Protein AF-A0A293MJK2-F1 (afdb_monomer_lite)

Secondary structure (DSSP, 8-state):
-HHHHHHHHH-HHHHHHHHHHHHHTT--HHHHHHHHHHHHHHTTT-------HHHHHHHHHHHSS-HHHHHHHHHHHHHHHTTGGGGTT-HHHHHHHHHHHHHHHHHHT--SSSBPPHHHHHHHHHHHHHHHHIIIII-PPPPHHHHHHHHHHHTSB--SSHHHHHHHHHHHHHHHH-GGGTTTTHHHHHHHHHHHHHHHHHHHHHSSS--HHHHHHHHHHHHHHTT-HHHHHHHHHHHHTS-----GGGGHHHHHIIIIIIS-HHHHHHHHTTSPP-TTB-TT--S--HHHHHHHHHHTTHHHHTT---HHHHHHHHHTB-SSPPTHHHHHHHHHHHHHHS-SSTT----SSPPPPHHHHHHHHHTTTS--S--SS-SHHHHHHHHHHHHHHHH--

pLDDT: mean 80.25, std 15.41, range [31.88, 96.25]

Foldseek 3Di:
DVVVLVVCVVPVVCLVVVLVVCLVVLHDLLSNLSSLLVVVVVPPPDPDPPPCSPLCVLCCQLLPPDPSSNVSNLVVLVVLVVVPPVSCPGSVVVSVVVLLVLLVVQVVPPPPALEGELVSLQSLLSSLLSVLSCCFRSVHDDDPSRLVSLLSNLLGQYPLEPSRLLSVLSSVLSCQQPVVSCPVCVVSVLVSVLVCCVCLVVSCVPHVHNSCVNVVLLVVLLCLLVLHVVQSQVSSCVSSVHHGDGDSVSCPSVSCSSDPPPCDLLNSLQCLLVDDADAAAEQPDDDDGSLSSLLSSLVVLSCQVNLNENQVVLLVNLLRYWPPHHPCLLSSLLSLLCQQPPHPDPPDPDRSYHDDDPVSLCVLQVLPPPDPDDDDPDTSNVSSPVSSVSNVVSNVD

Radius of gyration: 27.11 Å; chains: 1; bounding box: 56×61×82 Å

Organism: Ornithodoros erraticus (NCBI:txid265619)

Structure (mmCIF, N/CA/C/O backbone):
data_AF-A0A293MJK2-F1
#
_entry.id   AF-A0A293MJK2-F1
#
loop_
_atom_site.group_PDB
_atom_site.id
_atom_site.type_symbol
_atom_site.label_atom_id
_atom_site.label_alt_id
_atom_site.label_comp_id
_atom_site.label_asym_id
_atom_site.label_entity_id
_atom_site.label_seq_id
_atom_site.pdbx_PDB_ins_code
_atom_site.Cartn_x
_atom_site.Cartn_y
_atom_site.Cartn_z
_atom_site.occupancy
_atom_site.B_iso_or_equiv
_atom_site.auth_seq_id
_atom_site.auth_comp_id
_atom_site.auth_asym_id
_atom_site.auth_atom_id
_atom_site.pdbx_PDB_model_num
ATOM 1 N N . MET A 1 1 ? 27.239 1.105 -27.698 1.00 70.75 1 MET A N 1
ATOM 2 C CA . MET A 1 1 ? 25.788 1.327 -27.489 1.00 70.75 1 MET A CA 1
ATOM 3 C C . MET A 1 1 ? 25.202 2.175 -28.614 1.00 70.75 1 MET A C 1
ATOM 5 O O . MET A 1 1 ? 24.342 1.659 -29.306 1.00 70.75 1 MET A O 1
ATOM 9 N N . GLN A 1 2 ? 25.704 3.394 -28.855 1.00 72.50 2 GLN A N 1
ATOM 10 C CA . GLN A 1 2 ? 25.229 4.280 -29.936 1.00 72.50 2 GLN A CA 1
ATOM 11 C C . GLN A 1 2 ? 25.262 3.636 -31.335 1.00 72.50 2 GLN A C 1
ATOM 13 O O . GLN A 1 2 ? 24.258 3.671 -32.029 1.00 72.50 2 GLN A O 1
ATOM 18 N N . ALA A 1 3 ? 26.350 2.951 -31.714 1.00 76.31 3 ALA A N 1
ATOM 19 C CA . ALA A 1 3 ? 26.427 2.261 -33.011 1.00 76.31 3 ALA A CA 1
ATOM 20 C C . ALA A 1 3 ? 25.336 1.183 -33.203 1.00 76.31 3 ALA A C 1
ATOM 22 O O . ALA A 1 3 ? 24.739 1.091 -34.267 1.00 76.31 3 ALA A O 1
ATOM 23 N N . LEU A 1 4 ? 25.028 0.399 -32.161 1.00 76.69 4 LEU A N 1
ATOM 24 C CA . LEU A 1 4 ? 23.955 -0.605 -32.214 1.00 76.69 4 LEU A CA 1
ATOM 25 C C . LEU A 1 4 ? 22.569 0.042 -32.283 1.00 76.69 4 LEU A C 1
ATOM 27 O O . LEU A 1 4 ? 21.691 -0.480 -32.959 1.00 76.69 4 LEU A O 1
ATOM 31 N N . HIS A 1 5 ? 22.373 1.169 -31.596 1.00 76.94 5 HIS A N 1
ATOM 32 C CA . HIS A 1 5 ? 21.121 1.924 -31.647 1.00 76.94 5 HIS A CA 1
ATOM 33 C C . HIS A 1 5 ? 20.872 2.510 -33.046 1.00 76.94 5 HIS A C 1
ATOM 35 O O . HIS A 1 5 ? 19.793 2.294 -33.585 1.00 76.94 5 HIS A O 1
ATOM 41 N N . LEU A 1 6 ? 21.887 3.111 -33.677 1.00 76.81 6 LEU A N 1
ATOM 42 C CA . LEU A 1 6 ? 21.827 3.590 -35.067 1.00 76.81 6 LEU A CA 1
ATOM 43 C C . LEU A 1 6 ? 21.502 2.458 -36.055 1.00 76.81 6 LEU A C 1
ATOM 45 O O . LEU A 1 6 ? 20.628 2.608 -36.902 1.00 76.81 6 LEU A O 1
ATOM 49 N N . LEU A 1 7 ? 22.128 1.285 -35.905 1.00 78.31 7 LEU A N 1
ATOM 50 C CA . LEU A 1 7 ? 21.812 0.112 -36.732 1.00 78.31 7 LEU A CA 1
ATOM 51 C C . LEU A 1 7 ? 20.363 -0.370 -36.542 1.00 78.31 7 LEU A C 1
ATOM 53 O O . LEU A 1 7 ? 19.715 -0.769 -37.507 1.00 78.31 7 LEU A O 1
ATOM 57 N N . CYS A 1 8 ? 19.831 -0.303 -35.317 1.00 79.88 8 CYS A N 1
ATOM 58 C CA . CYS A 1 8 ? 18.428 -0.632 -35.046 1.00 79.88 8 CYS A CA 1
ATOM 59 C C . CYS A 1 8 ? 17.457 0.415 -35.614 1.00 79.88 8 CYS A C 1
ATOM 61 O O . CYS A 1 8 ? 16.354 0.050 -36.006 1.00 79.88 8 CYS A O 1
ATOM 63 N N . GLN A 1 9 ? 17.849 1.693 -35.684 1.00 77.19 9 GLN A N 1
ATOM 64 C CA . GLN A 1 9 ? 17.065 2.729 -36.370 1.00 77.19 9 GLN A CA 1
ATOM 65 C C . GLN A 1 9 ? 17.016 2.487 -37.883 1.00 77.19 9 GLN A C 1
ATOM 67 O O . GLN A 1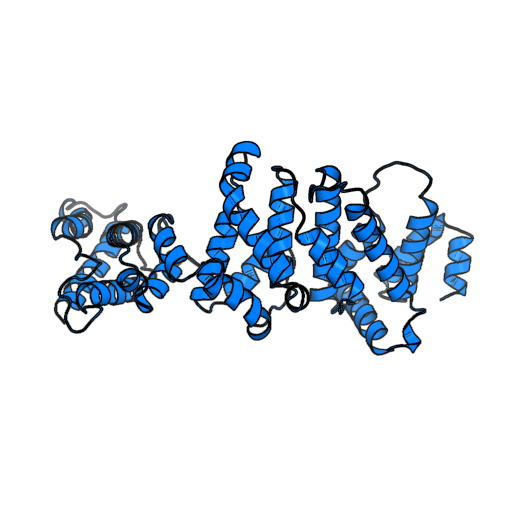 9 ? 15.979 2.699 -38.501 1.00 77.19 9 GLN A O 1
ATOM 72 N N . MET A 1 10 ? 18.108 1.990 -38.470 1.00 77.38 10 MET A N 1
ATOM 73 C CA . MET A 1 10 ? 18.151 1.621 -39.888 1.00 77.38 10 MET A CA 1
ATOM 74 C C . MET A 1 10 ? 17.317 0.370 -40.211 1.00 77.38 10 MET A C 1
ATOM 76 O O . MET A 1 10 ? 16.887 0.210 -41.350 1.00 77.38 10 MET A O 1
ATOM 80 N N . ASN A 1 11 ? 17.083 -0.519 -39.237 1.00 79.81 11 ASN A N 1
ATOM 81 C CA . ASN A 1 11 ? 16.263 -1.720 -39.411 1.00 79.81 11 ASN A CA 1
ATOM 82 C C . ASN A 1 11 ? 15.302 -1.953 -38.220 1.00 79.81 11 ASN A C 1
ATOM 84 O O . ASN A 1 11 ? 15.600 -2.758 -37.325 1.00 79.81 11 ASN A O 1
ATOM 88 N N . PRO A 1 12 ? 14.121 -1.302 -38.213 1.00 75.38 12 PRO A N 1
ATOM 89 C CA . PRO A 1 12 ? 13.174 -1.370 -37.097 1.00 75.38 12 PRO A CA 1
ATOM 90 C C . PRO A 1 12 ? 12.601 -2.776 -36.867 1.00 75.38 12 PRO A C 1
ATOM 92 O O . PRO A 1 12 ? 12.290 -3.128 -35.729 1.00 75.38 12 PRO A O 1
ATOM 95 N N . HIS A 1 13 ? 12.537 -3.626 -37.901 1.00 76.31 13 HIS A N 1
ATOM 96 C CA . HIS A 1 13 ? 12.060 -5.008 -37.772 1.00 76.31 13 HIS A CA 1
ATOM 97 C C . HIS A 1 13 ? 12.944 -5.858 -36.847 1.00 76.31 13 HIS A C 1
ATOM 99 O O . HIS A 1 13 ? 12.441 -6.722 -36.130 1.00 76.31 13 HIS A O 1
ATOM 105 N N . GLN A 1 14 ? 14.257 -5.608 -36.822 1.00 82.00 14 GLN A N 1
ATOM 106 C CA . GLN A 1 14 ? 15.185 -6.336 -35.949 1.00 82.00 14 GLN A CA 1
ATOM 107 C C . GLN A 1 14 ? 15.364 -5.686 -34.572 1.00 82.00 14 GLN A C 1
ATOM 109 O O . GLN A 1 14 ? 15.856 -6.339 -33.650 1.00 82.00 14 GLN A O 1
ATOM 114 N N . ALA A 1 15 ? 14.926 -4.439 -34.384 1.00 83.19 15 ALA A N 1
ATOM 115 C CA . ALA A 1 15 ? 15.090 -3.712 -33.126 1.00 83.19 15 ALA A CA 1
ATOM 116 C C . ALA A 1 15 ? 14.423 -4.429 -31.935 1.00 83.19 15 ALA A C 1
ATOM 118 O O . ALA A 1 15 ? 15.026 -4.549 -30.867 1.00 83.19 15 ALA A O 1
ATOM 119 N N . LEU A 1 16 ? 13.214 -4.978 -32.118 1.00 84.25 16 LEU A N 1
ATOM 120 C CA . LEU A 1 16 ? 12.510 -5.726 -31.067 1.00 84.25 16 LEU A CA 1
ATOM 121 C C . LEU A 1 16 ? 13.176 -7.075 -30.753 1.00 84.25 16 LEU A C 1
ATOM 123 O O . LEU A 1 16 ? 13.217 -7.483 -29.592 1.00 84.25 16 LEU A O 1
ATOM 127 N N . VAL A 1 17 ? 13.762 -7.732 -31.759 1.00 88.25 17 VAL A N 1
ATOM 128 C CA . VAL A 1 17 ? 14.537 -8.972 -31.577 1.00 88.25 17 VAL A CA 1
ATOM 129 C C . VAL A 1 17 ? 15.801 -8.689 -30.764 1.00 88.25 17 VAL A C 1
ATOM 131 O O . VAL A 1 17 ? 16.115 -9.408 -29.815 1.00 88.25 17 VAL A O 1
ATOM 134 N N . ILE A 1 18 ? 16.495 -7.594 -31.075 1.00 87.69 18 ILE A N 1
ATOM 135 C CA . ILE A 1 18 ? 17.687 -7.154 -30.344 1.00 87.69 18 ILE A CA 1
ATOM 136 C C . ILE A 1 18 ? 17.323 -6.744 -28.909 1.00 87.69 18 ILE A C 1
ATOM 138 O O . ILE A 1 18 ? 18.047 -7.100 -27.976 1.00 87.69 18 ILE A O 1
ATOM 142 N N . ARG A 1 19 ? 16.178 -6.073 -28.701 1.00 91.25 19 ARG A N 1
ATOM 143 C CA . ARG A 1 19 ? 15.630 -5.780 -27.364 1.00 91.25 19 ARG A CA 1
ATOM 144 C C . ARG A 1 19 ? 15.410 -7.064 -26.565 1.00 91.25 19 ARG A C 1
ATOM 146 O O . ARG A 1 19 ? 15.888 -7.154 -25.435 1.00 91.25 19 ARG A O 1
ATOM 153 N N . ALA A 1 20 ? 14.734 -8.055 -27.145 1.00 90.12 20 ALA A N 1
ATOM 154 C CA . ALA A 1 20 ? 14.491 -9.339 -26.491 1.00 90.12 20 ALA A CA 1
ATOM 155 C C . ALA A 1 20 ? 15.808 -10.045 -26.135 1.00 90.12 20 ALA A C 1
ATOM 157 O O . ALA A 1 20 ? 15.976 -10.502 -25.004 1.00 90.12 20 ALA A O 1
ATOM 158 N N . LYS A 1 21 ? 16.791 -10.040 -27.046 1.00 91.12 21 LYS A N 1
ATOM 159 C CA . LYS A 1 21 ? 18.095 -10.665 -26.799 1.00 91.12 21 LYS A CA 1
ATOM 160 C C . LYS A 1 21 ? 18.901 -9.960 -25.707 1.00 91.12 21 LYS A C 1
ATOM 162 O O . LYS A 1 21 ? 19.577 -10.621 -24.919 1.00 91.12 21 LYS A O 1
ATOM 167 N N . ALA A 1 22 ? 18.815 -8.631 -25.623 1.00 91.44 22 ALA A N 1
ATOM 168 C CA . ALA A 1 22 ? 19.441 -7.853 -24.555 1.00 91.44 22 ALA A CA 1
ATOM 169 C C . ALA A 1 22 ? 18.890 -8.237 -23.170 1.00 91.44 22 ALA A C 1
ATOM 171 O O . ALA A 1 22 ? 19.666 -8.376 -22.220 1.00 91.44 22 ALA A O 1
ATOM 172 N N . VAL A 1 23 ? 17.574 -8.464 -23.073 1.00 93.06 23 VAL A N 1
ATOM 173 C CA . VAL A 1 23 ? 16.908 -8.931 -21.847 1.00 93.06 23 VAL A CA 1
ATOM 174 C C . VAL A 1 23 ? 17.286 -10.380 -21.529 1.00 93.06 23 VAL A C 1
ATOM 176 O O . VAL A 1 23 ? 17.734 -10.641 -20.418 1.00 93.06 23 VAL A O 1
ATOM 179 N N . GLU A 1 24 ? 17.204 -11.296 -22.500 1.00 92.62 24 GLU A N 1
ATOM 180 C CA . GLU A 1 24 ? 17.569 -12.717 -22.338 1.00 92.62 24 GLU A CA 1
ATOM 181 C C . GLU A 1 24 ? 19.018 -12.882 -21.842 1.00 92.62 24 GLU A C 1
ATOM 183 O O . GLU A 1 24 ? 19.319 -13.667 -20.940 1.00 92.62 24 GLU A O 1
ATOM 188 N N . MET A 1 25 ? 19.937 -12.091 -22.403 1.00 92.94 25 MET A N 1
ATOM 189 C CA . MET A 1 25 ? 21.344 -12.110 -22.013 1.00 92.94 25 MET A CA 1
ATOM 190 C C . MET A 1 25 ? 21.637 -11.310 -20.735 1.00 92.94 25 MET A C 1
ATOM 192 O O . MET A 1 25 ? 22.761 -11.388 -20.234 1.00 92.94 25 MET A O 1
ATOM 196 N N . CYS A 1 26 ? 20.677 -10.538 -20.213 1.00 93.50 26 CYS A N 1
ATOM 197 C CA . CYS A 1 26 ? 20.870 -9.555 -19.143 1.00 93.50 26 CYS A CA 1
ATOM 198 C C . CYS A 1 26 ? 22.063 -8.620 -19.432 1.00 93.50 26 CYS A C 1
ATOM 200 O O . CYS A 1 26 ? 22.938 -8.406 -18.586 1.00 93.50 26 CYS A O 1
ATOM 202 N N . ARG A 1 27 ? 22.147 -8.074 -20.653 1.00 91.12 27 ARG A N 1
ATOM 203 C CA . ARG A 1 27 ? 23.230 -7.167 -21.077 1.00 91.12 27 ARG A CA 1
ATOM 204 C C . ARG A 1 27 ? 22.674 -5.901 -21.708 1.00 91.12 27 ARG A C 1
ATOM 206 O O . ARG A 1 27 ? 21.643 -5.914 -22.359 1.00 91.12 27 ARG A O 1
ATOM 213 N N . MET A 1 28 ? 23.409 -4.800 -21.547 1.00 89.31 28 MET A N 1
ATOM 214 C CA . MET A 1 28 ? 23.070 -3.491 -22.126 1.00 89.31 28 MET A CA 1
ATOM 215 C C . MET A 1 28 ? 21.641 -3.001 -21.785 1.00 89.31 28 MET A C 1
ATOM 217 O O . MET A 1 28 ? 20.865 -2.701 -22.688 1.00 89.31 28 MET A O 1
ATOM 221 N N . PRO A 1 29 ? 21.290 -2.845 -20.494 1.00 90.94 29 PRO A N 1
ATOM 222 C CA . PRO A 1 29 ? 19.950 -2.407 -20.081 1.00 90.94 29 PRO A CA 1
ATOM 223 C C . PRO A 1 29 ? 19.566 -1.044 -20.668 1.00 90.94 29 PRO A C 1
ATOM 225 O O . PRO A 1 29 ? 18.442 -0.864 -21.123 1.00 90.94 29 PRO A O 1
ATOM 228 N N . GLY A 1 30 ? 20.524 -0.117 -20.774 1.00 89.62 30 GLY A N 1
ATOM 229 C CA . GLY A 1 30 ? 20.299 1.173 -21.431 1.00 89.62 30 GLY A CA 1
ATOM 230 C C . GLY A 1 30 ? 19.932 1.065 -22.917 1.00 89.62 30 GLY A C 1
ATOM 231 O O . GLY A 1 30 ? 19.156 1.882 -23.398 1.00 89.62 30 GLY A O 1
ATOM 232 N N . LEU A 1 31 ? 20.427 0.047 -23.636 1.00 88.69 31 LEU A N 1
ATOM 233 C CA . LEU A 1 31 ? 20.026 -0.203 -25.025 1.00 88.69 31 LEU A CA 1
ATOM 234 C C . LEU A 1 31 ? 18.580 -0.709 -25.082 1.00 88.69 31 LEU A C 1
ATOM 236 O O . LEU A 1 31 ? 17.804 -0.218 -25.889 1.00 88.69 31 LEU A O 1
ATOM 240 N N . ALA A 1 32 ? 18.201 -1.641 -24.203 1.00 90.44 32 ALA A N 1
ATOM 241 C CA . ALA A 1 32 ? 16.833 -2.157 -24.141 1.00 90.44 32 ALA A CA 1
ATOM 242 C C . ALA A 1 32 ? 15.806 -1.042 -23.853 1.00 90.44 32 ALA A C 1
ATOM 244 O O . ALA A 1 32 ? 14.743 -1.001 -24.476 1.00 90.44 32 ALA A O 1
ATOM 245 N N . VAL A 1 33 ? 16.152 -0.102 -22.965 1.00 90.50 33 VAL A N 1
ATOM 246 C CA . VAL A 1 33 ? 15.345 1.098 -22.691 1.00 90.50 33 VAL A CA 1
ATOM 247 C C . VAL A 1 33 ? 15.262 2.001 -23.923 1.00 90.50 33 VAL A C 1
ATOM 249 O O . VAL A 1 33 ? 14.160 2.327 -24.351 1.00 90.50 33 VAL A O 1
ATOM 252 N N . LEU A 1 34 ? 16.395 2.346 -24.547 1.00 88.31 34 LEU A N 1
ATOM 253 C CA . LEU A 1 34 ? 16.424 3.202 -25.742 1.00 88.31 34 LEU A CA 1
ATOM 254 C C . LEU A 1 34 ? 15.604 2.644 -26.906 1.00 88.31 34 LEU A C 1
ATOM 256 O O . LEU A 1 34 ? 14.890 3.396 -27.566 1.00 88.31 34 LEU A O 1
ATOM 260 N N . LEU A 1 35 ? 15.705 1.339 -27.164 1.00 87.62 35 LEU A N 1
ATOM 261 C CA . LEU A 1 35 ? 14.945 0.681 -28.227 1.00 87.62 35 LEU A CA 1
ATOM 262 C C . LEU A 1 35 ? 13.440 0.721 -27.942 1.00 87.62 35 LEU A C 1
ATOM 264 O O . LEU A 1 35 ? 12.657 0.949 -28.857 1.00 87.62 35 LEU A O 1
ATOM 268 N N . THR A 1 36 ? 13.043 0.576 -26.676 1.00 88.81 36 THR A N 1
ATOM 269 C CA . THR A 1 36 ? 11.633 0.679 -26.268 1.00 88.81 36 THR A CA 1
ATOM 270 C C . THR A 1 36 ? 11.104 2.104 -26.425 1.00 88.81 36 THR A C 1
ATOM 272 O O . THR A 1 36 ? 10.018 2.294 -26.962 1.00 88.81 36 THR A O 1
ATOM 275 N N . LEU A 1 37 ? 11.887 3.113 -26.028 1.00 86.69 37 LEU A N 1
ATOM 276 C CA . LEU A 1 37 ? 11.529 4.524 -26.220 1.00 86.69 37 LEU A CA 1
ATOM 277 C C . LEU A 1 37 ? 11.426 4.884 -27.711 1.00 86.69 37 LEU A C 1
ATOM 279 O O . LEU A 1 37 ? 10.466 5.521 -28.131 1.00 86.69 37 LEU A O 1
ATOM 283 N N . SER A 1 38 ? 12.372 4.411 -28.528 1.00 83.31 38 SER A N 1
ATOM 284 C CA . SER A 1 38 ? 12.378 4.661 -29.978 1.00 83.31 38 SER A CA 1
ATOM 285 C C . SER A 1 38 ? 11.167 4.022 -30.668 1.00 83.31 38 SER A C 1
ATOM 287 O O . SER A 1 38 ? 10.576 4.630 -31.554 1.00 83.31 38 SER A O 1
ATOM 289 N N . HIS A 1 39 ? 10.765 2.824 -30.233 1.00 79.44 39 HIS A N 1
ATOM 290 C CA . HIS A 1 39 ? 9.562 2.157 -30.733 1.00 79.44 39 HIS A CA 1
ATOM 291 C C . HIS A 1 39 ? 8.277 2.911 -30.358 1.00 79.44 39 HIS A C 1
ATOM 293 O O . HIS A 1 39 ? 7.365 3.006 -31.171 1.00 79.44 39 HIS A O 1
ATOM 299 N N . CYS A 1 40 ? 8.222 3.498 -29.158 1.00 73.19 40 CYS A N 1
ATOM 300 C CA . CYS A 1 40 ? 7.075 4.300 -28.728 1.00 73.19 40 CYS A CA 1
ATOM 301 C C . CYS A 1 40 ? 6.919 5.590 -29.543 1.00 73.19 40 CYS A C 1
ATOM 303 O O . CYS A 1 40 ? 5.796 5.958 -29.870 1.00 73.19 40 CYS A O 1
ATOM 305 N N . ASN A 1 41 ? 8.024 6.253 -29.892 1.00 66.94 41 ASN A N 1
ATOM 306 C CA . ASN A 1 41 ? 7.982 7.510 -30.646 1.00 66.94 41 ASN A CA 1
ATOM 307 C C . ASN A 1 41 ? 7.635 7.310 -32.130 1.00 66.94 41 ASN A C 1
ATOM 309 O O . ASN A 1 41 ? 7.075 8.211 -32.741 1.00 66.94 41 ASN A O 1
ATOM 313 N N . GLY A 1 42 ? 7.946 6.145 -32.711 1.00 57.84 42 GLY A N 1
ATOM 314 C CA . GLY A 1 42 ? 7.643 5.838 -34.115 1.00 57.84 42 GLY A CA 1
ATOM 315 C C . GLY A 1 42 ? 6.173 5.505 -34.408 1.00 57.84 42 GLY A C 1
ATOM 316 O O . GLY A 1 42 ? 5.773 5.554 -35.563 1.00 57.84 42 GLY A O 1
ATOM 317 N N . ASN A 1 43 ? 5.371 5.194 -33.383 1.00 52.47 43 ASN A N 1
ATOM 318 C CA . ASN A 1 43 ? 3.956 4.815 -33.514 1.00 52.47 43 ASN A CA 1
ATOM 319 C C . ASN A 1 43 ? 2.983 5.942 -33.101 1.00 52.47 43 ASN A C 1
ATOM 321 O O . ASN A 1 43 ? 1.806 5.677 -32.872 1.00 52.47 43 ASN A O 1
ATOM 325 N N . ALA A 1 44 ? 3.455 7.187 -32.975 1.00 48.91 44 ALA A N 1
ATOM 326 C CA . ALA A 1 44 ? 2.645 8.313 -32.499 1.00 48.91 44 ALA A CA 1
ATOM 327 C C . ALA A 1 44 ? 1.521 8.749 -33.467 1.00 48.91 44 ALA A C 1
ATOM 329 O O . ALA A 1 44 ? 0.589 9.417 -33.029 1.00 48.91 44 ALA A O 1
ATOM 330 N N . ASP A 1 45 ? 1.580 8.345 -34.741 1.00 42.84 45 ASP A N 1
ATOM 331 C CA . ASP A 1 45 ? 0.642 8.774 -35.792 1.00 42.84 45 ASP A CA 1
ATOM 332 C C . ASP A 1 45 ? -0.615 7.889 -35.926 1.00 42.84 45 ASP A C 1
ATOM 334 O O . ASP A 1 45 ? -1.470 8.154 -36.769 1.00 42.84 45 ASP A O 1
ATOM 338 N N . ILE A 1 46 ? -0.759 6.834 -35.113 1.00 45.41 46 ILE A N 1
ATOM 339 C CA . ILE A 1 46 ? -1.946 5.967 -35.126 1.00 45.41 46 ILE A CA 1
ATOM 340 C C . ILE A 1 46 ? -2.673 6.136 -33.791 1.00 45.41 46 ILE A C 1
ATOM 342 O O . ILE A 1 46 ? -2.215 5.645 -32.761 1.00 45.41 46 ILE A O 1
ATOM 346 N N . GLU A 1 47 ? -3.818 6.821 -33.822 1.00 38.78 47 GLU A N 1
ATOM 347 C CA . GLU A 1 47 ? -4.753 7.057 -32.707 1.00 38.78 47 GLU A CA 1
ATOM 348 C C . GLU A 1 47 ? -5.427 5.772 -32.174 1.00 38.78 47 GLU A C 1
ATOM 350 O O . GLU A 1 47 ? -6.590 5.782 -31.776 1.00 38.78 47 GLU A O 1
ATOM 355 N N . GLU A 1 48 ? -4.729 4.635 -32.142 1.00 38.19 48 GLU A N 1
ATOM 356 C CA . GLU A 1 48 ? -5.206 3.476 -31.399 1.00 38.19 48 GLU A CA 1
ATOM 357 C C . GLU A 1 48 ? -4.658 3.499 -29.969 1.00 38.19 48 GLU A C 1
ATOM 359 O O . GLU A 1 48 ? -3.460 3.724 -29.756 1.00 38.19 48 GLU A O 1
ATOM 364 N N . PRO A 1 49 ? -5.499 3.196 -28.962 1.00 40.19 49 PRO A N 1
ATOM 365 C CA . PRO A 1 49 ? -5.108 3.086 -27.567 1.00 40.19 49 PRO A CA 1
ATOM 366 C C . PRO A 1 49 ? -4.360 1.765 -27.357 1.00 40.19 49 PRO A C 1
ATOM 368 O O . PRO A 1 49 ? -4.722 0.955 -26.504 1.00 40.19 49 PRO A O 1
ATOM 371 N N . SER A 1 50 ? -3.316 1.517 -28.151 1.00 42.53 50 SER A N 1
ATOM 372 C CA . SER A 1 50 ? -2.365 0.461 -27.868 1.00 42.53 50 SER A CA 1
ATOM 373 C C . SER A 1 50 ? -1.753 0.812 -26.521 1.00 42.53 50 SER A C 1
ATOM 375 O O . SER A 1 50 ? -1.048 1.804 -26.334 1.00 42.53 50 SER A O 1
ATOM 377 N N . SER A 1 51 ? -2.152 0.042 -25.519 1.00 48.56 51 SER A N 1
ATOM 378 C CA . SER A 1 51 ? -1.710 0.161 -24.149 1.00 48.56 51 SER A CA 1
ATOM 379 C C . SER A 1 51 ? -0.194 -0.021 -24.092 1.00 48.56 51 SER A C 1
ATOM 381 O O . SER A 1 51 ? 0.306 -1.115 -23.862 1.00 48.56 51 SER A O 1
ATOM 383 N N . SER A 1 52 ? 0.523 1.083 -24.291 1.00 60.09 52 SER A N 1
ATOM 384 C CA . SER A 1 52 ? 1.768 1.427 -23.629 1.00 60.09 52 SER A CA 1
ATOM 385 C C . SER A 1 52 ? 2.811 0.299 -23.601 1.00 60.09 52 SER A C 1
ATOM 387 O O . SER A 1 52 ? 3.129 -0.209 -22.524 1.00 60.09 52 SER A O 1
ATOM 389 N N . ASP A 1 53 ? 3.385 -0.057 -24.763 1.00 77.81 53 ASP A N 1
ATOM 390 C CA . ASP A 1 53 ? 4.501 -1.027 -24.864 1.00 77.81 53 ASP A CA 1
ATOM 391 C C . ASP A 1 53 ? 5.611 -0.703 -23.852 1.00 77.81 53 ASP A C 1
ATOM 393 O O . ASP A 1 53 ? 6.122 -1.603 -23.198 1.00 77.81 53 ASP A O 1
ATOM 397 N N . LEU A 1 54 ? 5.902 0.583 -23.606 1.00 89.25 54 LEU A N 1
ATOM 398 C CA . LEU A 1 54 ? 6.843 1.005 -22.565 1.00 89.25 54 LEU A CA 1
ATOM 399 C C . LEU A 1 54 ? 6.451 0.540 -21.155 1.00 89.25 54 LEU A C 1
ATOM 401 O O . LEU A 1 54 ? 7.269 -0.067 -20.463 1.00 89.25 54 LEU A O 1
ATOM 405 N N . VAL A 1 55 ? 5.225 0.836 -20.704 1.00 90.19 55 VAL A N 1
ATOM 406 C CA . VAL A 1 55 ? 4.781 0.462 -19.350 1.00 90.19 55 VAL A CA 1
ATOM 407 C C . VAL A 1 55 ? 4.699 -1.054 -19.240 1.00 90.19 55 VAL A C 1
ATOM 409 O O . VAL A 1 55 ? 5.223 -1.609 -18.280 1.00 90.19 55 VAL A O 1
ATOM 412 N N . ALA A 1 56 ? 4.135 -1.730 -20.243 1.00 90.56 56 ALA A N 1
ATOM 413 C CA . ALA A 1 56 ? 4.055 -3.186 -20.281 1.00 90.56 56 ALA A CA 1
ATOM 414 C C . ALA A 1 56 ? 5.446 -3.840 -20.241 1.00 90.56 56 ALA A C 1
ATOM 416 O O . ALA A 1 56 ? 5.666 -4.767 -19.463 1.00 90.56 56 ALA A O 1
ATOM 417 N N . PHE A 1 57 ? 6.406 -3.323 -21.010 1.00 92.31 57 PHE A N 1
ATOM 418 C CA . PHE A 1 57 ? 7.778 -3.821 -21.062 1.00 92.31 57 PHE A CA 1
ATOM 419 C C . PHE A 1 57 ? 8.505 -3.655 -19.724 1.00 92.31 57 PHE A C 1
ATOM 421 O O . PHE A 1 57 ? 9.032 -4.627 -19.178 1.00 92.31 57 PHE A O 1
ATOM 428 N N . VAL A 1 58 ? 8.515 -2.443 -19.157 1.00 94.06 58 VAL A N 1
ATOM 429 C CA . VAL A 1 58 ? 9.233 -2.184 -17.898 1.00 94.06 58 VAL A CA 1
ATOM 430 C C . VAL A 1 58 ? 8.541 -2.881 -16.722 1.00 94.06 58 VAL A C 1
ATOM 432 O O . VAL A 1 58 ? 9.218 -3.463 -15.871 1.00 94.06 58 VAL A O 1
ATOM 435 N N . SER A 1 59 ? 7.203 -2.901 -16.685 1.00 93.12 59 SER A N 1
ATOM 436 C CA . SER A 1 59 ? 6.456 -3.697 -15.706 1.00 93.12 59 SER A CA 1
ATOM 437 C C . SER A 1 59 ? 6.735 -5.189 -15.867 1.00 93.12 59 SER A C 1
ATOM 439 O O . SER A 1 59 ? 6.926 -5.860 -14.861 1.00 93.12 59 SER A O 1
ATOM 441 N N . GLY A 1 60 ? 6.827 -5.708 -17.093 1.00 93.19 60 GLY A N 1
ATOM 442 C CA . GLY A 1 60 ? 7.165 -7.107 -17.364 1.00 93.19 60 GLY A CA 1
ATOM 443 C C . GLY A 1 60 ? 8.554 -7.493 -16.854 1.00 93.19 60 GLY A C 1
ATOM 444 O O . GLY A 1 60 ? 8.719 -8.561 -16.273 1.00 93.19 60 GLY A O 1
ATOM 445 N N . ILE A 1 61 ? 9.539 -6.599 -16.979 1.00 94.38 61 ILE A N 1
ATOM 446 C CA . ILE A 1 61 ? 10.886 -6.798 -16.424 1.00 94.38 61 ILE A CA 1
ATOM 447 C C . ILE A 1 61 ? 10.872 -6.811 -14.888 1.00 94.38 61 ILE A C 1
ATOM 449 O O . ILE A 1 61 ? 11.523 -7.649 -14.267 1.00 94.38 61 ILE A O 1
ATOM 453 N N . LEU A 1 62 ? 10.169 -5.863 -14.261 1.00 94.12 62 LEU A N 1
ATOM 454 C CA . LEU A 1 62 ? 10.217 -5.672 -12.806 1.00 94.12 62 LEU A CA 1
ATOM 455 C C . LEU A 1 62 ? 9.274 -6.590 -12.025 1.00 94.12 62 LEU A C 1
ATOM 457 O O . LEU A 1 62 ? 9.588 -6.963 -10.897 1.00 94.12 62 LEU A O 1
ATOM 461 N N . LEU A 1 63 ? 8.123 -6.927 -12.600 1.00 92.38 63 LEU A N 1
ATOM 462 C CA . LEU A 1 63 ? 7.071 -7.737 -11.979 1.00 92.38 63 LEU A CA 1
ATOM 463 C C . LEU A 1 63 ? 7.013 -9.161 -12.546 1.00 92.38 63 LEU A C 1
ATOM 465 O O . LEU A 1 63 ? 6.216 -9.968 -12.073 1.00 92.38 63 LEU A O 1
ATOM 469 N N . GLY A 1 64 ? 7.845 -9.474 -13.543 1.00 90.19 64 GLY A N 1
ATOM 470 C CA . GLY A 1 64 ? 7.973 -10.815 -14.103 1.00 90.19 64 GLY A CA 1
ATOM 471 C C . GLY A 1 64 ? 8.526 -11.836 -13.105 1.00 90.19 64 GLY A C 1
ATOM 472 O O . GLY A 1 64 ? 9.045 -11.496 -12.037 1.00 90.19 64 GLY A O 1
ATOM 473 N N . SER A 1 65 ? 8.426 -13.115 -13.464 1.00 89.00 65 SER A N 1
ATOM 474 C CA . SER A 1 65 ? 8.881 -14.237 -12.634 1.00 89.00 65 SER A CA 1
ATOM 475 C C . SER A 1 65 ? 10.408 -14.375 -12.573 1.00 89.00 65 SER A C 1
ATOM 477 O O . SER A 1 65 ? 10.926 -14.884 -11.580 1.00 89.00 65 SER A O 1
ATOM 479 N N . ASP A 1 66 ? 11.130 -13.893 -13.588 1.00 92.69 66 ASP A N 1
ATOM 480 C CA . ASP A 1 66 ? 12.585 -14.033 -13.698 1.00 92.69 66 ASP A CA 1
ATOM 481 C C . ASP A 1 66 ? 13.336 -13.065 -12.761 1.00 92.69 66 ASP A C 1
ATOM 483 O O . ASP A 1 66 ? 13.453 -11.859 -13.006 1.00 92.69 66 ASP A O 1
ATOM 487 N N . ASP A 1 67 ? 13.880 -13.615 -11.672 1.00 92.62 67 ASP A N 1
ATOM 488 C CA . ASP A 1 67 ? 14.648 -12.859 -10.680 1.00 92.62 67 ASP A CA 1
ATOM 489 C C . ASP A 1 67 ? 15.973 -12.304 -11.226 1.00 92.62 67 ASP A C 1
ATOM 491 O O . ASP A 1 67 ? 16.402 -11.219 -10.822 1.00 92.62 67 ASP A O 1
ATOM 495 N N . LYS A 1 68 ? 16.600 -12.993 -12.187 1.00 95.31 68 LYS A N 1
ATOM 496 C CA . LYS A 1 68 ? 17.856 -12.557 -12.807 1.00 95.31 68 LYS A CA 1
ATOM 497 C C . LYS A 1 68 ? 17.619 -11.305 -13.645 1.00 95.31 68 LYS A C 1
ATOM 499 O O . LYS A 1 68 ? 18.364 -10.332 -13.511 1.00 95.31 68 LYS A O 1
ATOM 504 N N . VAL A 1 69 ? 16.573 -11.303 -14.472 1.00 95.88 69 VAL A N 1
ATOM 505 C CA . VAL A 1 69 ? 16.181 -10.146 -15.295 1.00 95.88 69 VAL A CA 1
ATOM 506 C C . VAL A 1 69 ? 15.775 -8.964 -14.411 1.00 95.88 69 VAL A C 1
ATOM 508 O O . VAL A 1 69 ? 16.275 -7.850 -14.600 1.00 95.88 69 VAL A O 1
ATOM 511 N N . ARG A 1 70 ? 14.951 -9.208 -13.387 1.00 95.38 70 ARG A N 1
ATOM 512 C CA . ARG A 1 70 ? 14.539 -8.183 -12.419 1.00 95.38 70 ARG A CA 1
ATOM 513 C C . ARG A 1 70 ? 15.735 -7.558 -11.699 1.00 95.38 70 ARG A C 1
ATOM 515 O O . ARG A 1 70 ? 15.847 -6.332 -11.633 1.00 95.38 70 ARG A O 1
ATOM 522 N N . THR A 1 71 ? 16.652 -8.379 -11.187 1.00 95.25 71 THR A N 1
ATOM 523 C CA . THR A 1 71 ? 17.848 -7.917 -10.465 1.00 95.25 71 THR A CA 1
ATOM 524 C C . THR A 1 71 ? 18.793 -7.143 -11.378 1.00 95.25 71 THR A C 1
ATOM 526 O O . THR A 1 71 ? 19.297 -6.090 -10.986 1.00 95.25 71 THR A O 1
ATOM 529 N N . TRP A 1 72 ? 18.994 -7.611 -12.610 1.00 96.06 72 TRP A N 1
ATOM 530 C CA . TRP A 1 72 ? 19.796 -6.926 -13.623 1.00 96.06 72 TRP A CA 1
ATOM 531 C C . TRP A 1 72 ? 19.290 -5.505 -13.900 1.00 96.06 72 TRP A C 1
ATOM 533 O O . TRP A 1 72 ? 20.061 -4.541 -13.849 1.00 96.06 72 TRP A O 1
ATOM 543 N N . PHE A 1 73 ? 17.986 -5.355 -14.138 1.00 96.25 73 PHE A N 1
ATOM 544 C CA . PHE A 1 73 ? 17.405 -4.047 -14.416 1.00 96.25 73 PHE A CA 1
ATOM 545 C C . PHE A 1 73 ? 17.399 -3.145 -13.174 1.00 96.25 73 PHE A C 1
ATOM 547 O O . PHE A 1 73 ? 17.754 -1.967 -13.256 1.00 96.25 73 PHE A O 1
ATOM 554 N N . ALA A 1 74 ? 17.096 -3.697 -11.995 1.00 94.81 74 ALA A N 1
ATOM 555 C CA . ALA A 1 74 ? 17.175 -2.969 -10.730 1.00 94.81 74 ALA A CA 1
ATOM 556 C C . ALA A 1 74 ? 18.593 -2.436 -10.454 1.00 94.81 74 ALA A C 1
ATOM 558 O O . ALA A 1 74 ? 18.758 -1.286 -10.045 1.00 94.81 74 ALA A O 1
ATOM 559 N N . GLN A 1 75 ? 19.634 -3.234 -10.712 1.00 94.12 75 GLN A N 1
ATOM 560 C CA . GLN A 1 75 ? 21.027 -2.795 -10.587 1.00 94.12 75 GLN A CA 1
ATOM 561 C C . GLN A 1 75 ? 21.352 -1.646 -11.542 1.00 94.12 75 GLN A C 1
ATOM 563 O O . GLN A 1 75 ? 22.007 -0.687 -11.135 1.00 94.12 75 GLN A O 1
ATOM 568 N N . TYR A 1 76 ? 20.870 -1.703 -12.784 1.00 93.75 76 TYR A N 1
ATOM 569 C CA . TYR A 1 76 ? 21.027 -0.610 -13.741 1.00 93.75 76 TYR A CA 1
ATOM 570 C C . TYR A 1 76 ? 20.409 0.699 -13.229 1.00 93.75 76 TYR A C 1
ATOM 572 O O . TYR A 1 76 ? 21.112 1.710 -13.174 1.00 93.75 76 TYR A O 1
ATOM 580 N N . VAL A 1 77 ? 19.159 0.665 -12.752 1.00 93.88 77 VAL A N 1
ATOM 581 C CA . VAL A 1 77 ? 18.479 1.844 -12.187 1.00 93.88 77 VAL A CA 1
ATOM 582 C C . VAL A 1 77 ? 19.263 2.425 -11.003 1.00 93.88 77 VAL A C 1
ATOM 584 O O . VAL A 1 77 ? 19.473 3.636 -10.924 1.00 93.88 77 VAL A O 1
ATOM 587 N N . ARG A 1 78 ? 19.763 1.586 -10.087 1.00 92.00 78 ARG A N 1
ATOM 588 C CA . ARG A 1 78 ? 20.580 2.046 -8.943 1.00 92.00 78 ARG A CA 1
ATOM 589 C C . ARG A 1 78 ? 21.921 2.630 -9.383 1.00 92.00 78 ARG A C 1
ATOM 591 O O . ARG A 1 78 ? 22.362 3.628 -8.821 1.00 92.00 78 ARG A O 1
ATOM 598 N N . ASN A 1 79 ? 22.574 2.025 -10.372 1.00 90.75 79 ASN A N 1
ATOM 599 C CA . ASN A 1 79 ? 23.886 2.458 -10.851 1.00 90.75 79 ASN A CA 1
ATOM 600 C C . ASN A 1 79 ? 23.821 3.794 -11.597 1.00 90.75 79 ASN A C 1
ATOM 602 O O . ASN A 1 79 ? 24.718 4.616 -11.430 1.00 90.75 79 ASN A O 1
ATOM 606 N N . CYS A 1 80 ? 22.763 4.040 -12.371 1.00 88.38 80 CYS A N 1
ATOM 607 C CA . CYS A 1 80 ? 22.548 5.331 -13.026 1.00 88.38 80 CYS A CA 1
ATOM 608 C C . CYS A 1 80 ? 22.372 6.469 -12.012 1.00 88.38 80 CYS A C 1
ATOM 610 O O . CYS A 1 80 ? 22.955 7.532 -12.188 1.00 88.38 80 CYS A O 1
ATOM 612 N N . GLN A 1 81 ? 21.667 6.225 -10.905 1.00 86.94 81 GLN A N 1
ATOM 613 C CA . GLN A 1 81 ? 21.436 7.234 -9.864 1.00 86.94 81 GLN A CA 1
ATOM 614 C C . GLN A 1 81 ? 22.687 7.585 -9.038 1.00 86.94 81 GLN A C 1
ATOM 616 O O . GLN A 1 81 ? 22.749 8.657 -8.446 1.00 86.94 81 GLN A O 1
ATOM 621 N N . LYS A 1 82 ? 23.702 6.709 -8.987 1.00 82.75 82 LYS A N 1
ATOM 622 C CA . LYS A 1 82 ? 24.972 6.985 -8.284 1.00 82.75 82 LYS A CA 1
ATOM 623 C C . LYS A 1 82 ? 25.870 7.981 -9.019 1.00 82.75 82 LYS A C 1
ATOM 625 O O . LYS A 1 82 ? 26.774 8.533 -8.405 1.00 82.75 82 LYS A O 1
ATOM 630 N N . LYS A 1 83 ? 25.651 8.191 -10.320 1.00 70.81 83 LYS A N 1
ATOM 631 C CA . LYS A 1 83 ? 26.512 9.027 -11.171 1.00 70.81 83 LYS A CA 1
ATOM 632 C C . LYS A 1 83 ? 26.247 10.536 -11.045 1.00 70.81 83 LYS A C 1
ATOM 634 O O . LYS A 1 83 ? 26.935 11.312 -11.702 1.00 70.81 83 LYS A O 1
ATOM 639 N N . GLY A 1 84 ? 25.308 10.951 -10.188 1.00 64.94 84 GLY A N 1
ATOM 640 C CA . GLY A 1 84 ? 25.044 12.362 -9.886 1.00 64.94 84 GLY A CA 1
ATOM 641 C C . GLY A 1 84 ? 24.727 13.198 -11.133 1.00 64.94 84 GLY A C 1
ATOM 642 O O . GLY A 1 84 ? 24.071 12.722 -12.058 1.00 64.94 84 GLY A O 1
ATOM 643 N N . GLU A 1 85 ? 25.222 14.437 -11.169 1.00 51.16 85 GLU A N 1
ATOM 644 C CA . GLU A 1 85 ? 24.966 15.413 -12.243 1.00 51.16 85 GLU A CA 1
ATOM 645 C C . GLU A 1 85 ? 25.592 15.051 -13.600 1.00 51.16 85 GLU A C 1
ATOM 647 O O . GLU A 1 85 ? 25.093 15.484 -14.635 1.00 51.16 85 GLU A O 1
ATOM 652 N N . SER A 1 86 ? 26.613 14.186 -13.627 1.00 52.88 86 SER A N 1
ATOM 653 C CA . SER A 1 86 ? 27.194 13.639 -14.867 1.00 52.88 86 SER A CA 1
ATOM 654 C C . SER A 1 86 ? 26.261 12.624 -15.562 1.00 52.88 86 SER A C 1
ATOM 656 O O . SER A 1 86 ? 26.561 12.131 -16.647 1.00 52.88 86 SER A O 1
ATOM 658 N N . GLY A 1 87 ? 25.120 12.298 -14.939 1.00 51.88 87 GLY A N 1
ATOM 659 C CA . GLY A 1 87 ? 24.107 11.367 -15.436 1.00 51.88 87 GLY A CA 1
ATOM 660 C C . GLY A 1 87 ? 22.878 12.002 -16.103 1.00 51.88 87 GLY A C 1
ATOM 661 O O . GLY A 1 87 ? 21.941 11.259 -16.407 1.00 51.88 87 GLY A O 1
ATOM 662 N N . LYS A 1 88 ? 22.851 13.327 -16.320 1.00 52.22 88 LYS A N 1
ATOM 663 C CA . LYS A 1 88 ? 21.709 14.022 -16.955 1.00 52.22 88 LYS A CA 1
ATOM 664 C C . LYS A 1 88 ? 21.415 13.509 -18.377 1.00 52.22 88 LYS A C 1
ATOM 666 O O . LYS A 1 88 ? 20.253 13.340 -18.713 1.00 52.22 88 LYS A O 1
ATOM 671 N N . ASP A 1 89 ? 22.436 13.072 -19.117 1.00 57.25 89 ASP A N 1
ATOM 672 C CA . ASP A 1 89 ? 22.294 12.439 -20.444 1.00 57.25 89 ASP A CA 1
ATOM 673 C C . ASP A 1 89 ? 22.221 10.902 -20.384 1.00 57.25 89 ASP A C 1
ATOM 675 O O . ASP A 1 89 ? 22.736 10.182 -21.247 1.00 57.25 89 ASP A O 1
ATOM 679 N N . THR A 1 90 ? 21.637 10.345 -19.321 1.00 77.12 90 THR A N 1
ATOM 680 C CA . THR A 1 90 ? 21.475 8.891 -19.229 1.00 77.12 90 THR A CA 1
ATOM 681 C C . THR A 1 90 ? 20.175 8.430 -19.860 1.00 77.12 90 THR A C 1
ATOM 683 O O . THR A 1 90 ? 19.129 9.062 -19.781 1.00 77.12 90 THR A O 1
ATOM 686 N N . THR A 1 91 ? 20.221 7.221 -20.402 1.00 87.31 91 THR A N 1
ATOM 687 C CA . THR A 1 91 ? 19.050 6.491 -20.899 1.00 87.31 91 THR A CA 1
ATOM 688 C C . THR A 1 91 ? 17.972 6.275 -19.831 1.00 87.31 91 THR A C 1
ATOM 690 O O . THR A 1 91 ? 16.809 6.085 -20.170 1.00 87.31 91 THR A O 1
ATOM 693 N N . LEU A 1 92 ? 18.338 6.353 -18.544 1.00 90.12 92 LEU A N 1
ATOM 694 C CA . LEU A 1 92 ? 17.386 6.358 -17.437 1.00 90.12 92 LEU A CA 1
ATOM 695 C C . LEU A 1 92 ? 16.634 7.690 -17.341 1.00 90.12 92 LEU A C 1
ATOM 697 O O . LEU A 1 92 ? 15.441 7.658 -17.077 1.00 90.12 92 LEU A O 1
ATOM 701 N N . GLN A 1 93 ? 17.295 8.833 -17.551 1.00 90.06 93 GLN A N 1
ATOM 702 C CA . GLN A 1 93 ? 16.625 10.134 -17.523 1.00 90.06 93 GLN A CA 1
ATOM 703 C C . GLN A 1 93 ? 15.576 10.225 -18.635 1.00 90.06 93 GLN A C 1
ATOM 705 O O . GLN A 1 93 ? 14.425 10.502 -18.339 1.00 90.06 93 GLN A O 1
ATOM 710 N N . ALA A 1 94 ? 15.917 9.807 -19.858 1.00 89.94 94 ALA A N 1
ATOM 711 C CA . ALA A 1 94 ? 14.954 9.740 -20.961 1.00 89.94 94 ALA A CA 1
ATOM 712 C C . ALA A 1 94 ? 13.730 8.852 -20.645 1.00 89.94 9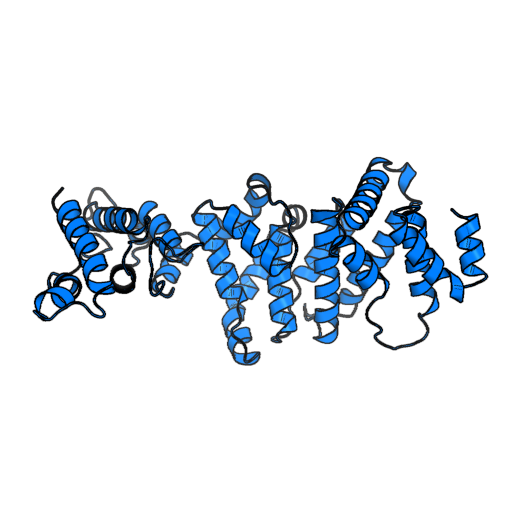4 ALA A C 1
ATOM 714 O O . ALA A 1 94 ? 12.607 9.168 -21.030 1.00 89.94 94 ALA A O 1
ATOM 715 N N . LEU A 1 95 ? 13.928 7.745 -19.916 1.00 91.88 95 LEU A N 1
ATOM 716 C CA . LEU A 1 95 ? 12.820 6.917 -19.430 1.00 91.88 95 LEU A CA 1
ATOM 717 C C . LEU A 1 95 ? 11.957 7.663 -18.404 1.00 91.88 95 LEU A C 1
ATOM 719 O O . LEU A 1 95 ? 10.735 7.547 -18.447 1.00 91.88 95 LEU A O 1
ATOM 723 N N . ARG A 1 96 ? 12.579 8.393 -17.472 1.00 93.06 96 ARG A N 1
ATOM 724 C CA . ARG A 1 96 ? 11.867 9.183 -16.458 1.00 93.06 96 ARG A CA 1
ATOM 725 C C . ARG A 1 96 ? 11.051 10.292 -17.103 1.00 93.06 96 ARG A C 1
ATOM 727 O O . ARG A 1 96 ? 9.876 10.405 -16.781 1.00 93.06 96 ARG A O 1
ATOM 734 N N . ASP A 1 97 ? 11.639 11.021 -18.046 1.00 91.50 97 ASP A N 1
ATOM 735 C CA . ASP A 1 97 ? 10.987 12.123 -18.753 1.00 91.50 97 ASP A CA 1
ATOM 736 C C . ASP A 1 97 ? 9.748 11.626 -19.516 1.00 91.50 97 ASP A C 1
ATOM 738 O O . ASP A 1 97 ? 8.668 12.194 -19.374 1.00 91.50 97 ASP A O 1
ATOM 742 N N . GLU A 1 98 ? 9.849 10.502 -20.237 1.00 91.12 98 GLU A N 1
ATOM 743 C CA . GLU A 1 98 ? 8.701 9.912 -20.945 1.00 91.12 98 GLU A CA 1
ATOM 744 C C . GLU A 1 98 ? 7.604 9.421 -19.979 1.00 91.12 98 GLU A C 1
ATOM 746 O O . GLU A 1 98 ? 6.411 9.617 -20.228 1.00 91.12 98 GLU A O 1
ATOM 751 N N . LEU A 1 99 ? 7.972 8.790 -18.856 1.00 93.31 99 LEU A N 1
ATOM 752 C CA . LEU A 1 99 ? 7.002 8.352 -17.843 1.00 93.31 99 LEU A CA 1
ATOM 753 C C . LEU A 1 99 ? 6.319 9.539 -17.152 1.00 93.31 99 LEU A C 1
ATOM 755 O O . LEU A 1 99 ? 5.110 9.497 -16.916 1.00 93.31 99 LEU A O 1
ATOM 759 N N . LEU A 1 100 ? 7.074 10.592 -16.849 1.00 92.94 100 LEU A N 1
ATOM 760 C CA . LEU A 1 100 ? 6.564 11.824 -16.261 1.00 92.94 100 LEU A CA 1
ATOM 761 C C . LEU A 1 100 ? 5.623 12.543 -17.226 1.00 92.94 100 LEU A C 1
ATOM 763 O O . LEU A 1 100 ? 4.521 12.920 -16.829 1.00 92.94 100 LEU A O 1
ATOM 767 N N . GLN A 1 101 ? 5.994 12.649 -18.503 1.00 91.00 101 GLN A N 1
ATOM 768 C CA . GLN A 1 101 ? 5.139 13.245 -19.524 1.00 91.00 101 GLN A CA 1
ATOM 769 C C . GLN A 1 101 ? 3.816 12.478 -19.649 1.00 91.00 101 GLN A C 1
ATOM 771 O O . GLN A 1 101 ? 2.761 13.091 -19.789 1.00 91.00 101 GLN A O 1
ATOM 776 N N . ARG A 1 102 ? 3.826 11.142 -19.540 1.00 89.75 102 ARG A N 1
ATOM 777 C CA . ARG A 1 102 ? 2.591 10.337 -19.513 1.00 89.75 102 ARG A CA 1
ATOM 778 C C . ARG A 1 102 ? 1.722 10.635 -18.294 1.00 89.75 102 ARG A C 1
ATOM 780 O O . ARG A 1 102 ? 0.512 10.766 -18.452 1.00 89.75 102 ARG A O 1
ATOM 787 N N . LEU A 1 103 ? 2.312 10.779 -17.104 1.00 90.69 103 LEU A N 1
ATOM 788 C CA . LEU A 1 103 ? 1.568 11.202 -15.912 1.00 90.69 103 LEU A CA 1
ATOM 789 C C . LEU A 1 103 ? 0.955 12.599 -16.102 1.00 90.69 103 LEU A C 1
ATOM 791 O O . LEU A 1 103 ? -0.221 12.800 -15.811 1.00 90.69 103 LEU A O 1
ATOM 795 N N . GLN A 1 104 ? 1.724 13.549 -16.637 1.00 90.19 104 GLN A N 1
ATOM 796 C CA . GLN A 1 104 ? 1.255 14.910 -16.909 1.00 90.19 104 GLN A CA 1
ATOM 797 C C . GLN A 1 104 ? 0.136 14.931 -17.958 1.00 90.19 104 GLN A C 1
ATOM 799 O O . GLN A 1 104 ? -0.842 15.651 -17.778 1.00 90.19 104 GLN A O 1
ATOM 804 N N . ARG A 1 105 ? 0.218 14.104 -19.011 1.00 87.81 105 ARG A N 1
ATOM 805 C CA . ARG A 1 105 ? -0.855 13.950 -20.010 1.00 87.81 105 ARG A CA 1
ATOM 806 C C . ARG A 1 105 ? -2.164 13.488 -19.367 1.00 87.81 105 ARG A C 1
ATOM 808 O O . ARG A 1 105 ? -3.213 13.985 -19.749 1.00 87.81 105 ARG A O 1
ATOM 815 N N . LEU A 1 106 ? -2.128 12.599 -18.371 1.00 85.88 106 LEU A N 1
ATOM 816 C CA . LEU A 1 106 ? -3.348 12.185 -17.658 1.00 85.88 106 LEU A CA 1
ATOM 817 C C . LEU A 1 106 ? -4.016 13.349 -16.908 1.00 85.88 106 LEU A C 1
ATOM 819 O O . LEU A 1 106 ? -5.242 13.384 -16.826 1.00 85.88 106 LEU A O 1
ATOM 823 N N . LEU A 1 107 ? -3.218 14.297 -16.408 1.00 83.62 107 LEU A N 1
ATOM 824 C CA . LEU A 1 107 ? -3.672 15.455 -15.633 1.00 83.62 107 LEU A CA 1
ATOM 825 C C . LEU A 1 107 ? -4.038 16.674 -16.490 1.00 83.62 107 LEU A C 1
ATOM 827 O O . LEU A 1 107 ? -4.886 17.463 -16.095 1.00 83.62 107 LEU A O 1
ATOM 831 N N . HIS A 1 108 ? -3.403 16.872 -17.647 1.00 75.38 108 HIS A N 1
ATOM 832 C CA . HIS A 1 108 ? -3.608 18.077 -18.462 1.00 75.38 108 HIS A CA 1
ATOM 833 C C . HIS A 1 108 ? -5.040 18.193 -19.002 1.00 75.38 108 HIS A C 1
ATOM 835 O O . HIS A 1 108 ? -5.555 19.290 -19.183 1.00 75.38 108 HIS A O 1
ATOM 841 N N . PHE A 1 109 ? -5.698 17.057 -19.220 1.00 60.41 109 PHE A N 1
ATOM 842 C CA . PHE A 1 109 ? -7.058 17.002 -19.740 1.00 60.41 109 PHE A CA 1
ATOM 843 C C . PHE A 1 109 ? -8.132 16.819 -18.647 1.00 60.41 109 PHE A C 1
ATOM 845 O O . PHE A 1 109 ? -9.274 16.508 -18.995 1.00 60.41 109 PHE A O 1
ATOM 852 N N . SER A 1 110 ? -7.796 16.909 -17.352 1.00 60.47 110 SER A N 1
ATOM 853 C CA . SER A 1 110 ? -8.800 17.054 -16.283 1.00 60.47 110 SER A CA 1
ATOM 854 C C . SER A 1 110 ? -9.115 18.547 -16.149 1.00 60.47 110 SER A C 1
ATOM 856 O O . SER A 1 110 ? -8.350 19.299 -15.541 1.00 60.47 110 SER A O 1
ATOM 858 N N . SER A 1 111 ? -10.167 19.003 -16.826 1.00 49.25 111 SER A N 1
ATOM 859 C CA . SER A 1 111 ? -10.581 20.407 -16.802 1.00 49.25 111 SER A CA 1
ATOM 860 C C . SER A 1 111 ? -11.284 20.699 -15.476 1.00 49.25 111 SER A C 1
ATOM 862 O O . SER A 1 111 ? -12.327 20.120 -15.213 1.00 49.25 111 SER A O 1
ATOM 864 N N . GLU A 1 112 ? -10.694 21.593 -14.681 1.00 52.16 112 GLU A N 1
ATOM 865 C CA . GLU A 1 112 ? -11.236 22.308 -13.503 1.00 52.16 112 GLU A CA 1
ATOM 866 C C . GLU A 1 112 ? -11.722 21.505 -12.280 1.00 52.16 112 GLU A C 1
ATOM 868 O O . GLU A 1 112 ? -11.492 21.951 -11.157 1.00 52.16 112 GLU A O 1
ATOM 873 N N . GLU A 1 113 ? -12.273 20.309 -12.443 1.00 55.78 113 GLU A N 1
ATOM 874 C CA . GLU A 1 113 ? -12.633 19.404 -11.351 1.00 55.78 113 GLU A CA 1
ATOM 875 C C . GLU A 1 113 ? -11.604 18.270 -11.296 1.00 55.78 113 GLU A C 1
ATOM 877 O O . GLU A 1 113 ? -11.023 17.884 -12.313 1.00 55.78 113 GLU A O 1
ATOM 882 N N . GLN A 1 114 ? -11.311 17.748 -10.105 1.00 63.47 114 GLN A N 1
ATOM 883 C CA . GLN A 1 114 ? -10.316 16.689 -9.874 1.00 63.47 114 GLN A CA 1
ATOM 884 C C . GLN A 1 114 ? -10.697 15.337 -10.521 1.00 63.47 114 GLN A C 1
ATOM 886 O O . GLN A 1 114 ? -10.176 14.299 -10.127 1.00 63.47 114 GLN A O 1
ATOM 891 N N . ASP A 1 115 ? -11.557 15.333 -11.535 1.00 73.69 115 ASP A N 1
ATOM 892 C CA . ASP A 1 115 ? -12.249 14.174 -12.067 1.00 73.69 115 ASP A CA 1
ATOM 893 C C . ASP A 1 115 ? -11.447 13.460 -13.167 1.00 73.69 115 ASP A C 1
ATOM 895 O O . ASP A 1 115 ? -11.050 14.028 -14.193 1.00 73.69 115 ASP A O 1
ATOM 899 N N . LEU A 1 116 ? -11.216 12.160 -12.971 1.00 80.31 116 LEU A N 1
ATOM 900 C CA . LEU A 1 116 ? -10.527 11.288 -13.926 1.00 80.31 116 LEU A CA 1
ATOM 901 C C . LEU A 1 116 ? -11.523 10.431 -14.710 1.00 80.31 116 LEU A C 1
ATOM 903 O O . LEU A 1 116 ? -12.138 9.549 -14.144 1.00 80.31 116 LEU A O 1
ATOM 907 N N . SER A 1 117 ? -11.617 10.553 -16.035 1.00 81.56 117 SER A N 1
ATOM 908 C CA . SER A 1 117 ? -12.450 9.631 -16.842 1.00 81.56 117 SER A CA 1
ATOM 909 C C . SER A 1 117 ? -12.027 8.150 -16.704 1.00 81.56 117 SER A C 1
ATOM 911 O O . SER A 1 117 ? -10.825 7.875 -16.642 1.00 81.56 117 SER A O 1
ATOM 913 N N . ASP A 1 118 ? -12.958 7.193 -16.811 1.00 77.62 118 ASP A N 1
ATOM 914 C CA . ASP A 1 118 ? -12.700 5.742 -16.659 1.00 77.62 118 ASP A CA 1
ATOM 915 C C . ASP A 1 118 ? -11.517 5.201 -17.488 1.00 77.62 118 ASP A C 1
ATOM 917 O O . ASP A 1 118 ? -10.665 4.472 -16.972 1.00 77.62 118 ASP A O 1
ATOM 921 N N . SER A 1 119 ? -11.408 5.588 -18.766 1.00 80.62 119 SER A N 1
ATOM 922 C CA . SER A 1 119 ? -10.307 5.155 -19.649 1.00 80.62 119 SER A CA 1
ATOM 923 C C . SER A 1 119 ? -8.930 5.559 -19.098 1.00 80.62 119 SER A C 1
ATOM 925 O O . SER A 1 119 ? -7.965 4.788 -19.120 1.00 80.62 119 SER A O 1
ATOM 927 N N . ARG A 1 120 ? -8.847 6.755 -18.508 1.00 84.62 120 ARG A N 1
ATOM 928 C CA . ARG A 1 120 ? -7.618 7.289 -17.908 1.00 84.62 120 ARG A CA 1
ATOM 929 C C . ARG A 1 120 ? -7.301 6.641 -16.575 1.00 84.62 120 ARG A C 1
ATOM 931 O O . ARG A 1 120 ? -6.128 6.428 -16.290 1.00 84.62 120 ARG A O 1
ATOM 938 N N . VAL A 1 121 ? -8.312 6.273 -15.792 1.00 89.31 121 VAL A N 1
ATOM 939 C CA . VAL A 1 121 ? -8.123 5.569 -14.517 1.00 89.31 121 VAL A CA 1
ATOM 940 C C . VAL A 1 121 ? -7.397 4.237 -14.727 1.00 89.31 121 VAL A C 1
ATOM 942 O O . VAL A 1 121 ? -6.486 3.893 -13.973 1.00 89.31 121 VAL A O 1
ATOM 945 N N . VAL A 1 122 ? -7.722 3.496 -15.791 1.00 90.06 122 VAL A N 1
ATOM 946 C CA . VAL A 1 122 ? -7.024 2.241 -16.126 1.00 90.06 122 VAL A CA 1
ATOM 947 C C . VAL A 1 122 ? -5.550 2.491 -16.463 1.00 90.06 122 VAL A C 1
ATOM 949 O O . VAL A 1 122 ? -4.669 1.776 -15.973 1.00 90.06 122 VAL A O 1
ATOM 952 N N . GLN A 1 123 ? -5.259 3.528 -17.251 1.00 89.44 123 GLN A N 1
ATOM 953 C CA . GLN A 1 123 ? -3.881 3.909 -17.574 1.00 89.44 123 GLN A CA 1
ATOM 954 C C . GLN A 1 123 ? -3.121 4.363 -16.322 1.00 89.44 123 GLN A C 1
ATOM 956 O O . GLN A 1 123 ? -2.004 3.899 -16.079 1.00 89.44 123 GLN A O 1
ATOM 961 N N . ALA A 1 124 ? -3.750 5.187 -15.485 1.00 91.94 124 ALA A N 1
ATOM 962 C CA . ALA A 1 124 ? -3.200 5.657 -14.224 1.00 91.94 124 ALA A CA 1
ATOM 963 C C . ALA A 1 124 ? -2.858 4.485 -13.290 1.00 91.94 124 ALA A C 1
ATOM 965 O O . ALA A 1 124 ? -1.743 4.418 -12.781 1.00 91.94 124 ALA A O 1
ATOM 966 N N . ASN A 1 125 ? -3.745 3.492 -13.161 1.00 92.69 125 ASN A N 1
ATOM 967 C CA . ASN A 1 125 ? -3.496 2.266 -12.395 1.00 92.69 125 ASN A CA 1
ATOM 968 C C . ASN A 1 125 ? -2.223 1.535 -12.845 1.00 92.69 125 ASN A C 1
ATOM 970 O O . ASN A 1 125 ? -1.423 1.098 -12.012 1.00 92.69 125 ASN A O 1
ATOM 974 N N . SER A 1 126 ? -2.018 1.403 -14.159 1.00 92.44 126 SER A N 1
ATOM 975 C CA . SER A 1 126 ? -0.821 0.751 -14.705 1.00 92.44 126 SER A CA 1
ATOM 976 C C . SER A 1 126 ? 0.462 1.531 -14.389 1.00 92.44 126 SER A C 1
ATOM 978 O O . SER A 1 126 ? 1.459 0.938 -13.969 1.00 92.44 126 SER A O 1
ATOM 980 N N . LEU A 1 127 ? 0.415 2.862 -14.503 1.00 93.81 127 LEU A N 1
ATOM 981 C CA . LEU A 1 127 ? 1.542 3.747 -14.217 1.00 93.81 127 LEU A CA 1
ATOM 982 C C . LEU A 1 127 ? 1.871 3.780 -12.724 1.00 93.81 127 LEU A C 1
ATOM 984 O O . LEU A 1 127 ? 3.023 3.557 -12.366 1.00 93.81 127 LEU A O 1
ATOM 988 N N . LEU A 1 128 ? 0.887 3.972 -11.842 1.00 94.94 128 LEU A N 1
ATOM 989 C CA . LEU A 1 128 ? 1.097 3.969 -10.389 1.00 94.94 128 LEU A CA 1
ATOM 990 C C . LEU A 1 128 ? 1.744 2.660 -9.924 1.00 94.94 128 LEU A C 1
ATOM 992 O O . LEU A 1 128 ? 2.701 2.665 -9.144 1.00 94.94 128 LEU A O 1
ATOM 996 N N . ARG A 1 129 ? 1.285 1.528 -10.472 1.00 94.88 129 ARG A N 1
ATOM 997 C CA . ARG A 1 129 ? 1.881 0.220 -10.195 1.00 94.88 129 ARG A CA 1
ATOM 998 C C . ARG A 1 129 ? 3.329 0.140 -10.691 1.00 94.88 129 ARG A C 1
ATOM 1000 O O . ARG A 1 129 ? 4.190 -0.355 -9.964 1.00 94.88 129 ARG A O 1
ATOM 1007 N N . LEU A 1 130 ? 3.634 0.659 -11.881 1.00 95.25 130 LEU A N 1
ATOM 1008 C CA . LEU A 1 130 ? 5.010 0.737 -12.382 1.00 95.25 130 LEU A CA 1
ATOM 1009 C C . LEU A 1 130 ? 5.904 1.615 -11.490 1.00 95.25 130 LEU A C 1
ATOM 1011 O O . LEU A 1 130 ? 7.010 1.196 -11.148 1.00 95.25 130 LEU A O 1
ATOM 1015 N N . PHE A 1 131 ? 5.439 2.795 -11.073 1.00 96.19 131 PHE A N 1
ATOM 1016 C CA . PHE A 1 131 ? 6.185 3.683 -10.176 1.00 96.19 131 PHE A CA 1
ATOM 1017 C C . PHE A 1 131 ? 6.448 3.025 -8.814 1.00 96.19 131 PHE A C 1
ATOM 1019 O O . PHE A 1 131 ? 7.567 3.114 -8.301 1.00 96.19 131 PHE A O 1
ATOM 1026 N N . CYS A 1 132 ? 5.483 2.272 -8.272 1.00 95.56 132 CYS A N 1
ATOM 1027 C CA . CYS A 1 132 ? 5.694 1.445 -7.080 1.00 95.56 132 CYS A CA 1
ATOM 1028 C C . CYS A 1 132 ? 6.795 0.395 -7.294 1.00 95.56 132 CYS A C 1
ATOM 1030 O O . CYS A 1 132 ? 7.664 0.235 -6.438 1.00 95.56 132 CYS A O 1
ATOM 1032 N N . ALA A 1 133 ? 6.814 -0.285 -8.444 1.00 95.38 133 ALA A N 1
ATOM 1033 C CA . ALA A 1 133 ? 7.841 -1.276 -8.767 1.00 95.38 133 ALA A CA 1
ATOM 1034 C C . ALA A 1 133 ? 9.231 -0.636 -8.933 1.00 95.38 133 ALA A C 1
ATOM 1036 O O . ALA A 1 133 ? 10.219 -1.121 -8.376 1.00 95.38 133 ALA A O 1
ATOM 1037 N N . LEU A 1 134 ? 9.321 0.493 -9.640 1.00 95.00 134 LEU A N 1
ATOM 1038 C CA . LEU A 1 134 ? 10.562 1.253 -9.801 1.00 95.00 134 LEU A CA 1
ATOM 1039 C C . LEU A 1 134 ? 11.108 1.712 -8.445 1.00 95.00 134 LEU A C 1
ATOM 1041 O O . LEU A 1 134 ? 12.298 1.569 -8.161 1.00 95.00 134 LEU A O 1
ATOM 1045 N N . ARG A 1 135 ? 10.242 2.206 -7.562 1.00 94.19 135 ARG A N 1
ATOM 1046 C CA . ARG A 1 135 ? 10.638 2.672 -6.233 1.00 94.19 135 ARG A CA 1
ATOM 1047 C C . ARG A 1 135 ? 10.984 1.540 -5.271 1.00 94.19 135 ARG A C 1
ATOM 1049 O O . ARG A 1 135 ? 11.972 1.645 -4.542 1.00 94.19 135 ARG A O 1
ATOM 1056 N N . GLY A 1 136 ? 10.163 0.496 -5.234 1.00 92.12 136 GLY A N 1
ATOM 1057 C CA . GLY A 1 136 ? 10.237 -0.588 -4.256 1.00 92.12 136 GLY A CA 1
ATOM 1058 C C . GLY A 1 136 ? 11.231 -1.688 -4.622 1.00 92.12 136 GLY A C 1
ATOM 1059 O O . GLY A 1 136 ? 11.972 -2.152 -3.760 1.00 92.12 136 GLY A O 1
ATOM 1060 N N . ILE A 1 137 ? 11.293 -2.067 -5.900 1.00 93.00 137 ILE A N 1
ATOM 1061 C CA . ILE A 1 137 ? 12.159 -3.143 -6.406 1.00 93.00 137 ILE A CA 1
ATOM 1062 C C . ILE A 1 137 ? 13.450 -2.549 -6.971 1.00 93.00 137 ILE A C 1
ATOM 1064 O O . ILE A 1 137 ? 14.557 -2.924 -6.566 1.00 93.00 137 ILE A O 1
ATOM 1068 N N . ALA A 1 138 ? 13.332 -1.582 -7.886 1.00 93.12 138 ALA A N 1
ATOM 1069 C CA . ALA A 1 138 ? 14.503 -0.999 -8.538 1.00 93.12 138 ALA A CA 1
ATOM 1070 C C . ALA A 1 138 ? 15.237 0.019 -7.647 1.00 93.12 138 ALA A C 1
ATOM 1072 O O . ALA A 1 138 ? 16.429 0.243 -7.835 1.00 93.12 138 ALA A O 1
ATOM 1073 N N . GLY A 1 139 ? 14.589 0.565 -6.614 1.00 92.12 139 GLY A N 1
ATOM 1074 C CA . GLY A 1 139 ? 15.196 1.557 -5.723 1.00 92.12 139 GLY A CA 1
ATOM 1075 C C . GLY A 1 139 ? 15.378 2.923 -6.391 1.00 92.12 139 GLY A C 1
ATOM 1076 O O . GLY A 1 139 ? 16.367 3.608 -6.127 1.00 92.12 139 GLY A O 1
ATOM 1077 N N . LEU A 1 140 ? 14.463 3.297 -7.289 1.00 93.81 140 LEU A N 1
ATOM 1078 C CA . LEU A 1 140 ? 14.383 4.639 -7.863 1.00 93.81 140 LEU A CA 1
ATOM 1079 C C . LEU A 1 140 ? 14.043 5.653 -6.764 1.00 93.81 140 LEU A C 1
ATOM 1081 O O . LEU A 1 140 ? 13.092 5.447 -6.020 1.00 93.81 140 LEU A O 1
ATOM 1085 N N . LYS A 1 141 ? 14.789 6.748 -6.654 1.00 93.06 141 LYS A N 1
ATOM 1086 C CA . LYS A 1 141 ? 14.428 7.901 -5.825 1.00 93.06 141 LYS A CA 1
ATOM 1087 C C . LYS A 1 141 ? 13.679 8.901 -6.692 1.00 93.06 141 LYS A C 1
ATOM 1089 O O . LYS A 1 141 ? 14.219 9.316 -7.718 1.00 93.06 141 LYS A O 1
ATOM 1094 N N . PHE A 1 142 ? 12.466 9.265 -6.288 1.00 93.81 142 PHE A N 1
ATOM 1095 C CA . PHE A 1 142 ? 11.671 10.244 -7.022 1.00 93.81 142 PHE A CA 1
ATOM 1096 C C . PHE A 1 142 ? 12.310 11.633 -6.965 1.00 93.81 142 PHE A C 1
ATOM 1098 O O . PHE A 1 142 ? 12.921 11.982 -5.952 1.00 93.81 142 PHE A O 1
ATOM 1105 N N . THR A 1 143 ? 12.206 12.386 -8.058 1.00 92.88 143 THR A N 1
ATOM 1106 C CA . THR A 1 143 ? 12.514 13.823 -8.070 1.00 92.88 143 THR A CA 1
ATOM 1107 C C . THR A 1 143 ? 11.345 14.613 -7.485 1.00 92.88 143 THR A C 1
ATOM 1109 O O . THR A 1 143 ? 10.232 14.098 -7.398 1.00 92.88 143 THR A O 1
ATOM 1112 N N . GLU A 1 144 ? 11.573 15.869 -7.099 1.00 92.38 144 GLU A N 1
ATOM 1113 C CA . GLU A 1 144 ? 10.501 16.746 -6.600 1.00 92.38 144 GLU A CA 1
ATOM 1114 C C . GLU A 1 144 ? 9.369 16.903 -7.625 1.00 92.38 144 GLU A C 1
ATOM 1116 O O . GLU A 1 144 ? 8.199 16.772 -7.276 1.00 92.38 144 GLU A O 1
ATOM 1121 N N . GLU A 1 145 ? 9.705 17.075 -8.906 1.00 93.31 145 GLU A N 1
ATOM 1122 C CA . GLU A 1 145 ? 8.717 17.174 -9.986 1.00 93.31 145 GLU A CA 1
ATOM 1123 C C . GLU A 1 145 ? 7.850 15.910 -10.107 1.00 93.31 145 GLU A C 1
ATOM 1125 O O . GLU A 1 145 ? 6.623 15.994 -10.182 1.00 93.31 145 GLU A O 1
ATOM 1130 N N . GLU A 1 146 ? 8.466 14.724 -10.059 1.00 94.75 146 GLU A N 1
ATOM 1131 C CA . GLU A 1 146 ? 7.733 13.456 -10.078 1.00 94.75 146 GLU A CA 1
ATOM 1132 C C . GLU A 1 146 ? 6.831 13.308 -8.850 1.00 94.75 146 GLU A C 1
ATOM 1134 O O . GLU A 1 146 ? 5.703 12.837 -8.983 1.00 94.75 146 GLU A O 1
ATOM 1139 N N . VAL A 1 147 ? 7.302 13.711 -7.664 1.00 95.69 147 VAL A N 1
ATOM 1140 C CA . VAL A 1 147 ? 6.509 13.673 -6.426 1.00 95.69 147 VAL A CA 1
ATOM 1141 C C . VAL A 1 147 ? 5.264 14.547 -6.563 1.00 95.69 147 VAL A C 1
ATOM 1143 O O . VAL A 1 147 ? 4.166 14.058 -6.303 1.00 95.69 147 VAL A O 1
ATOM 1146 N N . VAL A 1 148 ? 5.408 15.789 -7.035 1.00 94.19 148 VAL A N 1
ATOM 1147 C CA . VAL A 1 148 ? 4.287 16.725 -7.218 1.00 94.19 148 VAL A CA 1
ATOM 1148 C C . VAL A 1 148 ? 3.237 16.150 -8.171 1.00 94.19 148 VAL A C 1
ATOM 1150 O O . VAL A 1 148 ? 2.045 16.137 -7.856 1.00 94.19 148 VAL A O 1
ATOM 1153 N N . VAL A 1 149 ? 3.666 15.636 -9.327 1.00 93.75 149 VAL A N 1
ATOM 1154 C CA . VAL A 1 149 ? 2.757 15.066 -10.332 1.00 93.75 149 VAL A CA 1
ATOM 1155 C C . VAL A 1 149 ? 2.085 13.790 -9.815 1.00 93.75 149 VAL A C 1
ATOM 1157 O O . VAL A 1 149 ? 0.878 13.621 -9.992 1.00 93.75 149 VAL A O 1
ATOM 1160 N N . LEU A 1 150 ? 2.832 12.909 -9.142 1.00 95.62 150 LEU A N 1
ATOM 1161 C CA . LEU A 1 150 ? 2.289 11.686 -8.550 1.00 95.62 150 LEU A CA 1
ATOM 1162 C C . LEU A 1 150 ? 1.253 11.995 -7.475 1.00 95.62 150 LEU A C 1
ATOM 1164 O O . LEU A 1 150 ? 0.180 11.406 -7.502 1.00 95.62 150 LEU A O 1
ATOM 1168 N N . VAL A 1 151 ? 1.537 12.916 -6.553 1.00 95.00 151 VAL A N 1
ATOM 1169 C CA . VAL A 1 151 ? 0.584 13.296 -5.503 1.00 95.00 151 VAL A CA 1
ATOM 1170 C C . VAL A 1 151 ? -0.668 13.918 -6.110 1.00 95.00 151 VAL A C 1
ATOM 1172 O O . VAL A 1 151 ? -1.775 13.558 -5.713 1.00 95.00 151 VAL A O 1
ATOM 1175 N N . ARG A 1 152 ? -0.527 14.794 -7.111 1.00 93.00 152 ARG A N 1
ATOM 1176 C CA . ARG A 1 152 ? -1.677 15.378 -7.815 1.00 93.00 152 ARG A CA 1
ATOM 1177 C C . ARG A 1 152 ? -2.546 14.311 -8.484 1.00 93.00 152 ARG A C 1
ATOM 1179 O O . ARG A 1 152 ? -3.764 14.374 -8.372 1.00 93.00 152 ARG A O 1
ATOM 1186 N N . LEU A 1 153 ? -1.934 13.314 -9.125 1.00 93.69 153 LEU A N 1
ATOM 1187 C CA . LEU A 1 153 ? -2.669 12.187 -9.697 1.00 93.69 153 LEU A CA 1
ATOM 1188 C C . LEU A 1 153 ? -3.345 11.352 -8.607 1.00 93.69 153 LEU A C 1
ATOM 1190 O O . LEU A 1 153 ? -4.540 11.110 -8.689 1.00 93.69 153 LEU A O 1
ATOM 1194 N N . LEU A 1 154 ? -2.607 10.953 -7.572 1.00 94.25 154 LEU A N 1
ATOM 1195 C CA . LEU A 1 154 ? -3.118 10.138 -6.466 1.00 94.25 154 LEU A CA 1
ATOM 1196 C C . LEU A 1 154 ? -4.316 10.776 -5.760 1.00 94.25 154 LEU A C 1
ATOM 1198 O O . LEU A 1 154 ? -5.215 10.061 -5.341 1.00 94.25 154 LEU A O 1
ATOM 1202 N N . THR A 1 155 ? -4.318 12.104 -5.651 1.00 92.81 155 THR A N 1
ATOM 1203 C CA . THR A 1 155 ? -5.371 12.880 -4.982 1.00 92.81 155 THR A CA 1
ATOM 1204 C C . THR A 1 155 ? -6.476 13.356 -5.926 1.00 92.81 155 THR A C 1
ATOM 1206 O O . THR A 1 155 ? -7.246 14.244 -5.581 1.00 92.81 155 THR A O 1
ATOM 1209 N N . SER A 1 156 ? -6.560 12.774 -7.124 1.00 91.69 156 SER A N 1
ATOM 1210 C CA . SER A 1 156 ? -7.684 12.977 -8.038 1.00 91.69 156 SER A CA 1
ATOM 1211 C C . SER A 1 156 ? -8.892 12.117 -7.633 1.00 91.69 156 SER A C 1
ATOM 1213 O O . SER A 1 156 ? -8.752 11.096 -6.952 1.00 91.69 156 SER A O 1
ATOM 1215 N N . HIS A 1 157 ? -10.077 12.513 -8.081 1.00 90.31 157 HIS A N 1
ATOM 1216 C CA . HIS A 1 157 ? -11.356 11.857 -7.842 1.00 90.31 157 HIS A CA 1
ATOM 1217 C C . HIS A 1 157 ? -11.720 10.971 -9.044 1.00 90.31 157 HIS A C 1
ATOM 1219 O O . HIS A 1 157 ? -11.974 11.461 -10.146 1.00 90.31 157 HIS A O 1
ATOM 1225 N N . PRO A 1 158 ? -11.695 9.638 -8.900 1.00 89.56 158 PRO A N 1
ATOM 1226 C CA . PRO A 1 158 ? -12.149 8.759 -9.965 1.00 89.56 158 PRO A CA 1
ATOM 1227 C C . PRO A 1 158 ? -13.681 8.605 -9.946 1.00 89.56 158 PRO A C 1
ATOM 1229 O O . PRO A 1 158 ? -14.306 8.770 -8.899 1.00 89.56 158 PRO A O 1
ATOM 1232 N N . PRO A 1 159 ? -14.303 8.199 -11.063 1.00 87.62 159 PRO A N 1
ATOM 1233 C CA . PRO A 1 159 ? -15.697 7.793 -11.109 1.00 87.62 159 PRO A CA 1
ATOM 1234 C C . PRO A 1 159 ? -15.941 6.571 -10.213 1.00 87.62 159 PRO A C 1
ATOM 1236 O O . PRO A 1 159 ? -15.020 5.774 -9.979 1.00 87.62 159 PRO A O 1
ATOM 1239 N N . PRO A 1 160 ? -17.193 6.362 -9.768 1.00 85.88 160 PRO A N 1
ATOM 1240 C CA . PRO A 1 160 ? -17.600 5.209 -8.969 1.00 85.88 160 PRO A CA 1
ATOM 1241 C C . PRO A 1 160 ? -17.688 3.929 -9.816 1.00 85.88 160 PRO A C 1
ATOM 1243 O O . PRO A 1 160 ? -18.745 3.319 -9.962 1.00 85.88 160 PRO A O 1
ATOM 1246 N N . SER A 1 161 ? -16.554 3.511 -10.378 1.00 87.00 161 SER A N 1
ATOM 1247 C CA . SER A 1 161 ? -16.382 2.299 -11.175 1.00 87.00 161 SER A CA 1
ATOM 1248 C C . SER A 1 161 ? -15.416 1.322 -10.487 1.00 87.00 161 SER A C 1
ATOM 1250 O O . SER A 1 161 ? -14.618 1.727 -9.634 1.00 87.00 161 SER A O 1
ATOM 1252 N N . PRO A 1 162 ? -15.401 0.026 -10.860 1.00 84.19 162 PRO A N 1
ATOM 1253 C CA . PRO A 1 162 ? -14.419 -0.928 -10.334 1.00 84.19 162 PRO A CA 1
ATOM 1254 C C . PRO A 1 162 ? -12.962 -0.502 -10.581 1.00 84.19 162 PRO A C 1
ATOM 1256 O O . PRO A 1 162 ? -12.079 -0.767 -9.762 1.00 84.19 162 PRO A O 1
ATOM 1259 N N . ALA A 1 163 ? -12.697 0.185 -11.699 1.00 87.88 163 ALA A N 1
ATOM 1260 C CA . ALA A 1 163 ? -11.381 0.741 -12.001 1.00 87.88 163 ALA A CA 1
ATOM 1261 C C . ALA A 1 163 ? -11.029 1.907 -11.063 1.00 87.88 163 ALA A C 1
ATOM 1263 O O . ALA A 1 163 ? -9.879 1.992 -10.624 1.00 87.88 163 ALA A O 1
ATOM 1264 N N . GLY A 1 164 ? -12.011 2.753 -10.728 1.00 89.50 164 GLY A N 1
ATOM 1265 C CA . GLY A 1 164 ? -11.889 3.837 -9.752 1.00 89.50 164 GLY A CA 1
ATOM 1266 C C . GLY A 1 164 ? -11.623 3.341 -8.334 1.00 89.50 164 GLY A C 1
ATOM 1267 O O . GLY A 1 164 ? -10.677 3.796 -7.696 1.00 89.50 164 GLY A O 1
ATOM 1268 N N . ILE A 1 165 ? -12.358 2.323 -7.875 1.00 87.38 165 ILE A N 1
ATOM 1269 C CA . ILE A 1 165 ? -12.114 1.673 -6.573 1.00 87.38 165 ILE A CA 1
ATOM 1270 C C . ILE A 1 165 ? -10.675 1.151 -6.504 1.00 87.38 165 ILE A C 1
ATOM 1272 O O . ILE A 1 165 ? -9.946 1.428 -5.552 1.00 87.38 165 ILE A O 1
ATOM 1276 N N . ARG A 1 166 ? -10.227 0.446 -7.552 1.00 88.94 166 ARG A N 1
ATOM 1277 C CA . ARG A 1 166 ? -8.850 -0.053 -7.636 1.00 88.94 166 ARG A CA 1
ATOM 1278 C C . ARG A 1 166 ? -7.821 1.076 -7.606 1.00 88.94 166 ARG A C 1
ATOM 1280 O O . ARG A 1 166 ? -6.768 0.906 -6.996 1.00 88.94 166 ARG A O 1
ATOM 1287 N N . PHE A 1 167 ? -8.114 2.198 -8.253 1.00 92.88 167 PHE A N 1
ATOM 1288 C CA . PHE A 1 167 ? -7.247 3.371 -8.268 1.00 92.88 167 PHE A CA 1
ATOM 1289 C C . PHE A 1 167 ? -7.062 3.977 -6.886 1.00 92.88 167 PHE A C 1
ATOM 1291 O O . PHE A 1 167 ? -5.924 4.163 -6.459 1.00 92.88 167 PHE A O 1
ATOM 1298 N N . VAL A 1 168 ? -8.154 4.164 -6.147 1.00 92.44 168 VAL A N 1
ATOM 1299 C CA . VAL A 1 168 ? -8.109 4.614 -4.752 1.00 92.44 168 VAL A CA 1
ATOM 1300 C C . VAL A 1 168 ? -7.288 3.652 -3.889 1.00 92.44 168 VAL A C 1
ATOM 1302 O O . VAL A 1 168 ? -6.373 4.081 -3.184 1.00 92.44 168 VAL A O 1
ATOM 1305 N N . SER A 1 169 ? -7.558 2.343 -3.967 1.00 91.12 169 SER A N 1
ATOM 1306 C CA . SER A 1 169 ? -6.832 1.338 -3.176 1.00 91.12 169 SER A CA 1
ATOM 1307 C C . SER A 1 169 ? -5.335 1.308 -3.502 1.00 91.12 169 SER A C 1
ATOM 1309 O O . SER A 1 169 ? -4.502 1.265 -2.594 1.00 91.12 169 SER A O 1
ATOM 1311 N N . LEU A 1 170 ? -4.969 1.370 -4.788 1.00 93.38 170 LEU A N 1
ATOM 1312 C CA . LEU A 1 170 ? -3.571 1.472 -5.213 1.00 93.38 170 LEU A CA 1
ATOM 1313 C C . LEU A 1 170 ? -2.933 2.770 -4.717 1.00 93.38 170 LEU A C 1
ATOM 1315 O O . LEU A 1 170 ? -1.779 2.744 -4.288 1.00 93.38 170 LEU A O 1
ATOM 1319 N N . GLY A 1 171 ? -3.674 3.877 -4.738 1.00 94.50 171 GLY A N 1
ATOM 1320 C CA . GLY A 1 171 ? -3.181 5.167 -4.289 1.00 94.50 171 GLY A CA 1
ATOM 1321 C C . GLY A 1 171 ? -2.879 5.201 -2.793 1.00 94.50 171 GLY A C 1
ATOM 1322 O O . GLY A 1 171 ? -1.767 5.560 -2.401 1.00 94.50 171 GLY A O 1
ATOM 1323 N N . LEU A 1 172 ? -3.800 4.702 -1.964 1.00 93.56 172 LEU A N 1
ATOM 1324 C CA . LEU A 1 172 ? -3.585 4.514 -0.524 1.00 93.56 172 LEU A CA 1
ATOM 1325 C C . LEU A 1 172 ? -2.349 3.647 -0.247 1.00 93.56 172 LEU A C 1
ATOM 1327 O O . LEU A 1 172 ? -1.483 4.011 0.553 1.00 93.56 172 LEU A O 1
ATOM 1331 N N . CYS A 1 173 ? -2.217 2.518 -0.948 1.00 93.62 173 CYS A N 1
ATOM 1332 C CA . CYS A 1 173 ? -1.053 1.648 -0.812 1.00 93.62 173 CYS A CA 1
ATOM 1333 C C . CYS A 1 173 ? 0.253 2.294 -1.269 1.00 93.62 173 CYS A C 1
ATOM 1335 O O . CYS A 1 173 ? 1.294 2.048 -0.660 1.00 93.62 173 CYS A O 1
ATOM 1337 N N . MET A 1 174 ? 0.225 3.116 -2.317 1.00 95.19 174 MET A N 1
ATOM 1338 C CA . MET A 1 174 ? 1.403 3.832 -2.793 1.00 95.19 174 MET A CA 1
ATOM 1339 C C . MET A 1 174 ? 1.864 4.880 -1.780 1.00 95.19 174 MET A C 1
ATOM 1341 O O . MET A 1 174 ? 3.062 4.954 -1.509 1.00 95.19 174 MET A O 1
ATOM 1345 N N . LEU A 1 175 ? 0.941 5.629 -1.168 1.00 95.06 175 LEU A N 1
ATOM 1346 C CA . LEU A 1 175 ? 1.258 6.589 -0.104 1.00 95.06 175 LEU A CA 1
ATOM 1347 C C . LEU A 1 175 ? 1.881 5.901 1.125 1.00 95.06 175 LEU A C 1
ATOM 1349 O O . LEU A 1 175 ? 2.821 6.428 1.720 1.00 95.06 175 LEU A O 1
ATOM 1353 N N . LEU A 1 176 ? 1.417 4.693 1.467 1.00 93.56 176 LEU A N 1
ATOM 1354 C CA . LEU A 1 176 ? 2.011 3.857 2.519 1.00 93.56 176 LEU A CA 1
ATOM 1355 C C . LEU A 1 176 ? 3.392 3.303 2.126 1.00 93.56 176 LEU A C 1
ATOM 1357 O O . LEU A 1 176 ? 4.320 3.299 2.935 1.00 93.56 176 LEU A O 1
ATOM 1361 N N . ALA A 1 177 ? 3.554 2.835 0.888 1.00 92.38 177 ALA A N 1
ATOM 1362 C CA . ALA A 1 177 ? 4.811 2.269 0.397 1.00 92.38 177 ALA A CA 1
ATOM 1363 C C . ALA A 1 177 ? 5.897 3.334 0.158 1.00 92.38 177 ALA A C 1
ATOM 1365 O O . ALA A 1 177 ? 7.093 3.042 0.261 1.00 92.38 177 ALA A O 1
ATOM 1366 N N . CYS A 1 178 ? 5.493 4.564 -0.168 1.00 92.50 178 CYS A N 1
ATOM 1367 C CA . CYS A 1 178 ? 6.368 5.656 -0.588 1.00 92.50 178 CYS A CA 1
ATOM 1368 C C . CYS A 1 178 ? 6.187 6.896 0.311 1.00 92.50 178 CYS A C 1
ATOM 1370 O O . CYS A 1 178 ? 5.604 7.889 -0.123 1.00 92.50 178 CYS A O 1
ATOM 1372 N N . PRO A 1 179 ? 6.758 6.905 1.530 1.00 88.88 179 PRO A N 1
ATOM 1373 C CA . PRO A 1 179 ? 6.566 8.002 2.482 1.00 88.88 179 PRO A CA 1
ATOM 1374 C C . PRO A 1 179 ? 7.046 9.371 1.995 1.00 88.88 179 PRO A C 1
ATOM 1376 O O . PRO A 1 179 ? 6.561 10.391 2.473 1.00 88.88 179 PRO A O 1
ATOM 1379 N N . SER A 1 180 ? 7.982 9.411 1.039 1.00 91.06 180 SER A N 1
ATOM 1380 C CA . SER A 1 180 ? 8.455 10.659 0.428 1.00 91.06 180 SER A CA 1
ATOM 1381 C C . SER A 1 180 ? 7.339 11.455 -0.249 1.00 91.06 180 SER A C 1
ATOM 1383 O O . SER A 1 180 ? 7.479 12.659 -0.388 1.00 91.06 180 SER A O 1
ATOM 1385 N N . LEU A 1 181 ? 6.237 10.806 -0.641 1.00 92.75 181 LEU A N 1
ATOM 1386 C CA . LEU A 1 181 ? 5.073 11.478 -1.223 1.00 92.75 181 LEU A CA 1
ATOM 1387 C C . LEU A 1 181 ? 4.275 12.280 -0.183 1.00 92.75 181 LEU A C 1
ATOM 1389 O O . LEU A 1 181 ? 3.575 13.217 -0.539 1.00 92.75 181 LEU A O 1
ATOM 1393 N N . VAL A 1 182 ? 4.373 11.918 1.099 1.00 92.44 182 VAL A N 1
ATOM 1394 C CA . VAL A 1 182 ? 3.557 12.497 2.179 1.00 92.44 182 VAL A CA 1
ATOM 1395 C C . VAL A 1 182 ? 4.275 13.646 2.891 1.00 92.44 182 VAL A C 1
ATOM 1397 O O . VAL A 1 182 ? 3.622 14.479 3.511 1.00 92.44 182 VAL A O 1
ATOM 1400 N N . LEU A 1 183 ? 5.611 13.706 2.825 1.00 88.19 183 LEU A N 1
ATOM 1401 C CA . LEU A 1 183 ? 6.420 14.638 3.621 1.00 88.19 183 LEU A CA 1
ATOM 1402 C C . LEU A 1 183 ? 5.987 16.100 3.452 1.00 88.19 183 LEU A C 1
ATOM 1404 O O . LEU A 1 183 ? 5.635 16.721 4.458 1.00 88.19 183 LEU A O 1
ATOM 1408 N N . ASP A 1 184 ? 5.936 16.580 2.207 1.00 87.81 184 ASP A N 1
ATOM 1409 C CA . ASP A 1 184 ? 5.640 17.982 1.869 1.00 87.81 184 ASP A CA 1
ATOM 1410 C C . ASP A 1 184 ? 4.194 18.207 1.389 1.00 87.81 184 ASP A C 1
ATOM 1412 O O . ASP A 1 184 ? 3.749 19.344 1.245 1.00 87.81 184 ASP A O 1
ATOM 1416 N N . HIS A 1 185 ? 3.426 17.130 1.194 1.00 91.75 185 HIS A N 1
ATOM 1417 C CA . HIS A 1 185 ? 2.054 17.174 0.668 1.00 91.75 185 HIS A CA 1
ATOM 1418 C C . HIS A 1 185 ? 0.994 16.660 1.652 1.00 91.75 185 HIS A C 1
ATOM 1420 O O . HIS A 1 185 ? -0.109 16.283 1.261 1.00 91.75 185 HIS A O 1
ATOM 1426 N N . GLU A 1 186 ? 1.315 16.656 2.943 1.00 92.75 186 GLU A N 1
ATOM 1427 C CA . GLU A 1 186 ? 0.460 16.148 4.019 1.00 92.75 186 GLU A CA 1
ATOM 1428 C C . GLU A 1 186 ? -0.973 16.686 3.959 1.00 92.75 186 GLU A C 1
ATOM 1430 O O . GLU A 1 186 ? -1.909 15.897 3.917 1.00 92.75 186 GLU A O 1
ATOM 1435 N N . LYS A 1 187 ? -1.159 18.009 3.863 1.00 92.88 187 LYS A N 1
ATOM 1436 C CA . LYS A 1 187 ? -2.501 18.621 3.840 1.00 92.88 187 LYS A CA 1
ATOM 1437 C C . LYS A 1 187 ? -3.363 18.114 2.683 1.00 92.88 187 LYS A C 1
ATOM 1439 O O . LYS A 1 187 ? -4.537 17.827 2.879 1.00 92.88 187 LYS A O 1
ATOM 1444 N N . GLN A 1 188 ? -2.770 17.991 1.497 1.00 93.44 188 GLN A N 1
ATOM 1445 C CA . GLN A 1 188 ? -3.461 17.518 0.298 1.00 93.44 188 GLN A CA 1
ATOM 1446 C C . GLN A 1 188 ? -3.852 16.041 0.438 1.00 93.44 188 GLN A C 1
ATOM 1448 O O . GLN A 1 188 ? -4.966 15.655 0.100 1.00 93.44 188 GLN A O 1
ATOM 1453 N N . VAL A 1 189 ? -2.951 15.221 0.988 1.00 94.50 189 VAL A N 1
ATOM 1454 C CA . VAL A 1 189 ? -3.208 13.802 1.271 1.00 94.50 189 VAL A CA 1
ATOM 1455 C C . VAL A 1 189 ? -4.315 13.642 2.317 1.00 94.50 189 VAL A C 1
ATOM 1457 O O . VAL A 1 189 ? -5.208 12.824 2.128 1.00 94.50 189 VAL A O 1
ATOM 1460 N N . VAL A 1 190 ? -4.287 14.431 3.395 1.00 94.38 190 VAL A N 1
ATOM 1461 C CA . VAL A 1 190 ? -5.308 14.419 4.455 1.00 94.38 190 VAL A CA 1
ATOM 1462 C C . VAL A 1 190 ? -6.681 14.775 3.888 1.00 94.38 190 VAL A C 1
ATOM 1464 O O . VAL A 1 190 ? -7.624 14.020 4.100 1.00 94.38 190 VAL A O 1
ATOM 1467 N N . GLN A 1 191 ? -6.783 15.865 3.120 1.00 93.88 191 GLN A N 1
ATOM 1468 C CA . GLN A 1 191 ? -8.036 16.289 2.481 1.00 93.88 191 GLN A CA 1
ATOM 1469 C C . GLN A 1 191 ? -8.602 15.209 1.555 1.00 93.88 191 GLN A C 1
ATOM 1471 O O . GLN A 1 191 ? -9.794 14.921 1.596 1.00 93.88 191 GLN A O 1
ATOM 1476 N N . TRP A 1 192 ? -7.743 14.562 0.765 1.00 94.31 192 TRP A N 1
ATOM 1477 C CA . TRP A 1 192 ? -8.172 13.479 -0.114 1.00 94.31 192 TRP A CA 1
ATOM 1478 C C . TRP A 1 192 ? -8.651 12.244 0.661 1.00 94.31 192 TRP A C 1
ATOM 1480 O O . TRP A 1 192 ? -9.667 11.654 0.305 1.00 94.31 192 TRP A O 1
ATOM 1490 N N . ILE A 1 193 ? -7.981 11.857 1.755 1.00 93.38 193 ILE A N 1
ATOM 1491 C CA . ILE A 1 193 ? -8.457 10.733 2.580 1.00 93.38 193 ILE A CA 1
ATOM 1492 C C . ILE A 1 193 ? -9.769 11.090 3.298 1.00 93.38 193 ILE A C 1
ATOM 1494 O O . ILE A 1 193 ? -10.636 10.229 3.418 1.00 93.38 193 ILE A O 1
ATOM 1498 N N . GLN A 1 194 ? -9.950 12.338 3.739 1.00 91.44 194 GLN A N 1
ATOM 1499 C CA . GLN A 1 194 ? -11.226 12.806 4.299 1.00 91.44 194 GLN A CA 1
ATOM 1500 C C . GLN A 1 194 ? -12.355 12.690 3.274 1.00 91.44 194 GLN A C 1
ATOM 1502 O O . GLN A 1 194 ? -13.395 12.116 3.586 1.00 91.44 194 GLN A O 1
ATOM 1507 N N . TRP A 1 195 ? -12.113 13.128 2.036 1.00 91.56 195 TRP A N 1
ATOM 1508 C CA . TRP A 1 195 ? -13.059 12.954 0.935 1.00 91.56 195 TRP A CA 1
ATOM 1509 C C . TRP A 1 195 ? -13.419 11.475 0.709 1.00 91.56 195 TRP A C 1
ATOM 1511 O O . TRP A 1 195 ? -14.596 11.134 0.611 1.00 91.56 195 TRP A O 1
ATOM 1521 N N . LEU A 1 196 ? -12.440 10.559 0.735 1.00 89.88 196 LEU A N 1
ATOM 1522 C CA . LEU A 1 196 ? -12.716 9.118 0.632 1.00 89.88 196 LEU A CA 1
ATOM 1523 C C . LEU A 1 196 ? -13.630 8.596 1.744 1.00 89.88 196 LEU A C 1
ATOM 1525 O O . LEU A 1 196 ? -14.466 7.729 1.493 1.00 89.88 196 LEU A O 1
ATOM 1529 N N . MET A 1 197 ? -13.459 9.088 2.972 1.00 85.25 197 MET A N 1
ATOM 1530 C CA . MET A 1 197 ? -14.297 8.686 4.104 1.00 85.25 197 MET A CA 1
ATOM 1531 C C . MET A 1 197 ? -15.748 9.158 3.940 1.00 85.25 197 MET A C 1
ATOM 1533 O O . MET A 1 197 ? -16.665 8.467 4.379 1.00 85.25 197 MET A O 1
ATOM 1537 N N . GLU A 1 198 ? -15.967 10.311 3.309 1.00 85.31 198 GLU A N 1
ATOM 1538 C CA . GLU A 1 198 ? -17.305 10.849 3.034 1.00 85.31 198 GLU A CA 1
ATOM 1539 C C . GLU A 1 198 ? -17.988 10.104 1.869 1.00 85.31 198 GLU A C 1
ATOM 1541 O O . GLU A 1 198 ? -19.174 9.765 1.943 1.00 85.31 198 GLU A O 1
ATOM 1546 N N . GLU A 1 199 ? -17.222 9.760 0.831 1.00 84.00 199 GLU A N 1
ATOM 1547 C CA . GLU A 1 199 ? -17.732 9.179 -0.417 1.00 84.00 199 GLU A CA 1
ATOM 1548 C C . GLU A 1 199 ? -17.865 7.644 -0.425 1.00 84.00 199 GLU A C 1
ATOM 1550 O O . GLU A 1 199 ? -18.437 7.075 -1.360 1.00 84.00 199 GLU A O 1
ATOM 1555 N N . GLU A 1 200 ? -17.407 6.936 0.614 1.00 76.75 200 GLU A N 1
ATOM 1556 C CA . GLU A 1 200 ? -17.485 5.464 0.712 1.00 76.75 200 GLU A CA 1
ATOM 1557 C C . GLU A 1 200 ? -18.891 4.926 0.380 1.00 76.75 200 GLU A C 1
ATOM 1559 O O . GLU A 1 200 ? -19.064 4.004 -0.426 1.00 76.75 200 GLU A O 1
ATOM 1564 N N . SER A 1 201 ? -19.918 5.549 0.963 1.00 73.31 201 SER A N 1
ATOM 1565 C CA . SER A 1 201 ? -21.313 5.136 0.786 1.00 73.31 201 SER A CA 1
ATOM 1566 C C . SER A 1 201 ? -21.849 5.389 -0.627 1.00 73.31 201 SER A C 1
ATOM 1568 O O . SER A 1 201 ? -22.766 4.695 -1.076 1.00 73.31 201 SER A O 1
ATOM 1570 N N . TYR A 1 202 ? -21.320 6.390 -1.332 1.00 78.12 202 TYR A N 1
ATOM 1571 C CA . TYR A 1 202 ? -21.699 6.703 -2.705 1.00 78.12 202 TYR A CA 1
ATOM 1572 C C . TYR A 1 202 ? -21.079 5.692 -3.673 1.00 78.12 202 TYR A C 1
ATOM 1574 O O . TYR A 1 202 ? -21.799 5.085 -4.468 1.00 78.12 202 TYR A O 1
ATOM 1582 N N . PHE A 1 203 ? -19.782 5.401 -3.528 1.00 77.75 203 PHE A N 1
ATOM 1583 C CA . PHE A 1 203 ? -19.102 4.380 -4.330 1.00 77.75 203 PHE A CA 1
ATOM 1584 C C . PHE A 1 203 ? -19.740 2.996 -4.167 1.00 77.75 203 PHE A C 1
ATOM 1586 O O . PHE A 1 203 ? -19.959 2.304 -5.165 1.00 77.75 203 PHE A O 1
ATOM 1593 N N . GLY A 1 204 ? -20.085 2.598 -2.936 1.00 67.88 204 GLY A N 1
ATOM 1594 C CA . GLY A 1 204 ? -20.706 1.296 -2.669 1.00 67.88 204 GLY A CA 1
ATOM 1595 C C . GLY A 1 204 ? -22.107 1.145 -3.272 1.00 67.88 204 GLY A C 1
ATOM 1596 O O . GLY A 1 204 ? -22.479 0.054 -3.697 1.00 67.88 204 GLY A O 1
ATOM 1597 N N . ARG A 1 205 ? -22.879 2.237 -3.359 1.00 70.88 205 ARG A N 1
ATOM 1598 C CA . ARG A 1 205 ? -24.227 2.229 -3.954 1.00 70.88 205 ARG A CA 1
ATOM 1599 C C . ARG A 1 205 ? -24.202 2.269 -5.480 1.00 70.88 205 ARG A C 1
ATOM 1601 O O . ARG A 1 205 ? -25.002 1.587 -6.111 1.00 70.88 205 ARG A O 1
ATOM 1608 N N . THR A 1 206 ? -23.300 3.054 -6.065 1.00 70.62 206 THR A N 1
ATOM 1609 C CA . THR A 1 206 ? -23.305 3.348 -7.507 1.00 70.62 206 THR A CA 1
ATOM 1610 C C . THR A 1 206 ? -22.528 2.319 -8.330 1.00 70.62 206 THR A C 1
ATOM 1612 O O . THR A 1 206 ? -22.924 2.006 -9.448 1.00 70.62 206 THR A O 1
ATOM 1615 N N . SER A 1 207 ? -21.452 1.742 -7.786 1.00 60.78 207 SER A N 1
ATOM 1616 C CA . SER A 1 207 ? -20.601 0.805 -8.538 1.00 60.78 207 SER A CA 1
ATOM 1617 C C . SER A 1 207 ? -21.164 -0.620 -8.642 1.00 60.78 207 SER A C 1
ATOM 1619 O O . SER A 1 207 ? -20.638 -1.431 -9.404 1.00 60.78 207 SER A O 1
ATOM 1621 N N . GLY A 1 208 ? -22.200 -0.958 -7.861 1.00 55.53 208 GLY A N 1
ATOM 1622 C CA . GLY A 1 208 ? -22.758 -2.316 -7.779 1.00 55.53 208 GLY A CA 1
ATOM 1623 C C . GLY A 1 208 ? -21.803 -3.360 -7.17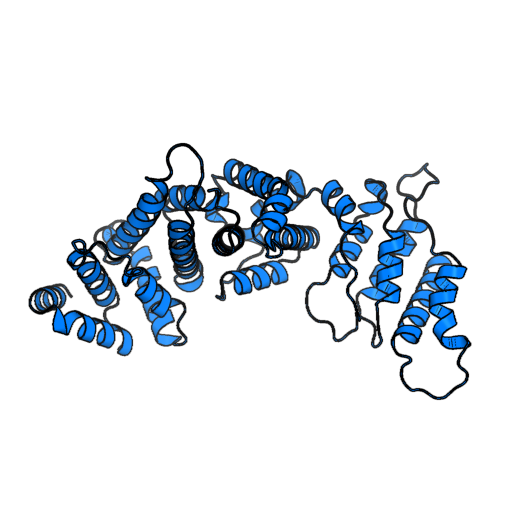8 1.00 55.53 208 GLY A C 1
ATOM 1624 O O . GLY A 1 208 ? -22.140 -4.542 -7.127 1.00 55.53 208 GLY A O 1
ATOM 1625 N N . VAL A 1 209 ? -20.623 -2.935 -6.715 1.00 56.91 209 VAL A N 1
ATOM 1626 C CA . VAL A 1 209 ? -19.601 -3.744 -6.044 1.00 56.91 209 VAL A CA 1
ATOM 1627 C C . VAL A 1 209 ? -19.391 -3.157 -4.648 1.00 56.91 209 VAL A C 1
ATOM 1629 O O . VAL A 1 209 ? -19.445 -1.942 -4.471 1.00 56.91 209 VAL A O 1
ATOM 1632 N N . HIS A 1 210 ? -19.147 -3.998 -3.639 1.00 54.72 210 HIS A N 1
ATOM 1633 C CA . HIS A 1 210 ? -18.810 -3.505 -2.302 1.00 54.72 210 HIS A CA 1
ATOM 1634 C C . HIS A 1 210 ? -17.555 -2.620 -2.398 1.00 54.72 210 HIS A C 1
ATOM 1636 O O . HIS A 1 210 ? -16.496 -3.091 -2.822 1.00 54.72 210 HIS A O 1
ATOM 1642 N N . ALA A 1 211 ? -17.674 -1.331 -2.066 1.00 56.84 211 ALA A N 1
ATOM 1643 C CA . ALA A 1 211 ? -16.549 -0.405 -2.102 1.00 56.84 211 ALA A CA 1
ATOM 1644 C C . ALA A 1 211 ? -15.563 -0.764 -0.979 1.00 56.84 211 ALA A C 1
ATOM 1646 O O . ALA A 1 211 ? -15.718 -0.356 0.166 1.00 56.84 211 ALA A O 1
ATOM 1647 N N . SER A 1 212 ? -14.539 -1.555 -1.302 1.00 67.94 212 SER A N 1
ATOM 1648 C CA . SER A 1 212 ? -13.626 -2.151 -0.316 1.00 67.94 212 SER A CA 1
ATOM 1649 C C . SER A 1 212 ? -12.621 -1.170 0.302 1.00 67.94 212 SER A C 1
ATOM 1651 O O . SER A 1 212 ? -11.843 -1.558 1.173 1.00 67.94 212 SER A O 1
ATOM 1653 N N . PHE A 1 213 ? -12.559 0.085 -0.160 1.00 77.94 213 PHE A N 1
ATOM 1654 C CA . PHE A 1 213 ? -11.547 1.030 0.322 1.00 77.94 213 PHE A CA 1
ATOM 1655 C C . PHE A 1 213 ? -11.873 1.610 1.705 1.00 77.94 213 PHE A C 1
ATOM 1657 O O . PHE A 1 213 ? -10.942 1.914 2.442 1.00 77.94 213 PHE A O 1
ATOM 1664 N N . GLY A 1 214 ? -13.146 1.715 2.099 1.00 77.62 214 GLY A N 1
ATOM 1665 C CA . GLY A 1 214 ? -13.508 2.140 3.456 1.00 77.62 214 GLY A CA 1
ATOM 1666 C C . GLY A 1 214 ? -13.130 1.103 4.512 1.00 77.62 214 GLY A C 1
ATOM 1667 O O . GLY A 1 214 ? -12.455 1.415 5.495 1.00 77.62 214 GLY A O 1
ATOM 1668 N N . GLU A 1 215 ? -13.419 -0.172 4.234 1.00 75.62 215 GLU A N 1
ATOM 1669 C CA . GLU A 1 215 ? -12.937 -1.307 5.033 1.00 75.62 215 GLU A CA 1
ATOM 1670 C C . GLU A 1 215 ? -11.406 -1.327 5.115 1.00 75.62 215 GLU A C 1
ATOM 1672 O O . GLU A 1 215 ? -10.834 -1.557 6.181 1.00 75.62 215 GLU A O 1
ATOM 1677 N N . MET A 1 216 ? -10.730 -1.034 4.002 1.00 84.06 216 MET A N 1
ATOM 1678 C CA . MET A 1 216 ? -9.275 -0.928 3.939 1.00 84.06 216 MET A CA 1
ATOM 1679 C C . MET A 1 216 ? -8.733 0.234 4.785 1.00 84.06 216 MET A C 1
ATOM 1681 O O . MET A 1 216 ? -7.762 0.038 5.516 1.00 84.06 216 MET A O 1
ATOM 1685 N N . LEU A 1 217 ? -9.348 1.420 4.726 1.00 87.06 217 LEU A N 1
ATOM 1686 C CA . LEU A 1 217 ? -8.989 2.581 5.549 1.00 87.06 217 LEU A CA 1
ATOM 1687 C C . LEU A 1 217 ? -9.140 2.267 7.036 1.00 87.06 217 LEU A C 1
ATOM 1689 O O . LEU A 1 217 ? -8.223 2.529 7.820 1.00 87.06 217 LEU A O 1
ATOM 1693 N N . LEU A 1 218 ? -10.258 1.643 7.411 1.00 80.25 218 LEU A N 1
ATOM 1694 C CA . LEU A 1 218 ? -10.494 1.205 8.778 1.00 80.25 218 LEU A CA 1
ATOM 1695 C C . LEU A 1 218 ? -9.446 0.175 9.208 1.00 80.25 218 LEU A C 1
ATOM 1697 O O . LEU A 1 218 ? -8.844 0.325 10.267 1.00 80.25 218 LEU A O 1
ATOM 1701 N N . LEU A 1 219 ? -9.159 -0.832 8.382 1.00 80.38 219 LEU A N 1
ATOM 1702 C CA . LEU A 1 219 ? -8.153 -1.852 8.677 1.00 80.38 219 LEU A CA 1
ATOM 1703 C C . LEU A 1 219 ? -6.753 -1.241 8.873 1.00 80.38 219 LEU A C 1
ATOM 1705 O O . LEU A 1 219 ? -6.046 -1.585 9.823 1.00 80.38 219 LEU A O 1
ATOM 1709 N N . ILE A 1 220 ? -6.366 -0.278 8.032 1.00 88.00 220 ILE A N 1
ATOM 1710 C CA . ILE A 1 220 ? -5.114 0.477 8.182 1.00 88.00 220 ILE A CA 1
ATOM 1711 C C . ILE A 1 220 ? -5.102 1.242 9.513 1.00 88.00 220 ILE A C 1
ATOM 1713 O O . ILE A 1 220 ? -4.123 1.150 10.259 1.00 88.00 220 ILE A O 1
ATOM 1717 N N . ALA A 1 221 ? -6.188 1.950 9.845 1.00 86.50 221 ALA A N 1
ATOM 1718 C CA . ALA A 1 221 ? -6.316 2.687 11.102 1.00 86.50 221 ALA A CA 1
ATOM 1719 C C . ALA A 1 221 ? -6.165 1.762 12.319 1.00 86.50 221 ALA A C 1
ATOM 1721 O O . ALA A 1 221 ? -5.388 2.040 13.236 1.00 86.50 221 ALA A O 1
ATOM 1722 N N . ILE A 1 222 ? -6.846 0.616 12.289 1.00 80.56 222 ILE A N 1
ATOM 1723 C CA . ILE A 1 222 ? -6.766 -0.439 13.298 1.00 80.56 222 ILE A CA 1
ATOM 1724 C C . ILE A 1 222 ? -5.314 -0.887 13.514 1.00 80.56 222 ILE A C 1
ATOM 1726 O O . ILE A 1 222 ? -4.847 -0.970 14.654 1.00 80.56 222 ILE A O 1
ATOM 1730 N N . HIS A 1 223 ? -4.579 -1.168 12.438 1.00 82.81 223 HIS A N 1
ATOM 1731 C CA . HIS A 1 223 ? -3.196 -1.630 12.538 1.00 82.81 223 HIS A CA 1
ATOM 1732 C C . HIS A 1 223 ? -2.245 -0.547 13.040 1.00 82.81 223 HIS A C 1
ATOM 1734 O O . HIS A 1 223 ? -1.338 -0.845 13.823 1.00 82.81 223 HIS A O 1
ATOM 1740 N N . PHE A 1 224 ? -2.462 0.712 12.658 1.00 89.06 224 PHE A N 1
ATOM 1741 C CA . PHE A 1 224 ? -1.677 1.825 13.178 1.00 89.06 224 PHE A CA 1
ATOM 1742 C C . PHE A 1 224 ? -1.879 2.034 14.682 1.00 89.06 224 PHE A C 1
ATOM 1744 O O . PHE A 1 224 ? -0.883 2.168 15.402 1.00 89.06 224 PHE A O 1
ATOM 1751 N N . HIS A 1 225 ? -3.120 1.953 15.173 1.00 81.81 225 HIS A N 1
ATOM 1752 C CA . HIS A 1 225 ? -3.443 1.966 16.609 1.00 81.81 225 HIS A CA 1
ATOM 1753 C C . HIS A 1 225 ? -2.860 0.762 17.360 1.00 81.81 225 HIS A C 1
ATOM 1755 O O . HIS A 1 225 ? -2.357 0.889 18.478 1.00 81.81 225 HIS A O 1
ATOM 1761 N N . GLY A 1 226 ? -2.834 -0.405 16.712 1.00 79.12 226 GLY A N 1
ATOM 1762 C CA . GLY A 1 226 ? -2.144 -1.606 17.189 1.00 79.12 226 GLY A CA 1
ATOM 1763 C C . GLY A 1 226 ? -0.615 -1.518 17.182 1.00 79.12 226 GLY A C 1
ATOM 1764 O O . GLY A 1 226 ? 0.041 -2.411 17.716 1.00 79.12 226 GLY A O 1
ATOM 1765 N N . ASN A 1 227 ? -0.030 -0.476 16.579 1.00 83.31 227 ASN A N 1
ATOM 1766 C CA . ASN A 1 227 ? 1.400 -0.379 16.273 1.00 83.31 227 ASN A CA 1
ATOM 1767 C C . ASN A 1 227 ? 1.933 -1.594 15.479 1.00 83.31 227 ASN A C 1
ATOM 1769 O O . ASN A 1 227 ? 3.072 -2.022 15.667 1.00 83.31 227 ASN A O 1
ATOM 1773 N N . GLN A 1 228 ? 1.105 -2.155 14.593 1.00 81.56 228 GLN A N 1
ATOM 1774 C CA . GLN A 1 228 ? 1.395 -3.363 13.819 1.00 81.56 228 GLN A CA 1
ATOM 1775 C C . GLN A 1 228 ? 1.699 -3.008 12.358 1.00 81.56 228 GLN A C 1
ATOM 1777 O O . GLN A 1 228 ? 0.802 -2.719 11.576 1.00 81.56 228 GLN A O 1
ATOM 1782 N N . VAL A 1 229 ? 2.973 -3.061 11.960 1.00 86.94 229 VAL A N 1
ATOM 1783 C CA . VAL A 1 229 ? 3.395 -2.696 10.589 1.00 86.94 229 VAL A CA 1
ATOM 1784 C C . VAL A 1 229 ? 3.383 -3.878 9.617 1.00 86.94 229 VAL A C 1
ATOM 1786 O O . VAL A 1 229 ? 3.166 -3.688 8.420 1.00 86.94 229 VAL A O 1
ATOM 1789 N N . ALA A 1 230 ? 3.589 -5.101 10.110 1.00 88.44 230 ALA A N 1
ATOM 1790 C CA . ALA A 1 230 ? 3.543 -6.313 9.289 1.00 88.44 230 ALA A CA 1
ATOM 1791 C C . ALA A 1 230 ? 2.211 -6.486 8.516 1.00 88.44 230 ALA A C 1
ATOM 1793 O O . ALA A 1 230 ? 2.289 -6.625 7.296 1.00 88.44 230 ALA A O 1
ATOM 1794 N N . PRO A 1 231 ? 1.018 -6.374 9.144 1.00 85.81 231 PRO A N 1
ATOM 1795 C CA . PRO A 1 231 ? -0.262 -6.424 8.425 1.00 85.81 231 PRO A CA 1
ATOM 1796 C C . PRO A 1 231 ? -0.381 -5.375 7.327 1.00 85.81 231 PRO A C 1
ATOM 1798 O O . PRO A 1 231 ? -0.813 -5.665 6.219 1.00 85.81 231 PRO A O 1
ATOM 1801 N N . ILE A 1 232 ? 0.024 -4.140 7.636 1.00 90.12 232 ILE A N 1
ATOM 1802 C CA . ILE A 1 232 ? -0.030 -3.024 6.689 1.00 90.12 232 ILE A CA 1
ATOM 1803 C C . ILE A 1 232 ? 0.864 -3.344 5.492 1.00 90.12 232 ILE A C 1
ATOM 1805 O O . ILE A 1 232 ? 0.485 -3.123 4.347 1.00 90.12 232 ILE A O 1
ATOM 1809 N N . THR A 1 233 ? 2.036 -3.925 5.746 1.00 91.44 233 THR A N 1
ATOM 1810 C CA . THR A 1 233 ? 2.960 -4.347 4.691 1.00 91.44 233 THR A CA 1
ATOM 1811 C C . THR A 1 233 ? 2.355 -5.445 3.821 1.00 91.44 233 THR A C 1
ATOM 1813 O O . THR A 1 233 ? 2.461 -5.373 2.599 1.00 91.44 233 THR A O 1
ATOM 1816 N N . GLU A 1 234 ? 1.696 -6.436 4.420 1.00 89.75 234 GLU A N 1
ATOM 1817 C CA . GLU A 1 234 ? 1.024 -7.518 3.697 1.00 89.75 234 GLU A CA 1
ATOM 1818 C C . GLU A 1 234 ? -0.151 -7.003 2.853 1.00 89.75 234 GLU A C 1
ATOM 1820 O O . GLU A 1 234 ? -0.217 -7.301 1.660 1.00 89.75 234 GLU A O 1
ATOM 1825 N N . LEU A 1 235 ? -1.006 -6.152 3.427 1.00 88.88 235 LEU A N 1
ATOM 1826 C CA . LEU A 1 235 ? -2.104 -5.472 2.736 1.00 88.88 235 LEU A CA 1
ATOM 1827 C C . LEU A 1 235 ? -1.598 -4.666 1.534 1.00 88.88 235 LEU A C 1
ATOM 1829 O O . LEU A 1 235 ? -2.139 -4.779 0.432 1.00 88.88 235 LEU A O 1
ATOM 1833 N N . VAL A 1 236 ? -0.533 -3.884 1.730 1.00 91.88 236 VAL A N 1
ATOM 1834 C CA . VAL A 1 236 ? 0.089 -3.096 0.662 1.00 91.88 236 VAL A CA 1
ATOM 1835 C C . VAL A 1 236 ? 0.654 -4.003 -0.429 1.00 91.88 236 VAL A C 1
ATOM 1837 O O . VAL A 1 236 ? 0.400 -3.769 -1.610 1.00 91.88 236 VAL A O 1
ATOM 1840 N N . CYS A 1 237 ? 1.367 -5.070 -0.063 1.00 91.81 237 CYS A N 1
ATOM 1841 C CA . CYS A 1 237 ? 1.940 -5.999 -1.038 1.00 91.81 237 CYS A CA 1
ATOM 1842 C C . CYS A 1 237 ? 0.865 -6.754 -1.834 1.00 91.81 237 CYS A C 1
ATOM 1844 O O . CYS A 1 237 ? 1.023 -6.949 -3.042 1.00 91.81 237 CYS A O 1
ATOM 1846 N N . SER A 1 238 ? -0.221 -7.155 -1.169 1.00 90.25 238 SER A N 1
ATOM 1847 C CA . SER A 1 238 ? -1.372 -7.820 -1.785 1.00 90.25 238 SER A CA 1
ATOM 1848 C C . SER A 1 238 ? -2.064 -6.897 -2.791 1.00 90.25 238 SER A C 1
ATOM 1850 O O . SER A 1 238 ? -2.219 -7.251 -3.959 1.00 90.25 238 SER A O 1
ATOM 1852 N N . THR A 1 239 ? -2.361 -5.661 -2.383 1.00 89.56 239 THR A N 1
ATOM 1853 C CA . THR A 1 239 ? -3.065 -4.673 -3.216 1.00 89.56 239 THR A CA 1
ATOM 1854 C C . THR A 1 239 ? -2.235 -4.222 -4.421 1.00 89.56 239 THR A C 1
ATOM 1856 O O . THR A 1 239 ? -2.740 -4.138 -5.541 1.00 89.56 239 THR A O 1
ATOM 1859 N N . LEU A 1 240 ? -0.935 -3.966 -4.228 1.00 90.44 240 LEU A N 1
ATOM 1860 C CA . LEU A 1 240 ? -0.018 -3.606 -5.319 1.00 90.44 240 LEU A CA 1
ATOM 1861 C C . LEU A 1 240 ? 0.342 -4.810 -6.212 1.00 90.44 240 LEU A C 1
ATOM 1863 O O . LEU A 1 240 ? 0.862 -4.636 -7.321 1.00 90.44 240 LEU A O 1
ATOM 1867 N N . GLY A 1 241 ? 0.103 -6.035 -5.735 1.00 89.75 241 GLY A N 1
ATOM 1868 C CA . GLY A 1 241 ? 0.498 -7.276 -6.396 1.00 89.75 241 GLY A CA 1
ATOM 1869 C C . GLY A 1 241 ? 2.012 -7.383 -6.583 1.00 89.75 241 GLY A C 1
ATOM 1870 O O . GLY A 1 241 ? 2.463 -7.778 -7.660 1.00 89.75 241 GLY A O 1
ATOM 1871 N N . MET A 1 242 ? 2.791 -6.940 -5.591 1.00 91.62 242 MET A N 1
ATOM 1872 C CA . MET A 1 242 ? 4.257 -6.998 -5.577 1.00 91.62 242 MET A CA 1
ATOM 1873 C C . MET A 1 242 ? 4.797 -6.933 -4.145 1.00 91.62 242 MET A C 1
ATOM 1875 O O . MET A 1 242 ? 4.199 -6.298 -3.283 1.00 91.62 242 MET A O 1
ATOM 1879 N N . LYS A 1 243 ? 5.951 -7.557 -3.883 1.00 89.75 243 LYS A N 1
ATOM 1880 C CA . LYS A 1 243 ? 6.586 -7.535 -2.555 1.00 89.75 243 LYS A CA 1
ATOM 1881 C C . LYS A 1 243 ? 7.544 -6.351 -2.438 1.00 89.75 243 LYS A C 1
ATOM 1883 O O . LYS A 1 243 ? 8.556 -6.315 -3.135 1.00 89.75 243 LYS A O 1
ATOM 1888 N N . ILE A 1 244 ? 7.246 -5.410 -1.542 1.00 87.94 244 ILE A N 1
ATOM 1889 C CA . ILE A 1 244 ? 8.093 -4.244 -1.252 1.00 87.94 244 ILE A CA 1
ATOM 1890 C C . ILE A 1 244 ? 8.371 -4.193 0.256 1.00 87.94 244 ILE A C 1
ATOM 1892 O O . ILE A 1 244 ? 7.431 -4.270 1.045 1.00 87.94 244 ILE A O 1
ATOM 1896 N N . PRO A 1 245 ? 9.636 -4.043 0.690 1.00 84.38 245 PRO A N 1
ATOM 1897 C CA . PRO A 1 245 ? 9.945 -3.894 2.106 1.00 84.38 245 PRO A CA 1
ATOM 1898 C C . PRO A 1 245 ? 9.520 -2.508 2.616 1.00 84.38 245 PRO A C 1
ATOM 1900 O O . PRO A 1 245 ? 10.055 -1.490 2.174 1.00 84.38 245 PRO A O 1
ATOM 1903 N N . ILE A 1 246 ? 8.609 -2.470 3.591 1.00 87.31 246 ILE A N 1
ATOM 1904 C CA . ILE A 1 246 ? 8.173 -1.242 4.272 1.00 87.31 246 ILE A CA 1
ATOM 1905 C C . ILE A 1 246 ? 8.743 -1.239 5.693 1.00 87.31 246 ILE A C 1
ATOM 1907 O O . ILE A 1 246 ? 8.601 -2.204 6.440 1.00 87.31 246 ILE A O 1
ATOM 1911 N N . ARG A 1 247 ? 9.439 -0.160 6.068 1.00 84.12 247 ARG A N 1
ATOM 1912 C CA . ARG A 1 247 ? 10.048 -0.016 7.401 1.00 84.12 247 ARG A CA 1
ATOM 1913 C C . ARG A 1 247 ? 9.115 0.750 8.334 1.00 84.12 247 ARG A C 1
ATOM 1915 O O . ARG A 1 247 ? 8.521 1.741 7.926 1.00 84.12 247 ARG A O 1
ATOM 1922 N N . GLN A 1 248 ? 9.073 0.368 9.610 1.00 82.81 248 GLN A N 1
ATOM 1923 C CA . GLN A 1 248 ? 8.226 1.020 10.619 1.00 82.81 248 GLN A CA 1
ATOM 1924 C C . GLN A 1 248 ? 8.494 2.524 10.756 1.00 82.81 248 GLN A C 1
ATOM 1926 O O . GLN A 1 248 ? 7.556 3.314 10.729 1.00 82.81 248 GLN A O 1
ATOM 1931 N N . ASN A 1 249 ? 9.765 2.935 10.813 1.00 82.88 249 ASN A N 1
ATOM 1932 C CA . ASN A 1 249 ? 10.136 4.352 10.941 1.00 82.88 249 ASN A CA 1
ATOM 1933 C C . ASN A 1 249 ? 9.671 5.195 9.749 1.00 82.88 249 ASN A C 1
ATOM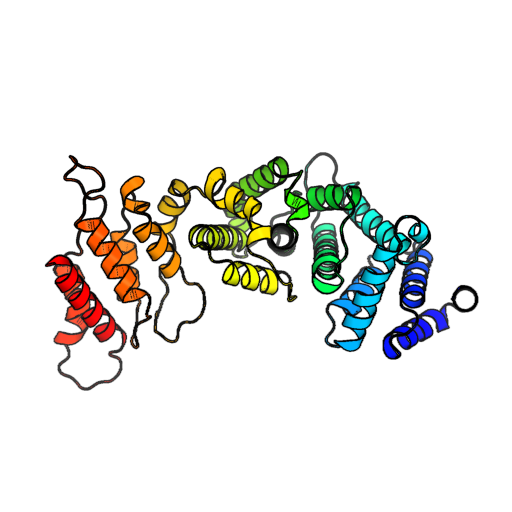 1935 O O . ASN A 1 249 ? 9.440 6.389 9.888 1.00 82.88 249 ASN A O 1
ATOM 1939 N N . SER A 1 250 ? 9.535 4.572 8.580 1.00 84.50 250 SER A N 1
ATOM 1940 C CA . SER A 1 250 ? 9.089 5.238 7.362 1.00 84.50 250 SER A CA 1
ATOM 1941 C C . SER A 1 250 ? 7.594 5.563 7.388 1.00 84.50 250 SER A C 1
ATOM 1943 O O . SER A 1 250 ? 7.172 6.471 6.688 1.00 84.50 250 SER A O 1
ATOM 1945 N N . LEU A 1 251 ? 6.802 4.873 8.213 1.00 88.81 251 LEU A N 1
ATOM 1946 C CA . LEU A 1 251 ? 5.357 5.077 8.317 1.00 88.81 251 LEU A CA 1
ATOM 1947 C C . LEU A 1 251 ? 4.950 6.056 9.422 1.00 88.81 251 LEU A C 1
ATOM 1949 O O . LEU A 1 251 ? 3.759 6.268 9.604 1.00 88.81 251 LEU A O 1
ATOM 1953 N N . SER A 1 252 ? 5.886 6.644 10.172 1.00 90.56 252 SER A N 1
ATOM 1954 C CA . SER A 1 252 ? 5.572 7.483 11.341 1.00 90.56 252 SER A CA 1
ATOM 1955 C C . SER A 1 252 ? 4.597 8.618 11.022 1.00 90.56 252 SER A C 1
ATOM 1957 O O . SER A 1 252 ? 3.625 8.814 11.747 1.00 90.56 252 SER A O 1
ATOM 1959 N N . LYS A 1 253 ? 4.814 9.320 9.907 1.00 91.50 253 LYS A N 1
ATOM 1960 C CA . LYS A 1 253 ? 3.958 10.431 9.488 1.00 91.50 253 LYS A CA 1
ATOM 1961 C C . LYS A 1 253 ? 2.562 9.957 9.085 1.00 91.50 253 LYS A C 1
ATOM 1963 O O . LYS A 1 253 ? 1.577 10.479 9.587 1.00 91.50 253 LYS A O 1
ATOM 1968 N N . MET A 1 254 ? 2.477 8.895 8.283 1.00 93.94 254 MET A N 1
ATOM 1969 C CA . MET A 1 254 ? 1.186 8.307 7.915 1.00 93.94 254 MET A CA 1
ATOM 1970 C C . MET A 1 254 ? 0.439 7.749 9.132 1.00 93.94 254 MET A C 1
ATOM 1972 O O . MET A 1 254 ? -0.765 7.932 9.258 1.00 93.94 254 MET A O 1
ATOM 1976 N N . LYS A 1 255 ? 1.158 7.121 10.067 1.00 92.56 255 LYS A N 1
ATOM 1977 C CA . LYS A 1 255 ? 0.601 6.671 11.340 1.00 92.56 255 LYS A CA 1
ATOM 1978 C C . LYS A 1 255 ? -0.028 7.843 12.086 1.00 92.56 255 LYS A C 1
ATOM 1980 O O . LYS A 1 255 ? -1.174 7.720 12.487 1.00 92.56 255 LYS A O 1
ATOM 1985 N N . ASN A 1 256 ? 0.682 8.963 12.226 1.00 92.75 256 ASN A N 1
ATOM 1986 C CA . ASN A 1 256 ? 0.160 10.148 12.906 1.00 92.75 256 ASN A CA 1
ATOM 1987 C C . ASN A 1 256 ? -1.097 10.693 12.221 1.00 92.75 256 ASN A C 1
ATOM 1989 O O . ASN A 1 256 ? -2.089 10.904 12.908 1.00 92.75 256 ASN A O 1
ATOM 1993 N N . ILE A 1 257 ? -1.088 10.829 10.892 1.00 93.38 257 ILE A N 1
ATOM 1994 C CA . ILE A 1 257 ? -2.261 11.257 10.113 1.00 93.38 257 ILE A CA 1
ATOM 1995 C C . ILE A 1 257 ? -3.469 10.358 10.422 1.00 93.38 257 ILE A C 1
ATOM 1997 O O . ILE A 1 257 ? -4.542 10.840 10.784 1.00 93.38 257 ILE A O 1
ATOM 2001 N N . PHE A 1 258 ? -3.291 9.036 10.363 1.00 92.44 258 PHE A N 1
ATOM 2002 C CA . PHE A 1 258 ? -4.374 8.099 10.651 1.00 92.44 258 PHE A CA 1
ATOM 2003 C C . PHE A 1 258 ? -4.811 8.140 12.118 1.00 92.44 258 PHE A C 1
ATOM 2005 O O . PHE A 1 258 ? -6.002 8.201 12.379 1.00 92.44 258 PHE A O 1
ATOM 2012 N N . THR A 1 259 ? -3.897 8.120 13.088 1.00 89.94 259 THR A N 1
ATOM 2013 C CA . THR A 1 259 ? -4.265 7.961 14.506 1.00 89.94 259 THR A CA 1
ATOM 2014 C C . THR A 1 259 ? -4.643 9.263 15.208 1.00 89.94 259 THR A C 1
ATOM 2016 O O . THR A 1 259 ? -5.333 9.214 16.223 1.00 89.94 259 THR A O 1
ATOM 2019 N N . LEU A 1 260 ? -4.162 10.415 14.727 1.00 89.56 260 LEU A N 1
ATOM 2020 C CA . LEU A 1 260 ? -4.339 11.714 15.389 1.00 89.56 260 LEU A CA 1
ATOM 2021 C C . LEU A 1 260 ? -5.294 12.650 14.645 1.00 89.56 260 LEU A C 1
ATOM 2023 O O . LEU A 1 260 ? -5.927 13.469 15.305 1.00 89.56 260 LEU A O 1
ATOM 2027 N N . GLU A 1 261 ? -5.414 12.539 13.319 1.00 90.81 261 GLU A N 1
ATOM 2028 C CA . GLU A 1 261 ? -6.213 13.479 12.518 1.00 90.81 261 GLU A CA 1
ATOM 2029 C C . GLU A 1 261 ? -7.476 12.835 11.938 1.00 90.81 261 GLU A C 1
ATOM 2031 O O . GLU A 1 261 ? -8.571 13.359 12.125 1.00 90.81 261 GLU A O 1
ATOM 2036 N N . LEU A 1 262 ? -7.347 11.689 11.266 1.00 89.31 262 LEU A N 1
ATOM 2037 C CA . LEU A 1 262 ? -8.452 11.073 10.519 1.00 89.31 262 LEU A CA 1
ATOM 2038 C C . LEU A 1 262 ? -9.284 10.114 11.376 1.00 89.31 262 LEU A C 1
ATOM 2040 O O . LEU A 1 262 ? -10.493 10.258 11.544 1.00 89.31 262 LEU A O 1
ATOM 2044 N N . PHE A 1 263 ? -8.609 9.125 11.950 1.00 86.31 263 PHE A N 1
ATOM 2045 C CA . PHE A 1 263 ? -9.183 8.035 12.722 1.00 86.31 263 PHE A CA 1
ATOM 2046 C C . PHE A 1 263 ? -8.690 8.139 14.160 1.00 86.31 263 PHE A C 1
ATOM 2048 O O . PHE A 1 263 ? -7.982 7.266 14.669 1.00 86.31 263 PHE A O 1
ATOM 2055 N N . THR A 1 264 ? -9.063 9.237 14.818 1.00 86.62 264 THR A N 1
ATOM 2056 C CA . THR A 1 264 ? -8.759 9.442 16.238 1.00 86.62 264 THR A CA 1
ATOM 2057 C C . THR A 1 264 ? -9.254 8.269 17.081 1.00 86.62 264 THR A C 1
ATOM 2059 O O . THR A 1 264 ? -10.216 7.588 16.707 1.00 86.62 264 THR A O 1
ATOM 2062 N N . ASP A 1 265 ? -8.646 8.067 18.255 1.00 81.25 265 ASP A N 1
ATOM 2063 C CA . ASP A 1 265 ? -9.105 7.072 19.237 1.00 81.25 265 ASP A CA 1
ATOM 2064 C C . ASP A 1 265 ? -10.630 7.111 19.409 1.00 81.25 265 ASP A C 1
ATOM 2066 O O . ASP A 1 265 ? -11.278 6.069 19.430 1.00 81.25 265 ASP A O 1
ATOM 2070 N N . GLN A 1 266 ? -11.223 8.307 19.458 1.00 84.75 266 GLN A N 1
ATOM 2071 C CA . GLN A 1 266 ? -12.666 8.493 19.588 1.00 84.75 266 GLN A CA 1
ATOM 2072 C C . GLN A 1 266 ? -13.451 7.931 18.397 1.00 84.75 266 GLN A C 1
ATOM 2074 O O . GLN A 1 266 ? -14.413 7.186 18.595 1.00 84.75 266 GLN A O 1
ATOM 2079 N N . VAL A 1 267 ? -13.052 8.283 17.170 1.00 84.06 267 VAL A N 1
ATOM 2080 C CA . VAL A 1 267 ? -13.747 7.883 15.936 1.00 84.06 267 VAL A CA 1
ATOM 2081 C C . VAL A 1 267 ? -13.655 6.373 15.733 1.00 84.06 267 VAL A C 1
ATOM 2083 O O . VAL A 1 267 ? -14.672 5.723 15.484 1.00 84.06 267 VAL A O 1
ATOM 2086 N N . VAL A 1 268 ? -12.463 5.796 15.907 1.00 81.69 268 VAL A N 1
ATOM 2087 C CA . VAL A 1 268 ? -12.253 4.346 15.767 1.00 81.69 268 VAL A CA 1
ATOM 2088 C C . VAL A 1 268 ? -13.023 3.585 16.834 1.00 81.69 268 VAL A C 1
ATOM 2090 O O . VAL A 1 268 ? -13.670 2.590 16.522 1.00 81.69 268 VAL A O 1
ATOM 2093 N N . THR A 1 269 ? -13.029 4.075 18.075 1.00 83.38 269 THR A N 1
ATOM 2094 C CA . THR A 1 269 ? -13.803 3.464 19.165 1.00 83.38 269 THR A CA 1
ATOM 2095 C C . THR A 1 269 ? -15.300 3.458 18.852 1.00 83.38 269 THR A C 1
ATOM 2097 O O . THR A 1 269 ? -15.961 2.442 19.058 1.00 83.38 269 THR A O 1
ATOM 2100 N N . ALA A 1 270 ? -15.845 4.551 18.309 1.00 84.19 270 ALA A N 1
ATOM 2101 C CA . ALA A 1 270 ? -17.253 4.616 17.914 1.00 84.19 270 ALA A CA 1
ATOM 2102 C C . ALA A 1 270 ? -17.589 3.659 16.753 1.00 84.19 270 ALA A C 1
ATOM 2104 O O . ALA A 1 270 ? -18.663 3.056 16.739 1.00 84.19 270 ALA A O 1
ATOM 2105 N N . HIS A 1 271 ? -16.673 3.488 15.794 1.00 78.19 271 HIS A N 1
ATOM 2106 C CA . HIS A 1 271 ? -16.845 2.556 14.676 1.00 78.19 271 HIS A CA 1
ATOM 2107 C C . HIS A 1 271 ? -16.678 1.088 15.073 1.00 78.19 271 HIS A C 1
ATOM 2109 O O . HIS A 1 271 ? -17.355 0.222 14.521 1.00 78.19 271 HIS A O 1
ATOM 2115 N N . ALA A 1 272 ? -15.822 0.804 16.052 1.00 80.50 272 ALA A N 1
ATOM 2116 C CA . ALA A 1 272 ? -15.462 -0.543 16.477 1.00 80.50 272 ALA A CA 1
ATOM 2117 C C . ALA A 1 272 ? -16.673 -1.423 16.844 1.00 80.50 272 ALA A C 1
ATOM 2119 O O . ALA A 1 272 ? -16.667 -2.617 16.563 1.00 80.50 272 ALA A O 1
ATOM 2120 N N . VAL A 1 273 ? -17.740 -0.839 17.401 1.00 81.31 273 VAL A N 1
ATOM 2121 C CA . VAL A 1 273 ? -18.970 -1.568 17.775 1.00 81.31 273 VAL A CA 1
ATOM 2122 C C . VAL A 1 273 ? -19.732 -2.099 16.552 1.00 81.31 273 VAL A C 1
ATOM 2124 O O . VAL A 1 273 ? -20.443 -3.097 16.652 1.00 81.31 273 VAL A O 1
ATOM 2127 N N . LYS A 1 274 ? -19.588 -1.443 15.394 1.00 79.25 274 LYS A N 1
ATOM 2128 C CA . LYS A 1 274 ? -20.275 -1.806 14.144 1.00 79.25 274 LYS A CA 1
ATOM 2129 C C . LYS A 1 274 ? -19.525 -2.863 13.335 1.00 79.25 274 LYS A C 1
ATOM 2131 O O . LYS A 1 274 ? -20.110 -3.455 12.433 1.00 79.25 274 LYS A O 1
ATOM 2136 N N . VAL A 1 275 ? -18.245 -3.089 13.633 1.00 76.25 275 VAL A N 1
ATOM 2137 C CA . VAL A 1 275 ? -17.419 -4.070 12.920 1.00 76.25 275 VAL A CA 1
ATOM 2138 C C . VAL A 1 275 ? -17.981 -5.469 13.161 1.00 76.25 275 VAL A C 1
ATOM 2140 O O . VAL A 1 275 ? -18.304 -5.826 14.292 1.00 76.25 275 VAL A O 1
ATOM 2143 N N . ALA A 1 276 ? -18.097 -6.282 12.113 1.00 77.50 276 ALA A N 1
ATOM 2144 C CA . ALA A 1 276 ? -18.561 -7.656 12.259 1.00 77.50 276 ALA A CA 1
ATOM 2145 C C . ALA A 1 276 ? -17.602 -8.480 13.137 1.00 77.50 276 ALA A C 1
ATOM 2147 O O . ALA A 1 276 ? -16.382 -8.295 13.121 1.00 77.50 276 ALA A O 1
ATOM 2148 N N . VAL A 1 277 ? -18.159 -9.417 13.903 1.00 84.56 277 VAL A N 1
ATOM 2149 C CA . VAL A 1 277 ? -17.351 -10.391 14.644 1.00 84.56 277 VAL A CA 1
ATOM 2150 C C . VAL A 1 277 ? -16.694 -11.368 13.675 1.00 84.56 277 VAL A C 1
ATOM 2152 O O . VAL A 1 277 ? -17.224 -11.649 12.603 1.00 84.56 277 VAL A O 1
ATOM 2155 N N . THR A 1 278 ? -15.543 -11.910 14.057 1.00 83.19 278 THR A N 1
ATOM 2156 C CA . THR A 1 278 ? -14.872 -12.966 13.298 1.00 83.19 278 THR A CA 1
ATOM 2157 C C . THR A 1 278 ? -15.618 -14.285 13.505 1.00 83.19 278 THR A C 1
ATOM 2159 O O . THR A 1 278 ? -15.609 -14.790 14.635 1.00 83.19 278 THR A O 1
ATOM 2162 N N . PRO A 1 279 ? -16.259 -14.854 12.467 1.00 81.31 279 PRO A N 1
ATOM 2163 C CA . PRO A 1 279 ? -16.947 -16.131 12.585 1.00 81.31 279 PRO A CA 1
ATOM 2164 C C . PRO A 1 279 ? -15.939 -17.278 12.706 1.00 81.31 279 PRO A C 1
ATOM 2166 O O . PRO A 1 279 ? -14.894 -17.262 12.060 1.00 81.31 279 PRO A O 1
ATOM 2169 N N . ASN A 1 280 ? -16.277 -18.300 13.492 1.00 83.06 280 ASN A N 1
ATOM 2170 C CA . ASN A 1 280 ? -15.477 -19.515 13.680 1.00 83.06 280 ASN A CA 1
ATOM 2171 C C . ASN A 1 280 ? -14.032 -19.251 14.143 1.00 83.06 280 ASN A C 1
ATOM 2173 O O . ASN A 1 280 ? -13.100 -19.950 13.737 1.00 83.06 280 ASN A O 1
ATOM 2177 N N . LEU A 1 281 ? -13.842 -18.248 15.007 1.00 85.44 281 LEU A N 1
ATOM 2178 C CA . LEU A 1 281 ? -12.522 -17.873 15.516 1.00 85.44 281 LEU A CA 1
ATOM 2179 C C . LEU A 1 281 ? -11.891 -19.029 16.310 1.00 85.44 281 LEU A C 1
ATOM 2181 O O . LEU A 1 281 ? -12.426 -19.445 17.334 1.00 85.44 281 LEU A O 1
ATOM 2185 N N . SER A 1 282 ? -10.734 -19.509 15.860 1.00 86.88 282 SER A N 1
ATOM 2186 C CA . SER A 1 282 ? -9.990 -20.639 16.444 1.00 86.88 282 SER A CA 1
ATOM 2187 C C . SER A 1 282 ? -8.482 -20.391 16.425 1.00 86.88 282 SER A C 1
ATOM 2189 O O . SER A 1 282 ? -8.023 -19.483 15.739 1.00 86.88 282 SER A O 1
ATOM 2191 N N . SER A 1 283 ? -7.677 -21.213 17.104 1.00 85.12 283 SER A N 1
ATOM 2192 C CA . SER A 1 283 ? -6.205 -21.113 17.094 1.00 85.12 283 SER A CA 1
ATOM 2193 C C . SER A 1 283 ? -5.584 -21.271 15.705 1.00 85.12 283 SER A C 1
ATOM 2195 O O . SER A 1 283 ? -4.436 -20.894 15.506 1.00 85.12 283 SER A O 1
ATOM 2197 N N . ASN A 1 284 ? -6.333 -21.837 14.756 1.00 78.81 284 ASN A N 1
ATOM 2198 C CA . ASN A 1 284 ? -5.907 -22.022 13.371 1.00 78.81 284 ASN A CA 1
ATOM 2199 C C . ASN A 1 284 ? -6.267 -20.822 12.486 1.00 78.81 284 ASN A C 1
ATOM 2201 O O . ASN A 1 284 ? -5.910 -20.800 11.311 1.00 78.81 284 ASN A O 1
ATOM 2205 N N . THR A 1 285 ? -7.003 -19.844 13.022 1.00 76.44 285 THR A N 1
ATOM 2206 C CA . THR A 1 285 ? -7.329 -18.618 12.293 1.00 76.44 285 THR A CA 1
ATOM 2207 C C . THR A 1 285 ? -6.085 -17.744 12.274 1.00 76.44 285 THR A C 1
ATOM 2209 O O . THR A 1 285 ? -5.636 -17.272 13.315 1.00 76.44 285 THR A O 1
ATOM 2212 N N . ILE A 1 286 ? -5.503 -17.577 11.091 1.00 65.75 286 ILE A N 1
ATOM 2213 C CA . ILE A 1 286 ? -4.280 -16.802 10.876 1.00 65.75 286 ILE A CA 1
ATOM 2214 C C . ILE A 1 286 ? -4.662 -15.483 10.208 1.00 65.75 286 ILE A C 1
ATOM 2216 O O . ILE A 1 286 ? -5.610 -15.421 9.426 1.00 65.75 286 ILE A O 1
ATOM 2220 N N . GLY A 1 287 ? -3.904 -14.434 10.502 1.00 65.06 287 GLY A N 1
ATOM 2221 C CA . GLY A 1 287 ? -4.109 -13.103 9.950 1.00 65.06 287 GLY A CA 1
ATOM 2222 C C . GLY A 1 287 ? -4.620 -12.132 11.001 1.00 65.06 287 GLY A C 1
ATOM 2223 O O . GLY A 1 287 ? -4.721 -12.446 12.187 1.00 65.06 287 GLY A O 1
ATOM 2224 N N . PHE A 1 288 ? -4.898 -10.912 10.564 1.00 62.38 288 PHE A N 1
ATOM 2225 C CA . PHE A 1 288 ? -5.225 -9.827 11.472 1.00 62.38 288 PHE A CA 1
ATOM 2226 C C . PHE A 1 288 ? -6.722 -9.571 11.478 1.00 62.38 288 PHE A C 1
ATOM 2228 O O . PHE A 1 288 ? -7.314 -9.071 10.528 1.00 62.38 288 PHE A O 1
ATOM 2235 N N . LEU A 1 289 ? -7.320 -9.971 12.586 1.00 73.19 289 LEU A N 1
ATOM 2236 C CA . LEU A 1 289 ? -8.753 -10.065 12.781 1.00 73.19 289 LEU A CA 1
ATOM 2237 C C . LEU A 1 289 ? -9.261 -8.857 13.584 1.00 73.19 289 LEU A C 1
ATOM 2239 O O . LEU A 1 289 ? -8.530 -8.367 14.455 1.00 73.19 289 LEU A O 1
ATOM 2243 N N . PRO A 1 290 ? -10.521 -8.421 13.385 1.00 76.94 290 PRO A N 1
ATOM 2244 C CA . PRO A 1 290 ? -11.161 -7.373 14.186 1.00 76.94 290 PRO A CA 1
ATOM 2245 C C . PRO A 1 290 ? -10.937 -7.505 15.700 1.00 76.94 290 PRO A C 1
ATOM 2247 O O . PRO A 1 290 ? -10.705 -6.512 16.386 1.00 76.94 290 PRO A O 1
ATOM 2250 N N . VAL A 1 291 ? -10.898 -8.738 16.220 1.00 82.06 291 VAL A N 1
ATOM 2251 C CA . VAL A 1 291 ? -10.656 -9.030 17.642 1.00 82.06 291 VAL A CA 1
ATOM 2252 C C . VAL A 1 291 ? -9.345 -8.450 18.188 1.00 82.06 291 VAL A C 1
ATOM 2254 O O . VAL A 1 291 ? -9.308 -8.013 19.338 1.00 82.06 291 VAL A O 1
ATOM 2257 N N . HIS A 1 292 ? -8.285 -8.364 17.378 1.00 79.88 292 HIS A N 1
ATOM 2258 C CA . HIS A 1 292 ? -7.018 -7.761 17.801 1.00 79.88 292 HIS A CA 1
ATOM 2259 C C . HIS A 1 292 ? -7.127 -6.246 17.981 1.00 79.88 292 HIS A C 1
ATOM 2261 O O . HIS A 1 292 ? -6.501 -5.691 18.884 1.00 79.88 292 HIS A O 1
ATOM 2267 N N . CYS A 1 293 ? -7.944 -5.585 17.156 1.00 78.31 293 CYS A N 1
ATOM 2268 C CA . CYS A 1 293 ? -8.241 -4.167 17.318 1.00 78.31 293 CYS A CA 1
ATOM 2269 C C . CYS A 1 293 ? -8.991 -3.909 18.617 1.00 78.31 293 CYS A C 1
ATOM 2271 O O . CYS A 1 293 ? -8.579 -3.076 19.421 1.00 78.31 293 CYS A O 1
ATOM 2273 N N . ILE A 1 294 ? -10.080 -4.655 18.823 1.00 86.31 294 ILE A N 1
ATOM 2274 C CA . ILE A 1 294 ? -10.939 -4.490 19.992 1.00 86.31 294 ILE A CA 1
ATOM 2275 C C . ILE A 1 294 ? -10.137 -4.732 21.268 1.00 86.31 294 ILE A C 1
ATOM 2277 O O . ILE A 1 294 ? -10.238 -3.942 22.204 1.00 86.31 294 ILE A O 1
ATOM 2281 N N . TYR A 1 295 ? -9.276 -5.754 21.277 1.00 86.62 295 TYR A N 1
ATOM 2282 C CA . TYR A 1 295 ? -8.327 -5.984 22.364 1.00 86.62 295 TYR A CA 1
ATOM 2283 C C . TYR A 1 295 ? -7.450 -4.754 22.641 1.00 86.62 295 TYR A C 1
ATOM 2285 O O . TYR A 1 295 ? -7.344 -4.325 23.789 1.00 86.62 295 TYR A O 1
ATOM 2293 N N . GLN A 1 296 ? -6.852 -4.154 21.608 1.00 83.25 296 GLN A N 1
ATOM 2294 C CA . GLN A 1 296 ? -5.980 -2.991 21.773 1.00 83.25 296 GLN A CA 1
ATOM 2295 C C . GLN A 1 296 ? -6.738 -1.754 22.284 1.00 83.25 296 GLN A C 1
ATOM 2297 O O . GLN A 1 296 ? -6.251 -1.082 23.192 1.00 83.25 296 GLN A O 1
ATOM 2302 N N . LEU A 1 297 ? -7.929 -1.475 21.746 1.00 85.69 297 LEU A N 1
ATOM 2303 C CA . LEU A 1 297 ? -8.781 -0.355 22.172 1.00 85.69 297 LEU A CA 1
ATOM 2304 C C . LEU A 1 297 ? -9.291 -0.528 23.611 1.00 85.69 297 LEU A C 1
ATOM 2306 O O . LEU A 1 297 ? -9.376 0.435 24.375 1.00 85.69 297 LEU A O 1
ATOM 2310 N N . LEU A 1 298 ? -9.608 -1.763 24.012 1.00 87.56 298 LEU A N 1
ATOM 2311 C CA . LEU A 1 298 ? -9.927 -2.092 25.402 1.00 87.56 298 LEU A CA 1
ATOM 2312 C C . LEU A 1 298 ? -8.707 -1.886 26.307 1.00 87.56 298 LEU A C 1
ATOM 2314 O O . LEU A 1 298 ? -8.828 -1.292 27.380 1.00 87.56 298 LEU A O 1
ATOM 2318 N N . LYS A 1 299 ? -7.519 -2.308 25.856 1.00 87.12 299 LYS A N 1
ATOM 2319 C CA . LYS A 1 299 ? -6.263 -2.184 26.608 1.00 87.12 299 LYS A CA 1
ATOM 2320 C C . LYS A 1 299 ? -5.869 -0.725 26.833 1.00 87.12 299 LYS A C 1
ATOM 2322 O O . LYS A 1 299 ? -5.398 -0.393 27.917 1.00 87.12 299 LYS A O 1
ATOM 2327 N N . SER A 1 300 ? -6.105 0.150 25.855 1.00 83.62 300 SER A N 1
ATOM 2328 C CA . SER A 1 300 ? -5.887 1.599 25.976 1.00 83.62 300 SER A CA 1
ATOM 2329 C C . SER A 1 300 ? -7.016 2.343 26.704 1.00 83.62 300 SER A C 1
ATOM 2331 O O . SER A 1 300 ? -6.956 3.565 26.821 1.00 83.62 300 SER A O 1
ATOM 2333 N N . ARG A 1 301 ? -8.036 1.633 27.217 1.00 86.00 301 ARG A N 1
ATOM 2334 C CA . ARG A 1 301 ? -9.227 2.205 27.876 1.00 86.00 301 ARG A CA 1
ATOM 2335 C C . ARG A 1 301 ? -10.033 3.157 26.978 1.00 86.00 301 ARG A C 1
ATOM 2337 O O . ARG A 1 301 ? -10.807 3.967 27.490 1.00 86.00 301 ARG A O 1
ATOM 2344 N N . ALA A 1 302 ? -9.911 3.047 25.653 1.00 85.31 302 ALA A N 1
ATOM 2345 C CA . ALA A 1 302 ? -10.556 3.959 24.707 1.00 85.31 302 ALA A CA 1
ATOM 2346 C C . ALA A 1 302 ? -12.094 3.905 24.796 1.00 85.31 302 ALA A C 1
ATOM 2348 O O . ALA A 1 302 ? -12.745 4.948 24.874 1.00 85.31 302 ALA A O 1
ATOM 2349 N N . PHE A 1 303 ? -12.675 2.703 24.913 1.00 87.44 303 PHE A N 1
ATOM 2350 C CA . PHE A 1 303 ? -14.120 2.508 25.119 1.00 87.44 303 PHE A CA 1
ATOM 2351 C C . PHE A 1 303 ? -14.638 3.208 26.375 1.00 87.44 303 PHE A C 1
ATOM 2353 O O . PHE A 1 303 ? -15.662 3.889 26.338 1.00 87.44 303 PHE A O 1
ATOM 2360 N N . THR A 1 304 ? -13.898 3.105 27.481 1.00 86.25 304 THR A N 1
ATOM 2361 C CA . THR A 1 304 ? -14.262 3.768 28.732 1.00 86.25 304 THR A CA 1
ATOM 2362 C C . THR A 1 304 ? -14.144 5.287 28.602 1.00 86.25 304 THR A C 1
ATOM 2364 O O . THR A 1 304 ? -15.098 5.996 28.918 1.00 86.25 304 THR A O 1
ATOM 2367 N N . LYS A 1 305 ? -13.018 5.778 28.064 1.00 85.75 305 LYS A N 1
ATOM 2368 C CA . LYS A 1 305 ? -12.724 7.207 27.869 1.00 85.75 305 LYS A CA 1
ATOM 2369 C C . LYS A 1 305 ? -13.773 7.911 27.005 1.00 85.75 305 LYS A C 1
ATOM 2371 O O . LYS A 1 305 ? -14.173 9.028 27.318 1.00 85.75 305 LYS A O 1
ATOM 2376 N N . HIS A 1 306 ? -14.228 7.256 25.939 1.00 85.81 306 HIS A N 1
ATOM 2377 C CA . HIS A 1 306 ? -15.177 7.821 24.976 1.00 85.81 306 HIS A CA 1
ATOM 2378 C C . HIS A 1 306 ? -16.629 7.379 25.206 1.00 85.81 306 HIS A C 1
ATOM 2380 O O . HIS A 1 306 ? -17.492 7.686 24.388 1.00 85.81 306 HIS A O 1
ATOM 2386 N N . LYS A 1 307 ? -16.913 6.700 26.327 1.00 85.12 307 LYS A N 1
ATOM 2387 C CA . LYS A 1 307 ? -18.257 6.245 26.722 1.00 85.12 307 LYS A CA 1
ATOM 2388 C C . LYS A 1 307 ? -18.962 5.382 25.661 1.00 85.12 307 LYS A C 1
ATOM 2390 O O . LYS A 1 307 ? -20.173 5.473 25.477 1.00 85.12 307 LYS A O 1
ATOM 2395 N N . VAL A 1 308 ? -18.207 4.529 24.973 1.00 86.81 308 VAL A N 1
ATOM 2396 C CA . VAL A 1 308 ? -18.737 3.607 23.962 1.00 86.81 308 VAL A CA 1
ATOM 2397 C C . VAL A 1 308 ? -18.891 2.214 24.570 1.00 86.81 308 VAL A C 1
ATOM 2399 O O . VAL A 1 308 ? -17.916 1.636 25.048 1.00 86.81 308 VAL A O 1
ATOM 2402 N N . ARG A 1 309 ? -20.109 1.662 24.532 1.00 86.94 309 ARG A N 1
ATOM 2403 C CA . ARG A 1 309 ? -20.410 0.314 25.038 1.00 86.94 309 ARG A CA 1
ATOM 2404 C C . ARG A 1 309 ? -19.990 -0.744 24.016 1.00 86.94 309 ARG A C 1
ATOM 2406 O O . ARG A 1 309 ? -20.499 -0.744 22.900 1.00 86.94 309 ARG A O 1
ATOM 2413 N N . ILE A 1 310 ? -19.100 -1.660 24.405 1.00 90.50 310 ILE A N 1
ATOM 2414 C CA . ILE A 1 310 ? -18.598 -2.743 23.528 1.00 90.50 310 ILE A CA 1
ATOM 2415 C C . ILE A 1 310 ? -19.072 -4.147 23.948 1.00 90.50 310 ILE A C 1
ATOM 2417 O O . ILE A 1 310 ? -18.734 -5.135 23.297 1.00 90.50 310 ILE A O 1
ATOM 2421 N N . LYS A 1 311 ? -19.880 -4.241 25.015 1.00 89.56 311 LYS A N 1
ATOM 2422 C CA . LYS A 1 311 ? -20.393 -5.497 25.594 1.00 89.56 311 LYS A CA 1
ATOM 2423 C C . LYS A 1 311 ? -20.936 -6.457 24.534 1.00 89.56 311 LYS A C 1
ATOM 2425 O O . LYS A 1 311 ? -20.451 -7.581 24.426 1.00 89.56 311 LYS A O 1
ATOM 2430 N N . ASP A 1 312 ? -21.893 -5.997 23.731 1.00 88.69 312 ASP A N 1
ATOM 2431 C CA . ASP A 1 312 ? -22.594 -6.835 22.750 1.00 88.69 312 ASP A CA 1
ATOM 2432 C C . ASP A 1 312 ? -21.642 -7.424 21.713 1.00 88.69 312 ASP A C 1
ATOM 2434 O O . ASP A 1 312 ? -21.794 -8.570 21.291 1.00 88.69 312 ASP A O 1
ATOM 2438 N N . TRP A 1 313 ? -20.644 -6.642 21.303 1.00 91.19 313 TRP A N 1
ATOM 2439 C CA . TRP A 1 313 ? -19.637 -7.091 20.354 1.00 91.19 313 TRP A CA 1
ATOM 2440 C C . TRP A 1 313 ? -18.763 -8.187 20.966 1.00 91.19 313 TRP A C 1
ATOM 2442 O O . TRP A 1 313 ? -18.587 -9.243 20.358 1.00 91.19 313 TRP A O 1
ATOM 2452 N N . VAL A 1 314 ? -18.260 -7.972 22.189 1.00 89.81 314 VAL A N 1
ATOM 2453 C CA . VAL A 1 314 ? -17.427 -8.954 22.907 1.00 89.81 314 VAL A CA 1
ATOM 2454 C C . VAL A 1 314 ? -18.209 -10.244 23.136 1.00 89.81 314 VAL A C 1
ATOM 2456 O O . VAL A 1 314 ? -17.696 -11.327 22.859 1.00 89.81 314 VAL A O 1
ATOM 2459 N N . TYR A 1 315 ? -19.471 -10.134 23.554 1.00 88.00 315 TYR A N 1
ATOM 2460 C CA . TYR A 1 315 ? -20.361 -11.276 23.729 1.00 88.00 315 TYR A CA 1
ATOM 2461 C C . TYR A 1 315 ? -20.545 -12.067 22.426 1.00 88.00 315 TYR A C 1
ATOM 2463 O O . TYR A 1 315 ? -20.296 -13.275 22.389 1.00 88.00 315 TYR A O 1
ATOM 2471 N N . LYS A 1 316 ? -20.903 -11.385 21.329 1.00 88.00 316 LYS A N 1
ATOM 2472 C CA . LYS A 1 316 ? -21.061 -12.012 20.008 1.00 88.00 316 LYS A CA 1
ATOM 2473 C C . LYS A 1 316 ? -19.765 -12.670 19.530 1.00 88.00 316 LYS A C 1
ATOM 2475 O O . LYS A 1 316 ? -19.820 -13.760 18.968 1.00 88.00 316 LYS A O 1
ATOM 2480 N N . GLN A 1 317 ? -18.604 -12.058 19.772 1.00 88.88 317 GLN A N 1
ATOM 2481 C CA . GLN A 1 317 ? -17.312 -12.617 19.370 1.00 88.88 317 GLN A CA 1
ATOM 2482 C C . GLN A 1 317 ? -16.962 -13.887 20.154 1.00 88.88 317 GLN A C 1
ATOM 2484 O O . GLN A 1 317 ? -16.446 -14.841 19.568 1.00 88.88 317 GLN A O 1
ATOM 2489 N N . ILE A 1 318 ? -17.255 -13.924 21.458 1.00 87.44 318 ILE A N 1
ATOM 2490 C CA . ILE A 1 318 ? -17.086 -15.129 22.281 1.00 87.44 318 ILE A CA 1
ATOM 2491 C C . ILE A 1 318 ? -17.989 -16.247 21.746 1.00 87.44 318 ILE A C 1
ATOM 2493 O O . ILE A 1 318 ? -17.510 -17.358 21.531 1.00 87.44 318 ILE A O 1
ATOM 2497 N N . CYS A 1 319 ? -19.254 -15.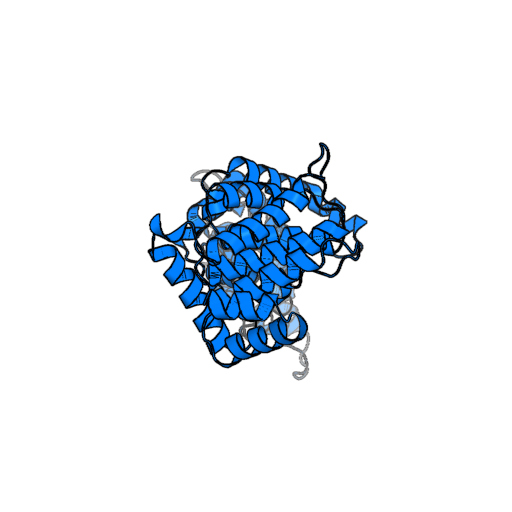940 21.441 1.00 85.06 319 CYS A N 1
ATOM 2498 C CA . CYS A 1 319 ? -20.204 -16.909 20.879 1.00 85.06 319 CYS A CA 1
ATOM 2499 C C . CYS A 1 319 ? -19.793 -17.421 19.488 1.00 85.06 319 CYS A C 1
ATOM 2501 O O . CYS A 1 319 ? -20.061 -18.568 19.143 1.00 85.06 319 CYS A O 1
ATOM 2503 N N . ALA A 1 320 ? -19.133 -16.580 18.690 1.00 85.38 320 ALA A N 1
ATOM 2504 C CA . ALA A 1 320 ? -18.653 -16.915 17.352 1.00 85.38 320 ALA A CA 1
ATOM 2505 C C . ALA A 1 320 ? -17.306 -17.671 17.340 1.00 85.38 320 ALA A C 1
ATOM 2507 O O . ALA A 1 320 ? -16.783 -17.962 16.264 1.00 85.38 320 ALA A O 1
ATOM 2508 N N . SER A 1 321 ? -16.722 -17.976 18.503 1.00 86.38 321 SER A N 1
ATOM 2509 C CA . SER A 1 321 ? -15.437 -18.678 18.614 1.00 86.38 321 SER A CA 1
ATOM 2510 C C . SER A 1 321 ? -15.618 -20.196 18.718 1.00 86.38 321 SER A C 1
ATOM 2512 O O . SER A 1 321 ? -16.596 -20.680 19.285 1.00 86.38 321 SER A O 1
ATOM 2514 N N . ILE A 1 322 ? -14.659 -20.961 18.192 1.00 84.38 322 ILE A N 1
ATOM 2515 C CA . ILE A 1 322 ? -14.657 -22.429 18.231 1.00 84.38 322 ILE A CA 1
ATOM 2516 C C . ILE A 1 322 ? -13.312 -22.973 18.753 1.00 84.38 322 ILE A C 1
ATOM 2518 O O . ILE A 1 322 ? -12.280 -22.321 18.589 1.00 84.38 322 ILE A O 1
ATOM 2522 N N . PRO A 1 323 ? -13.281 -24.165 19.372 1.00 77.69 323 PRO A N 1
ATOM 2523 C CA . PRO A 1 323 ? -12.060 -24.839 19.780 1.00 77.69 323 PRO A CA 1
ATOM 2524 C C . PRO A 1 323 ? -11.275 -25.367 18.575 1.00 77.69 323 PRO A C 1
ATOM 2526 O O . PRO A 1 323 ? -11.884 -25.767 17.579 1.00 77.69 323 PRO A O 1
ATOM 2529 N N . PRO A 1 324 ? -9.945 -25.492 18.702 1.00 86.38 324 PRO A N 1
ATOM 2530 C CA . PRO A 1 324 ? -9.095 -24.928 19.763 1.00 86.38 324 PRO A CA 1
ATOM 2531 C C . PRO A 1 324 ? -9.180 -23.392 19.824 1.00 86.38 324 PRO A C 1
ATOM 2533 O O . PRO A 1 324 ? -9.246 -22.737 18.790 1.00 86.38 324 PRO A O 1
ATOM 2536 N N . LEU A 1 325 ? -9.210 -22.812 21.030 1.00 84.38 325 LEU A N 1
ATOM 2537 C CA . LEU A 1 325 ? -9.429 -21.372 21.223 1.00 84.38 325 LEU A CA 1
ATOM 2538 C C . LEU A 1 325 ? -8.278 -20.524 20.675 1.00 84.38 325 LEU A C 1
ATOM 2540 O O . LEU A 1 325 ? -7.107 -20.856 20.852 1.00 84.38 325 LEU A O 1
ATOM 2544 N N . HIS A 1 326 ? -8.609 -19.384 20.067 1.00 84.94 326 HIS A N 1
ATOM 2545 C CA . HIS A 1 326 ? -7.601 -18.429 19.614 1.00 84.94 326 HIS A CA 1
ATOM 2546 C C . HIS A 1 326 ? -6.865 -17.791 20.815 1.00 84.94 326 HIS A C 1
ATOM 2548 O O . HIS A 1 326 ? -7.522 -17.335 21.752 1.00 84.94 326 HIS A O 1
ATOM 2554 N N . PRO A 1 327 ? -5.523 -17.674 20.801 1.00 87.38 327 PRO A N 1
ATOM 2555 C CA . PRO A 1 327 ? -4.734 -17.228 21.960 1.00 87.38 327 PRO A CA 1
ATOM 2556 C C . PRO A 1 327 ? -5.034 -15.796 22.437 1.00 87.38 327 PRO A C 1
ATOM 2558 O O . PRO A 1 327 ? -4.738 -15.454 23.577 1.00 87.38 327 PRO A O 1
ATOM 2561 N N . ILE A 1 328 ? -5.640 -14.953 21.593 1.00 85.44 328 ILE A N 1
ATOM 2562 C CA . ILE A 1 328 ? -6.057 -13.588 21.973 1.00 85.44 328 ILE A CA 1
ATOM 2563 C C . ILE A 1 328 ? -7.288 -13.560 22.888 1.00 85.44 328 ILE A C 1
ATOM 2565 O O . ILE A 1 328 ? -7.508 -12.579 23.590 1.00 85.44 328 ILE A O 1
ATOM 2569 N N . LEU A 1 329 ? -8.114 -14.608 22.858 1.00 88.06 329 LEU A N 1
ATOM 2570 C CA . LEU A 1 329 ? -9.427 -14.617 23.498 1.00 88.06 329 LEU A CA 1
ATOM 2571 C C . LEU A 1 329 ? -9.353 -14.507 25.032 1.00 88.06 329 LEU A C 1
ATOM 2573 O O . LEU A 1 329 ? -10.075 -13.672 25.577 1.00 88.06 329 LEU A O 1
ATOM 2577 N N . PRO A 1 330 ? -8.467 -15.240 25.739 1.00 87.56 330 PRO A N 1
ATOM 2578 C CA . PRO A 1 330 ? -8.278 -15.045 27.178 1.00 87.56 330 PRO A CA 1
ATOM 2579 C C . PRO A 1 330 ? -7.864 -13.610 27.531 1.00 87.56 330 PRO A C 1
ATOM 2581 O O . PRO A 1 330 ? -8.487 -12.981 28.382 1.00 87.56 330 PRO A O 1
ATOM 2584 N N . ALA A 1 331 ? -6.889 -13.052 26.804 1.00 88.00 331 ALA A N 1
ATOM 2585 C CA . ALA A 1 331 ? -6.415 -11.686 27.024 1.00 88.00 331 ALA A CA 1
ATOM 2586 C C . ALA A 1 331 ? -7.505 -10.635 26.741 1.00 88.00 331 ALA A C 1
ATOM 2588 O O . ALA A 1 331 ? -7.593 -9.623 27.433 1.00 88.00 331 ALA A O 1
ATOM 2589 N N . LEU A 1 332 ? -8.361 -10.865 25.739 1.00 89.88 332 LEU A N 1
ATOM 2590 C CA . LEU A 1 332 ? -9.517 -10.012 25.454 1.00 89.88 332 LEU A CA 1
ATOM 2591 C C . LEU A 1 332 ? -10.499 -9.988 26.625 1.00 89.88 332 LEU A C 1
ATOM 2593 O O . LEU A 1 332 ? -10.921 -8.910 27.041 1.00 89.88 332 LEU A O 1
ATOM 2597 N N . VAL A 1 333 ? -10.846 -11.163 27.154 1.00 88.56 333 VAL A N 1
ATOM 2598 C CA . VAL A 1 333 ? -11.748 -11.294 28.304 1.00 88.56 333 VAL A CA 1
ATOM 2599 C C . VAL A 1 333 ? -11.173 -10.601 29.525 1.00 88.56 333 VAL A C 1
ATOM 2601 O O . VAL A 1 333 ? -11.879 -9.827 30.160 1.00 88.56 333 VAL A O 1
ATOM 2604 N N . GLU A 1 334 ? -9.898 -10.823 29.828 1.00 87.25 334 GLU A N 1
ATOM 2605 C CA . GLU A 1 334 ? -9.224 -10.211 30.973 1.00 87.25 334 GLU A CA 1
ATOM 2606 C C . GLU A 1 334 ? -9.275 -8.677 30.909 1.00 87.25 334 GLU A C 1
ATOM 2608 O O . GLU A 1 334 ? -9.668 -8.007 31.865 1.00 87.25 334 GLU A O 1
ATOM 2613 N N . VAL A 1 335 ? -8.934 -8.091 29.758 1.00 88.00 335 VAL A N 1
ATOM 2614 C CA . VAL A 1 335 ? -8.970 -6.633 29.593 1.00 88.00 335 VAL A CA 1
ATOM 2615 C C . VAL A 1 335 ? -10.412 -6.107 29.604 1.00 88.00 335 VAL A C 1
ATOM 2617 O O . VAL A 1 335 ? -10.666 -5.035 30.160 1.00 88.00 335 VAL A O 1
ATOM 2620 N N . TYR A 1 336 ? -11.374 -6.858 29.058 1.00 88.75 336 TYR A N 1
ATOM 2621 C CA . TYR A 1 336 ? -12.791 -6.506 29.144 1.00 88.75 336 TYR A CA 1
ATOM 2622 C C . TYR A 1 336 ? -13.283 -6.495 30.597 1.00 88.75 336 TYR A C 1
ATOM 2624 O O . TYR A 1 336 ? -13.872 -5.507 31.030 1.00 88.75 336 TYR A O 1
ATOM 2632 N N . VAL A 1 337 ? -12.979 -7.531 31.381 1.00 86.50 337 VAL A N 1
ATOM 2633 C CA . VAL A 1 337 ? -13.304 -7.616 32.815 1.00 86.50 337 VAL A CA 1
ATOM 2634 C C . VAL A 1 337 ? -12.697 -6.441 33.577 1.00 86.50 337 VAL A C 1
ATOM 2636 O O . VAL A 1 337 ? -13.407 -5.724 34.281 1.00 86.50 337 VAL A O 1
ATOM 2639 N N . ASN A 1 338 ? -11.415 -6.155 33.347 1.00 85.94 338 ASN A N 1
ATOM 2640 C CA . ASN A 1 338 ? -10.739 -4.997 33.931 1.00 85.94 338 ASN A CA 1
ATOM 2641 C C . ASN A 1 338 ? -11.418 -3.664 33.572 1.00 85.94 338 ASN A C 1
ATOM 2643 O O . ASN A 1 338 ? -11.374 -2.720 34.364 1.00 85.94 338 ASN A O 1
ATOM 2647 N N . SER A 1 339 ? -12.040 -3.566 32.393 1.00 85.31 339 SER A N 1
ATOM 2648 C CA . SER A 1 339 ? -12.803 -2.384 31.968 1.00 85.31 339 SER A CA 1
ATOM 2649 C C . SER A 1 339 ? -14.153 -2.224 32.676 1.00 85.31 339 SER A C 1
ATOM 2651 O O . SER A 1 339 ? -14.642 -1.101 32.786 1.00 85.31 339 SER A O 1
ATOM 2653 N N . VAL A 1 340 ? -14.726 -3.328 33.163 1.00 83.62 340 VAL A N 1
ATOM 2654 C CA . VAL A 1 340 ? -15.995 -3.376 33.906 1.00 83.62 340 VAL A CA 1
ATOM 2655 C C . VAL A 1 340 ? -15.776 -3.128 35.400 1.00 83.62 340 VAL A C 1
ATOM 2657 O O . VAL A 1 340 ? -16.630 -2.523 36.038 1.00 83.62 340 VAL A O 1
ATOM 2660 N N . ILE A 1 341 ? -14.651 -3.590 35.959 1.00 80.25 341 ILE A N 1
ATOM 2661 C CA . ILE A 1 341 ? -14.367 -3.528 37.406 1.00 80.25 341 ILE A CA 1
ATOM 2662 C C . ILE A 1 341 ? -13.650 -2.238 37.794 1.00 80.25 341 ILE A C 1
ATOM 2664 O O . ILE A 1 341 ? -13.986 -1.622 38.802 1.00 80.25 341 ILE A O 1
ATOM 2668 N N . VAL A 1 342 ? -12.643 -1.829 37.018 1.00 77.44 342 VAL A N 1
ATOM 2669 C CA . VAL A 1 342 ? -11.784 -0.696 37.382 1.00 77.44 342 VAL A CA 1
ATOM 2670 C C . VAL A 1 342 ? -12.363 0.596 36.795 1.00 77.44 342 VAL A C 1
ATOM 2672 O O . VAL A 1 342 ? -12.383 0.728 35.564 1.00 77.44 342 VAL A O 1
ATOM 2675 N N . PRO A 1 343 ? -12.784 1.569 37.628 1.00 67.44 343 PRO A N 1
ATOM 2676 C CA . PRO A 1 343 ? -13.340 2.833 37.156 1.00 67.44 343 PRO A CA 1
ATOM 2677 C C . PRO A 1 343 ? -12.298 3.695 36.433 1.00 67.44 343 PRO A C 1
ATOM 2679 O O . PRO A 1 343 ? -11.110 3.670 36.754 1.00 67.44 343 PRO A O 1
ATOM 2682 N N . SER A 1 344 ? -12.749 4.511 35.475 1.00 65.75 344 SER A N 1
ATOM 2683 C CA . SER A 1 344 ? -11.868 5.377 34.668 1.00 65.75 344 SER A CA 1
ATOM 2684 C C . SER A 1 344 ? -11.273 6.561 35.432 1.00 65.75 344 SER A C 1
ATOM 2686 O O . SER A 1 344 ? -10.294 7.149 34.979 1.00 65.75 344 SER A O 1
ATOM 2688 N N . SER A 1 345 ? -11.907 6.968 36.531 1.00 58.69 345 SER A N 1
ATOM 2689 C CA . SER A 1 345 ? -11.597 8.180 37.284 1.00 58.69 345 SER A CA 1
ATOM 2690 C C . SER A 1 345 ? -11.808 7.920 38.771 1.00 58.69 345 SER A C 1
ATOM 2692 O O . SER A 1 345 ? -12.787 7.280 39.159 1.00 58.69 345 SER A O 1
ATOM 2694 N N . LYS A 1 346 ? -10.901 8.436 39.610 1.00 48.28 346 LYS A N 1
ATOM 2695 C CA . LYS A 1 346 ? -11.048 8.431 41.071 1.00 48.28 346 LYS A CA 1
ATOM 2696 C C . LYS A 1 346 ? -12.236 9.330 41.446 1.00 48.28 346 LYS A C 1
ATOM 2698 O O . LYS A 1 346 ? -12.053 10.520 41.667 1.00 48.28 346 LYS A O 1
ATOM 2703 N N . GLY A 1 347 ? -13.447 8.772 41.465 1.00 51.81 347 GLY A N 1
ATOM 2704 C CA . GLY A 1 347 ? -14.666 9.475 41.882 1.00 51.81 347 GLY A CA 1
ATOM 2705 C C . GLY A 1 347 ? -15.930 9.175 41.070 1.00 51.81 347 GLY A C 1
ATOM 2706 O O . GLY A 1 347 ? -17.009 9.537 41.524 1.00 51.81 347 GLY A O 1
ATOM 2707 N N . SER A 1 348 ? -15.845 8.507 39.910 1.00 51.81 348 SER A N 1
ATOM 2708 C CA . SER A 1 348 ? -17.040 8.045 39.182 1.00 51.81 348 SER A CA 1
ATOM 2709 C C . SER A 1 348 ? -17.258 6.551 39.410 1.00 51.81 348 SER A C 1
ATOM 2711 O O . SER A 1 348 ? -16.398 5.753 39.045 1.00 51.81 348 SER A O 1
ATOM 2713 N N . HIS A 1 349 ? -18.407 6.168 39.967 1.00 53.78 349 HIS A N 1
ATOM 2714 C CA . HIS A 1 349 ? -18.802 4.759 40.093 1.00 53.78 349 HIS A CA 1
ATOM 2715 C C . HIS A 1 349 ? -19.292 4.143 38.771 1.00 53.78 349 HIS A C 1
ATOM 2717 O O . HIS A 1 349 ? -19.408 2.925 38.687 1.00 53.78 349 HIS A O 1
ATOM 2723 N N . ASP A 1 350 ? -19.526 4.957 37.738 1.00 54.97 350 ASP A N 1
ATOM 2724 C CA . ASP A 1 350 ? -19.999 4.469 36.444 1.00 54.97 350 ASP A CA 1
ATOM 2725 C C . ASP A 1 350 ? -18.855 3.901 35.605 1.00 54.97 350 ASP A C 1
ATOM 2727 O O . ASP A 1 350 ? -17.977 4.620 35.113 1.00 54.97 350 ASP A O 1
ATOM 2731 N N . THR A 1 351 ? -18.892 2.588 35.406 1.00 66.06 351 THR A N 1
ATOM 2732 C CA . THR A 1 351 ? -18.107 1.905 34.384 1.00 66.06 351 THR A CA 1
ATOM 2733 C C . THR A 1 351 ? -18.929 1.856 33.098 1.00 66.06 351 THR A C 1
ATOM 2735 O O . THR A 1 351 ? -20.082 1.442 33.080 1.00 66.06 351 THR A O 1
ATOM 2738 N N . THR A 1 352 ? -18.352 2.337 31.992 1.00 77.62 352 THR A N 1
ATOM 2739 C CA . THR A 1 352 ? -19.035 2.395 30.683 1.00 77.62 352 THR A CA 1
ATOM 2740 C C . THR A 1 352 ? -19.485 1.014 30.197 1.00 77.62 352 THR A C 1
ATOM 2742 O O . THR A 1 352 ? -20.496 0.899 29.507 1.00 77.62 352 THR A O 1
ATOM 2745 N N . ASN A 1 353 ? -18.709 -0.024 30.515 1.00 77.75 353 ASN A N 1
ATOM 2746 C CA . ASN A 1 353 ? -18.997 -1.397 30.128 1.00 77.75 353 ASN A CA 1
ATOM 2747 C C . ASN A 1 353 ? -19.681 -2.130 31.276 1.00 77.75 353 ASN A C 1
ATOM 2749 O O . ASN A 1 353 ? -19.218 -2.089 32.414 1.00 77.75 353 ASN A O 1
ATOM 2753 N N . GLU A 1 354 ? -20.739 -2.857 30.944 1.00 80.00 354 GLU A N 1
ATOM 2754 C CA . GLU A 1 354 ? -21.504 -3.646 31.899 1.00 80.00 354 GLU A CA 1
ATOM 2755 C C . GLU A 1 354 ? -21.005 -5.095 31.939 1.00 80.00 354 GLU A C 1
ATOM 2757 O O . GLU A 1 354 ? -20.494 -5.621 30.938 1.00 80.00 354 GLU A O 1
ATOM 2762 N N . PRO A 1 355 ? -21.157 -5.784 33.080 1.00 79.94 355 PRO A N 1
ATOM 2763 C CA . PRO A 1 355 ? -20.885 -7.205 33.127 1.00 79.94 355 PRO A CA 1
ATOM 2764 C C . PRO A 1 355 ? -21.811 -7.977 32.173 1.00 79.94 355 PRO A C 1
ATOM 2766 O O . PRO A 1 355 ? -22.940 -7.569 31.880 1.00 79.94 355 PRO A O 1
ATOM 2769 N N . LEU A 1 356 ? -21.326 -9.122 31.693 1.00 79.31 356 LEU A N 1
ATOM 2770 C CA . LEU A 1 356 ? -22.184 -10.098 31.021 1.00 79.31 356 LEU A CA 1
ATOM 2771 C C . LEU A 1 356 ? -23.210 -10.623 32.042 1.00 79.31 356 LEU A C 1
ATOM 2773 O O . LEU A 1 356 ? -22.846 -10.879 33.195 1.00 79.31 356 LEU A O 1
ATOM 2777 N N . SER A 1 357 ? -24.479 -10.734 31.645 1.00 76.38 357 SER A N 1
ATOM 2778 C CA . SER A 1 357 ? -25.560 -11.212 32.511 1.00 76.38 357 SER A CA 1
ATOM 2779 C C . SER A 1 357 ? -25.427 -12.712 32.766 1.00 76.38 357 SER A C 1
ATOM 2781 O O . SER A 1 357 ? -24.810 -13.442 31.988 1.00 76.38 357 SER A O 1
ATOM 2783 N N . GLU A 1 358 ? -26.010 -13.202 33.860 1.00 67.00 358 GLU A N 1
ATOM 2784 C CA . GLU A 1 358 ? -25.993 -14.640 34.152 1.00 67.00 358 GLU A CA 1
ATOM 2785 C C . GLU A 1 358 ? -26.725 -15.460 33.088 1.00 67.00 358 GLU A C 1
ATOM 2787 O O . GLU A 1 358 ? -26.320 -16.587 32.823 1.00 67.00 358 GLU A O 1
ATOM 2792 N N . GLU A 1 359 ? -27.735 -14.893 32.429 1.00 69.81 359 GLU A N 1
ATOM 2793 C CA . GLU A 1 359 ? -28.466 -15.506 31.314 1.00 69.81 359 GLU A CA 1
ATOM 2794 C C . GLU A 1 359 ? -27.602 -15.586 30.049 1.00 69.81 359 GLU A C 1
ATOM 2796 O O . GLU A 1 359 ? -27.506 -16.646 29.438 1.00 69.81 359 GLU A O 1
ATOM 2801 N N . GLU A 1 360 ? -26.901 -14.503 29.694 1.00 72.88 360 GLU A N 1
ATOM 2802 C CA . GLU A 1 360 ? -25.954 -14.460 28.569 1.00 72.88 360 GLU A CA 1
ATOM 2803 C C . GLU A 1 360 ? -24.832 -15.478 28.767 1.00 72.88 360 GLU A C 1
ATOM 2805 O O . GLU A 1 360 ? -24.487 -16.238 27.859 1.00 72.88 360 GLU A O 1
ATOM 2810 N N . ILE A 1 361 ? -24.301 -15.520 29.988 1.00 68.12 361 ILE A N 1
ATOM 2811 C CA . ILE A 1 361 ? -23.323 -16.504 30.426 1.00 68.12 361 ILE A CA 1
ATOM 2812 C C . ILE A 1 361 ? -23.933 -17.913 30.330 1.00 68.12 361 ILE A C 1
ATOM 2814 O O . ILE A 1 361 ? -23.316 -18.813 29.764 1.00 68.12 361 ILE A O 1
ATOM 2818 N N . SER A 1 362 ? -25.166 -18.107 30.802 1.00 60.34 362 SER A N 1
ATOM 2819 C CA . SER A 1 362 ? -25.868 -19.395 30.766 1.00 60.34 362 SER A CA 1
ATOM 2820 C C . SER A 1 362 ? -26.178 -19.881 29.357 1.00 60.34 362 SER A C 1
ATOM 2822 O O . SER A 1 362 ? -26.201 -21.082 29.167 1.00 60.34 362 SER A O 1
ATOM 2824 N N . VAL A 1 363 ? -26.357 -19.020 28.355 1.00 66.62 363 VAL A N 1
ATOM 2825 C CA . VAL A 1 363 ? -26.487 -19.437 26.942 1.00 66.62 363 VAL A CA 1
ATOM 2826 C C . VAL A 1 363 ? -25.161 -19.986 26.412 1.00 66.62 363 VAL A C 1
ATOM 2828 O O . VAL A 1 363 ? -25.131 -20.996 25.708 1.00 66.62 363 VAL A O 1
ATOM 2831 N N . VAL A 1 364 ? -24.050 -19.372 26.819 1.00 61.34 364 VAL A N 1
ATOM 2832 C CA . VAL A 1 364 ? -22.704 -19.869 26.515 1.00 61.34 364 VAL A CA 1
ATOM 2833 C C . VAL A 1 364 ? -22.435 -21.215 27.222 1.00 61.34 364 VAL A C 1
ATOM 2835 O O . VAL A 1 364 ? -21.783 -22.081 26.644 1.00 61.34 364 VAL A O 1
ATOM 2838 N N . PHE A 1 365 ? -22.989 -21.430 28.425 1.00 53.22 365 PHE A N 1
ATOM 2839 C CA . PHE A 1 365 ? -22.932 -22.702 29.176 1.00 53.22 365 PHE A CA 1
ATOM 2840 C C . PHE A 1 365 ? -23.983 -23.755 28.739 1.00 53.22 365 PHE A C 1
ATOM 2842 O O . PHE A 1 365 ? -23.741 -24.960 28.821 1.00 53.22 365 PHE A O 1
ATOM 2849 N N . GLY A 1 366 ? -25.162 -23.325 28.296 1.00 46.69 366 GLY A N 1
ATOM 2850 C CA . GLY A 1 366 ? -26.396 -24.115 28.205 1.00 46.69 366 GLY A CA 1
ATOM 2851 C C . GLY A 1 366 ? -26.478 -24.991 26.965 1.00 46.69 366 GLY A C 1
ATOM 2852 O O . GLY A 1 366 ? -27.057 -26.075 27.020 1.00 46.69 366 GLY A O 1
ATOM 2853 N N . ASN A 1 367 ? -25.775 -24.611 25.898 1.00 47.00 367 ASN A N 1
ATOM 2854 C CA . ASN A 1 367 ? -25.583 -25.473 24.730 1.00 47.00 367 ASN A CA 1
ATOM 2855 C C . ASN A 1 367 ? -24.784 -26.757 25.045 1.00 47.00 367 ASN A C 1
ATOM 2857 O O . ASN A 1 367 ? -24.710 -27.640 24.195 1.00 47.00 367 ASN A O 1
ATOM 2861 N N . SER A 1 368 ? -24.196 -26.884 26.245 1.00 43.38 368 SER A N 1
ATOM 2862 C CA . SER A 1 368 ? -23.451 -28.075 26.676 1.00 43.38 368 SER A CA 1
ATOM 2863 C C . SER A 1 368 ? -24.162 -28.924 27.738 1.00 43.38 368 SER A C 1
ATOM 2865 O O . SER A 1 368 ? -23.751 -30.060 27.950 1.00 43.38 368 SER A O 1
ATOM 2867 N N . LEU A 1 369 ? -25.191 -28.405 28.420 1.00 39.72 369 LEU A N 1
ATOM 2868 C CA . LEU A 1 369 ? -25.848 -29.105 29.538 1.00 39.72 369 LEU A CA 1
ATOM 2869 C C . LEU A 1 369 ? -27.176 -29.777 29.151 1.00 39.72 369 LEU A C 1
ATOM 2871 O O . LEU A 1 369 ? -27.618 -30.669 29.868 1.00 39.72 369 LEU A O 1
ATOM 2875 N N . GLN A 1 370 ? -27.807 -29.386 28.036 1.00 41.19 370 GLN A N 1
ATOM 2876 C CA . GLN A 1 370 ? -29.111 -29.940 27.636 1.00 41.19 370 GLN A CA 1
ATOM 2877 C C . GLN A 1 370 ? -29.057 -31.191 26.745 1.00 41.19 370 GLN A C 1
ATOM 2879 O O . GLN A 1 370 ? -30.060 -31.890 26.670 1.00 41.19 370 GLN A O 1
ATOM 2884 N N . ASN A 1 371 ? -27.918 -31.541 26.137 1.00 36.34 371 ASN A N 1
ATOM 2885 C CA . ASN A 1 371 ? -27.815 -32.757 25.320 1.00 36.34 371 ASN A CA 1
ATOM 2886 C C . ASN A 1 371 ? -26.904 -33.795 25.977 1.00 36.34 371 ASN A C 1
ATOM 2888 O O . ASN A 1 371 ? -25.704 -33.847 25.715 1.00 36.34 371 ASN A O 1
ATOM 2892 N N . GLY A 1 372 ? -27.508 -34.664 26.788 1.00 38.88 372 GLY A N 1
ATOM 2893 C CA . GLY A 1 372 ? -26.925 -35.929 27.242 1.00 38.88 372 GLY A CA 1
ATOM 2894 C C . GLY A 1 372 ? -26.852 -37.005 26.147 1.00 38.88 372 GLY A C 1
ATOM 2895 O O . GLY A 1 372 ? -27.064 -38.175 26.443 1.00 38.88 372 GLY A O 1
ATOM 2896 N N . GLU A 1 373 ? -26.564 -36.634 24.896 1.00 31.95 373 GLU A N 1
ATOM 2897 C CA . GLU A 1 373 ? -26.379 -37.569 23.780 1.00 31.95 373 GLU A CA 1
ATOM 2898 C C . GLU A 1 373 ? -25.023 -37.350 23.087 1.00 31.95 373 GLU A C 1
ATOM 2900 O O . GLU A 1 373 ? -24.488 -36.244 23.042 1.00 31.95 373 GLU A O 1
ATOM 2905 N N . ALA A 1 374 ? -24.462 -38.459 22.598 1.00 31.88 374 ALA A N 1
ATOM 2906 C CA . ALA A 1 374 ? -23.098 -38.656 22.102 1.00 31.88 374 ALA A CA 1
ATOM 2907 C C . ALA A 1 374 ? -22.590 -37.611 21.068 1.00 31.88 374 ALA A C 1
ATOM 2909 O O . ALA A 1 374 ? -23.373 -36.953 20.381 1.00 31.88 374 ALA A O 1
ATOM 2910 N N . PRO A 1 375 ? -21.256 -37.455 20.910 1.00 35.62 375 PRO A N 1
ATOM 2911 C CA . PRO A 1 375 ? -20.652 -36.255 20.353 1.00 35.62 375 PRO A CA 1
ATOM 2912 C C . PRO A 1 375 ? -20.636 -36.295 18.825 1.00 35.62 375 PRO A C 1
ATOM 2914 O O . PRO A 1 375 ? -19.750 -36.879 18.205 1.00 35.62 375 PRO A O 1
ATOM 2917 N N . MET A 1 376 ? -21.564 -35.589 18.191 1.00 33.03 376 MET A N 1
ATOM 2918 C CA . MET A 1 376 ? -21.389 -35.182 16.801 1.00 33.03 376 MET A CA 1
ATOM 2919 C C . MET A 1 376 ? -21.979 -33.781 16.613 1.00 33.03 376 MET A C 1
ATOM 2921 O O . MET A 1 376 ? -23.190 -33.603 16.592 1.00 33.03 376 MET A O 1
ATOM 2925 N N . LYS A 1 377 ? -21.073 -32.797 16.469 1.00 36.91 377 LYS A N 1
ATOM 2926 C CA . LYS A 1 377 ? -21.284 -31.335 16.311 1.00 36.91 377 LYS A CA 1
ATOM 2927 C C . LYS A 1 377 ? -21.441 -30.501 17.605 1.00 36.91 377 LYS A C 1
ATOM 2929 O O . LYS A 1 377 ? -22.340 -29.677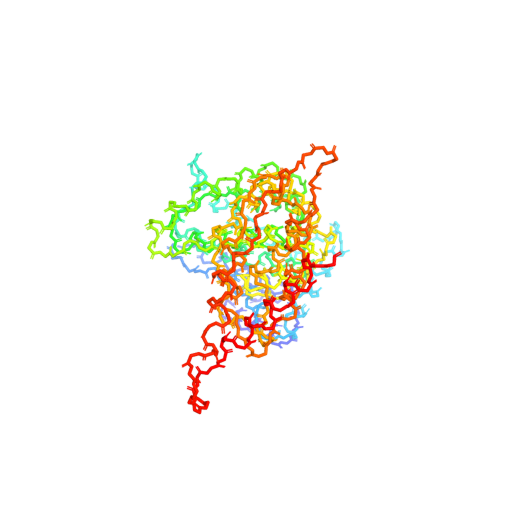 17.702 1.00 36.91 377 LYS A O 1
ATOM 2934 N N . GLN A 1 378 ? -20.516 -30.633 18.564 1.00 40.38 378 GLN A N 1
ATOM 2935 C CA . GLN A 1 378 ? -20.415 -29.770 19.763 1.00 40.38 378 GLN A CA 1
ATOM 2936 C C . GLN A 1 378 ? -19.052 -29.055 19.862 1.00 40.38 378 GLN A C 1
ATOM 2938 O O . GLN A 1 378 ? -18.297 -29.256 20.810 1.00 40.38 378 GLN A O 1
ATOM 2943 N N . THR A 1 379 ? -18.678 -28.241 18.875 1.00 46.25 379 THR A N 1
ATOM 2944 C CA . THR A 1 379 ? -17.400 -27.507 18.935 1.00 46.25 379 THR A CA 1
ATOM 2945 C C . THR A 1 379 ? -17.555 -26.124 19.572 1.00 46.25 379 THR A C 1
ATOM 2947 O O . THR A 1 379 ? -16.905 -25.876 20.577 1.00 46.25 379 THR A O 1
ATOM 2950 N N . SER A 1 380 ? -18.452 -25.242 19.120 1.00 42.22 380 SER A N 1
ATOM 2951 C CA . SER A 1 380 ? -18.565 -23.867 19.666 1.00 42.22 380 SER A CA 1
ATOM 2952 C C . SER A 1 380 ? -18.889 -23.776 21.171 1.00 42.22 380 SER A C 1
ATOM 2954 O O . SER A 1 380 ? -18.450 -22.840 21.838 1.00 42.22 380 SER A O 1
ATOM 2956 N N . ALA A 1 381 ? -19.601 -24.760 21.734 1.00 45.69 381 ALA A N 1
ATOM 2957 C CA . ALA A 1 381 ? -20.053 -24.738 23.129 1.00 45.69 381 ALA A CA 1
ATOM 2958 C C . ALA A 1 381 ? -18.915 -24.874 24.165 1.00 45.69 381 ALA A C 1
ATOM 2960 O O . ALA A 1 381 ? -18.944 -24.207 25.197 1.00 45.69 381 ALA A O 1
ATOM 2961 N N . SER A 1 382 ? -17.878 -25.682 23.904 1.00 51.25 382 SER A N 1
ATOM 2962 C CA . SER A 1 382 ? -16.794 -25.904 24.882 1.00 51.25 382 SER A CA 1
ATOM 2963 C C . SER A 1 382 ? -15.811 -24.728 24.965 1.00 51.25 382 SER A C 1
ATOM 2965 O O . SER A 1 382 ? -15.284 -24.417 26.035 1.00 51.25 382 SER A O 1
ATOM 2967 N N . ALA A 1 383 ? -15.622 -24.028 23.843 1.00 54.84 383 ALA A N 1
ATOM 2968 C CA . ALA A 1 383 ? -14.850 -22.795 23.736 1.00 54.84 383 ALA A CA 1
ATOM 2969 C C . ALA A 1 383 ? -15.440 -21.694 24.626 1.00 54.84 383 ALA A C 1
ATOM 2971 O O . ALA A 1 383 ? -14.755 -21.155 25.499 1.00 54.84 383 ALA A O 1
ATOM 2972 N N . GLY A 1 384 ? -16.730 -21.412 24.438 1.00 55.62 384 GLY A N 1
ATOM 2973 C CA . GLY A 1 384 ? -17.459 -20.432 25.231 1.00 55.62 384 GLY A CA 1
ATOM 2974 C C . GLY A 1 384 ? -17.433 -20.737 26.732 1.00 55.62 384 GLY A C 1
ATOM 2975 O O . GLY A 1 384 ? -17.226 -19.829 27.535 1.00 55.62 384 GLY A O 1
ATOM 2976 N N . LEU A 1 385 ? -17.548 -22.014 27.111 1.00 53.06 385 LEU A N 1
ATOM 2977 C CA . LEU A 1 385 ? -17.480 -22.477 28.501 1.00 53.06 385 LEU A CA 1
ATOM 2978 C C . LEU A 1 385 ? -16.150 -22.125 29.184 1.00 53.06 385 LEU A C 1
ATOM 2980 O O . LEU A 1 385 ? -16.146 -21.551 30.273 1.00 53.06 385 LEU A O 1
ATOM 2984 N N . SER A 1 386 ? -15.016 -22.419 28.541 1.00 56.72 386 SER A N 1
ATOM 2985 C CA . SER A 1 386 ? -13.693 -22.110 29.104 1.00 56.72 386 SER A CA 1
ATOM 2986 C C . SER A 1 386 ? -13.478 -20.600 29.267 1.00 56.72 386 SER A C 1
ATOM 2988 O O . SER A 1 386 ? -12.872 -20.160 30.243 1.00 56.72 386 SER A O 1
ATOM 2990 N N . LEU A 1 387 ? -13.995 -19.805 28.328 1.00 59.81 387 LEU A N 1
ATOM 2991 C CA . LEU A 1 387 ? -13.945 -18.342 28.345 1.00 59.81 387 LEU A CA 1
ATOM 2992 C C . LEU A 1 387 ? -14.855 -17.732 29.419 1.00 59.81 387 LEU A C 1
ATOM 2994 O O . LEU A 1 387 ? -14.452 -16.789 30.095 1.00 59.81 387 LEU A O 1
ATOM 2998 N N . ALA A 1 388 ? -16.055 -18.279 29.615 1.00 59.59 388 ALA A N 1
ATOM 2999 C CA . ALA A 1 388 ? -16.999 -17.823 30.630 1.00 59.59 388 ALA A CA 1
ATOM 3000 C C . ALA A 1 388 ? -16.539 -18.178 32.055 1.00 59.59 388 ALA A C 1
ATOM 3002 O O . ALA A 1 388 ? -16.716 -17.380 32.978 1.00 59.59 388 ALA A O 1
ATOM 3003 N N . ILE A 1 389 ? -15.892 -19.336 32.238 1.00 58.62 389 ILE A N 1
ATOM 3004 C CA . ILE A 1 389 ? -15.213 -19.692 33.494 1.00 58.62 389 ILE A CA 1
ATOM 3005 C C . ILE A 1 389 ? -14.064 -18.715 33.762 1.00 58.62 389 ILE A C 1
ATOM 3007 O O . ILE A 1 389 ? -13.965 -18.186 34.867 1.00 58.62 389 ILE A O 1
ATOM 3011 N N . HIS A 1 390 ? -13.245 -18.415 32.749 1.00 59.50 390 HIS A N 1
ATOM 3012 C CA . HIS A 1 390 ? -12.164 -17.438 32.878 1.00 59.50 390 HIS A CA 1
ATOM 3013 C C . HIS A 1 390 ? -12.691 -16.031 33.202 1.00 59.50 390 HIS A C 1
ATOM 3015 O O . HIS A 1 390 ? -12.148 -15.364 34.075 1.00 59.50 390 HIS A O 1
ATOM 3021 N N . TYR A 1 391 ? -13.802 -15.612 32.585 1.00 63.06 391 TYR A N 1
ATOM 3022 C CA . TYR A 1 391 ? -14.495 -14.359 32.902 1.00 63.06 391 TYR A CA 1
ATOM 3023 C C . TYR A 1 391 ? -14.976 -14.318 34.360 1.00 63.06 391 TYR A C 1
ATOM 3025 O O . TYR A 1 391 ? -14.732 -13.335 35.057 1.00 63.06 391 TYR A O 1
ATOM 3033 N N . LYS A 1 392 ? -15.624 -15.388 34.851 1.00 60.19 392 LYS A N 1
ATOM 3034 C CA . LYS A 1 392 ? -16.058 -15.481 36.256 1.00 60.19 392 LYS A CA 1
ATOM 3035 C C . LYS A 1 392 ? -14.871 -15.441 37.221 1.00 60.19 392 LYS A C 1
ATOM 3037 O O . LYS A 1 392 ? -14.940 -14.725 38.212 1.00 60.19 392 LYS A O 1
ATOM 3042 N N . MET A 1 393 ? -13.787 -16.157 36.924 1.00 57.56 393 MET A N 1
ATOM 3043 C CA . MET A 1 393 ? -12.573 -16.137 37.749 1.00 57.56 393 MET A CA 1
ATOM 3044 C C . MET A 1 393 ? -11.922 -14.752 37.775 1.00 57.56 393 MET A C 1
ATOM 3046 O O . MET A 1 393 ? -11.622 -14.249 38.850 1.00 57.56 393 MET A O 1
ATOM 3050 N N . ALA A 1 394 ? -11.773 -14.107 36.616 1.00 59.06 394 ALA A N 1
ATOM 3051 C CA . ALA A 1 394 ? -11.214 -12.763 36.518 1.00 59.06 394 ALA A CA 1
ATOM 3052 C C . ALA A 1 394 ? -12.091 -11.697 37.197 1.00 59.06 394 ALA A C 1
ATOM 3054 O O . ALA A 1 394 ? -11.577 -10.659 37.589 1.00 59.06 394 ALA A O 1
ATOM 3055 N N . LYS A 1 395 ? -13.405 -11.930 37.338 1.00 56.41 395 LYS A N 1
ATOM 3056 C CA . LYS A 1 395 ? -14.322 -11.006 38.025 1.00 56.41 395 LYS A CA 1
ATOM 3057 C C . LYS A 1 395 ? -14.220 -11.053 39.556 1.00 56.41 395 LYS A C 1
ATOM 3059 O O . LYS A 1 395 ? -14.610 -10.092 40.213 1.00 56.41 395 LYS A O 1
ATOM 3064 N N . HIS A 1 396 ? -13.771 -12.176 40.114 1.00 52.88 396 HIS A N 1
ATOM 3065 C CA . HIS A 1 396 ? -13.698 -12.413 41.561 1.00 52.88 396 HIS A CA 1
ATOM 3066 C C . HIS A 1 396 ? -12.296 -12.203 42.161 1.00 52.88 396 HIS A C 1
ATOM 3068 O O . HIS A 1 396 ? -12.139 -12.359 43.373 1.00 52.88 396 HIS A O 1
ATOM 3074 N N . LEU A 1 397 ? -11.311 -11.861 41.328 1.00 42.38 397 LEU A N 1
ATOM 3075 C CA . LEU A 1 397 ? -9.993 -11.347 41.715 1.00 42.38 397 LEU A CA 1
ATOM 3076 C C . LEU A 1 397 ? -10.032 -9.817 41.713 1.00 42.38 397 LEU A C 1
ATOM 3078 O O . LEU A 1 397 ? -9.386 -9.227 42.608 1.00 42.38 397 LEU A O 1
#

Sequence (397 aa):
MQALHLLCQMNPHQALVIRAKAVEMCRMPGLAVLLTLSHCNGNADIEEPSSSDLVAFVSGILLGSDDKVRTWFAQYVRNCQKKGESGKDTTLQALRDELLQRLQRLLHFSSEEQDLSDSRVVQANSLLRLFCALRGIAGLKFTEEEVVVLVRLLTSHPPPSPAGIRFVSLGLCMLLACPSLVLDHEKQVVQWIQWLMEEESYFGRTSGVHASFGEMLLLIAIHFHGNQVAPITELVCSTLGMKIPIRQNSLSKMKNIFTLELFTDQVVTAHAVKVAVTPNLSSNTIGFLPVHCIYQLLKSRAFTKHKVRIKDWVYKQICASIPPLHPILPALVEVYVNSVIVPSSKGSHDTTNEPLSEEEISVVFGNSLQNGEAPMKQTSASAGLSLAIHYKMAKHL

InterPro domains:
  IPR026236 Integrator complex subunit 2, metazoa [PR02105] (66-84)
  IPR026236 Integrator complex subunit 2, metazoa [PR02105] (127-146)
  IPR026236 Integrator complex subunit 2, metazoa [PR02105] (214-240)
  IPR026236 Integrator complex subunit 2, metazoa [PR02105] (257-282)
  IPR026236 Integrator complex subunit 2, metazoa [PR02105] (291-311)
  IPR029321 Integrator complex subunit 2 [PF14750] (1-377)
  IPR029321 Integrator complex subunit 2 [PTHR28608] (2-368)